Protein AF-A0A9P6EHH8-F1 (afdb_monomer)

Radius of gyration: 27.39 Å; Cα contacts (8 Å, |Δi|>4): 755; chains: 1; bounding box: 76×57×90 Å

Foldseek 3Di:
DDDPLNVDDLVVNLVVLLCQLLVDQQDGSVVLVVQLVPDVSSVQSSPCLNCLQSQLSSLVSHAFCPLVCVVPVVLSDSSLSSVLSVLLVVLLVCLLVLPLPPVCPQVSLLSLLCLLLRDLPRSLVNCVVSVVQVSLLVNLCVLLVDPVLVPPPDPVSQLSLLSSLLSNLQACDLVNLLPDDLVSLLSVLQSLVVLQPDDPPDDDLVPPPPVVVPCPDDDDDDDPDDDDDDDPVSVVVVVSSCVVVVLSVVQSDAPRSNQSSQLSQQSSVLSDQDDQDPPFAQDPVRCVVVVHFAAHSVNSVVQRPDDFDTNNDDDDPDDDPDDDDDDDPPPPRDQGPSNLCVLVSVLRRDDDCPDDDDLEASADPPLQAFKKKWKWWADADRPVPPPPDPDPDPGTPMDIDMKRKWKWWWPDPDDPPPPPLPCQLPDDPVQWDADPVSQWIAGNPGIITGTDDPDPDPPVPPSPPRDHIWMKMWIKDDPVCCRHPNIKIWIWTAHSSQKTKIWIDGPDPDPPFIKIFIFHDGSSFKTKGKMFTRDPPPDDRDTMGIIMITGPGHPDDDD

Sequence (559 aa):
MPSLLEALPLDIVLHCAILSGSTSTFEPPTAISRLSQTSSALHNALDTRISPNVYGQVFSSKFDKAALYRRSGFLTTDSALAFDLQSRYQLLRRVKTMGLSPTNLVEDLWTALWMFLESDGLNERQLQRADFASFMLTVAKFHLGSPDSSEETGVGSFSFHSLVVWLLAFTLSRQVILMLSAQDRDQLYGLIFPYILWSNKAVSPLATCRECSRARYGCVCPEPVIQGLEDESASRTKTSLLRCLSYRGQLRNIPHPSLAAINIACAIMETTLMRVPPHFPENRAIANAAQLHGPTQEDYRAWASYRTSLFADSVPNEPSVDGPLQSDNSLESSWTRSMLHELEFRDLLQSIPLGNTNTGIKYIPGSLTGVWEGTYRRLPLPSSVMQTTDVDINPAFSKPIQCSLTEYINIMNEQSLSRHAHALNNISVSDFFLSHDSSELSVRGGSKYRKLVKLDTIHPVDARDNTFFNVMLHGETLNAHDTAWGGFKFWGGVYEDGRIVLKRSAKNDGDQGSWIFEGRLKFGTAFLGRWRVSGEPTNVGVDHGVFSMGNHGANWKRE

Mean predicted aligned error: 13.21 Å

Organism: NCBI:txid179855

pLDDT: mean 73.77, std 22.25, range [23.83, 97.0]

Secondary structure (DSSP, 8-state):
---TTTTS-HHHHHHHHHHHHTS-SSS--HHHHHHTTS-HHHHHHT-TTT-HHHHHHHHHTTS--HHHHHHHTTT--HHHHHHHHHHHHHHHHHHHTT---STTHHHHHHHHHHHHHT-SSHHHHHHHHTTHHHHHHHHHHHHTS-GGGGS---HHHHHHHHHHHHHHHHH--HHHHHHS-HHHHHHHHHHHHHHHH--GGG--TT-S-TTTSS-SS--------------TTTHHHHHHHHHHHHHHHHT--PPPTHHHHHHHHHHHHTTSPPPPPTTS-SSHHHHHHTT--S--HHHHHHHHH--PPPTTSPP-----S-S-------TTS---HHHHTHHHHHHHH-----SS-----SS-TTSS-EEEEEEEEEPPPPTTTGGG------S--EEEEEEEEEEEEE---SSSTTSSTT-GGG--GGGEEE-TTSSEEEETTTEEEEEPP--S------TT------EEEEEE--HHHHHHH--EEEEEEE-TTSEEEEEEEESSS-----EEEEEEEETTTEEEEEEEESSS-SSTTTSEEEEEEEE--TT----

Nearest PDB structures (foldseek):
  7sfp-assembly1_A  TM=4.339E-01  e=2.881E-02  Streptomyces ossamyceticus

Structure (mmCIF, N/CA/C/O backbone):
data_AF-A0A9P6EHH8-F1
#
_entry.id   AF-A0A9P6EHH8-F1
#
loop_
_atom_site.group_PDB
_atom_site.id
_atom_site.type_symbol
_atom_site.label_atom_id
_atom_site.label_alt_id
_atom_site.label_comp_id
_atom_site.label_asym_id
_atom_site.label_entity_id
_atom_site.label_seq_id
_atom_site.pdbx_PDB_ins_code
_atom_site.Cartn_x
_atom_site.Cartn_y
_atom_site.Cartn_z
_atom_site.occupancy
_atom_site.B_iso_or_equiv
_atom_site.auth_seq_id
_atom_site.auth_comp_id
_atom_site.auth_asym_id
_atom_site.auth_atom_id
_atom_site.pdbx_PDB_model_num
ATOM 1 N N . MET A 1 1 ? -39.717 -1.742 42.922 1.00 56.41 1 MET A N 1
ATOM 2 C CA . MET A 1 1 ? -39.741 -3.166 42.529 1.00 56.41 1 MET A CA 1
ATOM 3 C C . MET A 1 1 ? -38.585 -3.385 41.575 1.00 56.41 1 MET A C 1
ATOM 5 O O . MET A 1 1 ? -38.418 -2.509 40.731 1.00 56.41 1 MET A O 1
ATOM 9 N N . PRO A 1 2 ? -37.772 -4.444 41.733 1.00 63.69 2 PRO A N 1
ATOM 10 C CA . PRO A 1 2 ? -36.723 -4.737 40.762 1.00 63.69 2 PRO A CA 1
ATOM 11 C C . PRO A 1 2 ? -37.375 -4.934 39.393 1.00 63.69 2 PRO A C 1
ATOM 13 O O . PRO A 1 2 ? -38.451 -5.530 39.290 1.00 63.69 2 PRO A O 1
ATOM 16 N N . SER A 1 3 ? -36.775 -4.356 38.360 1.00 78.44 3 SER A N 1
ATOM 17 C CA . SER A 1 3 ? -37.271 -4.524 36.997 1.00 78.44 3 SER A CA 1
ATOM 18 C C . SER A 1 3 ? -37.211 -6.005 36.598 1.00 78.44 3 SER A C 1
ATOM 20 O O . SER A 1 3 ? -36.367 -6.753 37.090 1.00 78.44 3 SER A O 1
ATOM 22 N N . LEU A 1 4 ? -38.078 -6.442 35.676 1.00 82.62 4 LEU A N 1
ATOM 23 C CA . LEU A 1 4 ? -38.042 -7.815 35.141 1.00 82.62 4 LEU A CA 1
ATOM 24 C C . LEU A 1 4 ? -36.654 -8.190 34.600 1.00 82.62 4 LEU A C 1
ATOM 26 O O . LEU A 1 4 ? -36.274 -9.353 34.655 1.00 82.62 4 LEU A O 1
ATOM 30 N N . LEU A 1 5 ? -35.897 -7.202 34.114 1.00 82.69 5 LEU A N 1
ATOM 31 C CA . LEU A 1 5 ? -34.549 -7.390 33.590 1.00 82.69 5 LEU A CA 1
ATOM 32 C C . LEU A 1 5 ? -33.500 -7.614 34.692 1.00 82.69 5 LEU A C 1
ATOM 34 O O . LEU A 1 5 ? -32.550 -8.354 34.480 1.00 82.69 5 LEU A O 1
ATOM 38 N N . GLU A 1 6 ? -33.677 -7.001 35.866 1.00 85.44 6 GLU A N 1
ATOM 39 C CA . GLU A 1 6 ? -32.813 -7.200 37.043 1.00 85.44 6 GLU A CA 1
ATOM 40 C C . GLU A 1 6 ? -33.098 -8.520 37.766 1.00 85.44 6 GLU A C 1
ATOM 42 O O . GLU A 1 6 ? -32.255 -9.005 38.513 1.00 85.44 6 GLU A O 1
ATOM 47 N N . ALA A 1 7 ? -34.281 -9.101 37.552 1.00 88.38 7 ALA A N 1
ATOM 48 C CA . ALA A 1 7 ? -34.642 -10.412 38.083 1.00 88.38 7 ALA A CA 1
ATOM 49 C C . ALA A 1 7 ? -34.060 -11.577 37.258 1.00 88.38 7 ALA A C 1
ATOM 51 O O . ALA A 1 7 ? -34.147 -12.729 37.686 1.00 88.38 7 ALA A O 1
ATOM 52 N N . LEU A 1 8 ? -33.497 -11.298 36.076 1.00 90.19 8 LEU A N 1
ATOM 53 C CA . LEU A 1 8 ? -32.883 -12.316 35.230 1.00 90.19 8 LEU A CA 1
ATOM 54 C C . LEU A 1 8 ? -31.517 -12.757 35.781 1.00 90.19 8 LEU A C 1
ATOM 56 O O . LEU A 1 8 ? -30.782 -11.942 36.342 1.00 90.19 8 LEU A O 1
ATOM 60 N N . PRO A 1 9 ? -31.130 -14.025 35.560 1.00 93.81 9 PRO A N 1
ATOM 61 C CA . PRO A 1 9 ? -29.765 -14.481 35.785 1.00 93.81 9 PRO A CA 1
ATOM 62 C C . PRO A 1 9 ? -28.735 -13.629 3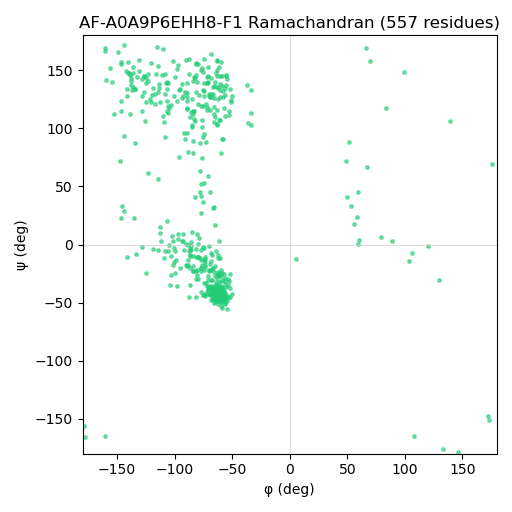5.025 1.00 93.81 9 PRO A C 1
ATOM 64 O O . PRO A 1 9 ? -28.978 -13.191 33.895 1.00 93.81 9 PRO A O 1
ATOM 67 N N . LEU A 1 10 ? -27.576 -13.390 35.649 1.00 90.69 10 LEU A N 1
ATOM 68 C CA . LEU A 1 10 ? -26.539 -12.499 35.117 1.00 90.69 10 LEU A CA 1
ATOM 69 C C . LEU A 1 10 ? -26.081 -12.919 33.713 1.00 90.69 10 LEU A C 1
ATOM 71 O O . LEU A 1 10 ? -25.946 -12.076 32.836 1.00 90.69 10 LEU A O 1
ATOM 75 N N . ASP A 1 11 ? -25.887 -14.210 33.477 1.00 92.56 11 ASP A N 1
ATOM 76 C CA . ASP A 1 11 ? -25.519 -14.784 32.180 1.00 92.56 11 ASP A CA 1
ATOM 77 C C . ASP A 1 11 ? -26.520 -14.436 31.067 1.00 92.56 11 ASP A C 1
ATOM 79 O O . ASP A 1 11 ? -26.107 -14.073 29.964 1.00 92.56 11 ASP A O 1
ATOM 83 N N . ILE A 1 12 ? -27.823 -14.445 31.367 1.00 93.94 12 ILE A N 1
ATOM 84 C CA . ILE A 1 12 ? -28.870 -14.036 30.421 1.00 93.94 12 ILE A CA 1
ATOM 85 C C . ILE A 1 12 ? -28.788 -12.534 30.137 1.00 93.94 12 ILE A C 1
ATOM 87 O O . ILE A 1 12 ? -28.874 -12.120 28.980 1.00 93.94 12 ILE A O 1
ATOM 91 N N . VAL A 1 13 ? -28.564 -11.708 31.163 1.00 92.56 13 VAL A N 1
ATOM 92 C CA . VAL A 1 13 ? -28.381 -10.256 30.998 1.00 92.56 13 VAL A CA 1
ATOM 93 C C . VAL A 1 13 ? -27.163 -9.951 30.120 1.00 92.56 13 VAL A C 1
ATOM 95 O O . VAL A 1 13 ? -27.260 -9.144 29.191 1.00 92.56 13 VAL A O 1
ATOM 98 N N . LEU A 1 14 ? -26.031 -10.621 30.362 1.00 94.19 14 LEU A N 1
ATOM 99 C CA . LEU A 1 14 ? -24.818 -10.470 29.555 1.00 94.19 14 LEU A CA 1
ATOM 100 C C . LEU A 1 14 ? -25.050 -10.928 28.107 1.00 94.19 14 LEU A C 1
ATOM 102 O O . LEU A 1 14 ? -24.625 -10.244 27.177 1.00 94.19 14 LEU A O 1
ATOM 106 N N . HIS A 1 15 ? -25.769 -12.035 27.894 1.00 94.06 15 HIS A N 1
ATOM 107 C CA . HIS A 1 15 ? -26.105 -12.516 26.553 1.00 94.06 15 HIS A CA 1
ATOM 108 C C . HIS A 1 15 ? -27.006 -11.533 25.791 1.00 94.06 15 HIS A C 1
ATOM 110 O O . HIS A 1 15 ? -26.728 -11.203 24.637 1.00 94.06 15 HIS A O 1
ATOM 116 N N . CYS A 1 16 ? -28.028 -10.979 26.449 1.00 92.38 16 CYS A N 1
ATOM 117 C CA . CYS A 1 16 ? -28.862 -9.916 25.888 1.00 92.38 16 CYS A CA 1
ATOM 118 C C . CYS A 1 16 ? -28.033 -8.686 25.494 1.00 92.38 16 CYS A C 1
ATOM 120 O O . CYS A 1 16 ? -28.264 -8.102 24.432 1.00 92.38 16 CYS A O 1
ATOM 122 N N . ALA A 1 17 ? -27.048 -8.300 26.313 1.00 93.62 17 ALA A N 1
ATOM 123 C CA . ALA A 1 17 ? -26.148 -7.195 25.998 1.00 93.62 17 ALA A CA 1
ATOM 124 C C . ALA A 1 17 ? -25.279 -7.493 24.763 1.00 93.62 17 ALA A C 1
ATOM 126 O O . ALA A 1 17 ? -25.156 -6.627 23.894 1.00 93.62 17 ALA A O 1
ATOM 127 N N . ILE A 1 18 ? -24.745 -8.715 24.640 1.00 94.38 18 ILE A N 1
ATOM 128 C CA . ILE A 1 18 ? -23.979 -9.161 23.463 1.00 94.38 18 ILE A CA 1
ATOM 129 C C . ILE A 1 18 ? -24.840 -9.066 22.202 1.00 94.38 18 ILE A C 1
ATOM 131 O O . ILE A 1 18 ? -24.466 -8.370 21.259 1.00 94.38 18 ILE A O 1
ATOM 135 N N . LEU A 1 19 ? -26.024 -9.686 22.205 1.00 93.50 19 LEU A N 1
ATOM 136 C CA . LEU A 1 19 ? -26.938 -9.658 21.059 1.00 93.50 19 LEU A CA 1
ATOM 137 C C . LEU A 1 19 ? -27.306 -8.225 20.667 1.00 93.50 19 LEU A C 1
ATOM 139 O O . LEU A 1 19 ? -27.247 -7.868 19.492 1.00 93.50 19 LEU A O 1
ATOM 143 N N . SER A 1 20 ? -27.609 -7.379 21.654 1.00 91.88 20 SER A N 1
ATOM 144 C CA . SER A 1 20 ? -27.960 -5.972 21.432 1.00 91.88 20 SER A CA 1
ATOM 145 C C . SER A 1 20 ? -26.807 -5.178 20.812 1.00 91.88 20 SER A C 1
ATOM 147 O O . SER A 1 20 ? -27.020 -4.365 19.909 1.00 91.88 20 SER A O 1
ATOM 149 N N . GLY A 1 21 ? -25.575 -5.417 21.271 1.00 89.62 21 GLY A N 1
ATOM 150 C CA . GLY A 1 21 ? -24.369 -4.791 20.734 1.00 89.62 21 GLY A CA 1
ATOM 151 C C . GLY A 1 21 ? -23.983 -5.277 19.340 1.00 89.62 21 GLY A C 1
ATOM 152 O O . GLY A 1 21 ? -23.374 -4.514 18.592 1.00 89.62 21 GLY A O 1
ATOM 153 N N . SER A 1 22 ? -24.358 -6.503 18.978 1.00 91.94 22 SER A N 1
ATOM 154 C CA . SER A 1 22 ? -23.989 -7.169 17.722 1.00 91.94 22 SER A CA 1
ATOM 155 C C . SER A 1 22 ? -25.049 -7.082 16.615 1.00 91.94 22 SER A C 1
ATOM 157 O O . SER A 1 22 ? -24.846 -7.638 15.542 1.00 91.94 22 SER A O 1
ATOM 159 N N . THR A 1 23 ? -26.150 -6.355 16.834 1.00 88.81 23 THR A N 1
ATOM 160 C CA . THR A 1 23 ? -27.272 -6.212 15.878 1.00 88.81 23 THR A CA 1
ATOM 161 C C . THR A 1 23 ? -26.879 -5.680 14.496 1.00 88.81 23 THR A C 1
ATOM 163 O O . THR A 1 23 ? -27.473 -6.067 13.495 1.00 88.81 23 THR A O 1
ATOM 166 N N . SER A 1 24 ? -25.887 -4.793 14.423 1.00 89.62 24 SER A N 1
ATOM 167 C CA . SER A 1 24 ? -25.348 -4.268 13.167 1.00 89.62 24 SER A CA 1
ATOM 168 C C . SER A 1 24 ? -23.829 -4.219 13.232 1.00 89.62 24 SER A C 1
ATOM 170 O O . SER A 1 24 ? -23.252 -3.730 14.205 1.00 89.62 24 SER A O 1
ATOM 172 N N . THR A 1 25 ? -23.166 -4.702 12.183 1.00 88.62 25 THR A N 1
ATOM 173 C CA . THR A 1 25 ? -21.701 -4.741 12.091 1.00 88.62 25 THR A CA 1
ATOM 174 C C . THR A 1 25 ? -21.092 -3.335 12.095 1.00 88.62 25 THR A C 1
ATOM 176 O O . THR A 1 25 ? -20.100 -3.096 12.780 1.00 88.62 25 THR A O 1
ATOM 179 N N . PHE A 1 26 ? -21.702 -2.380 11.384 1.00 89.75 26 PHE A N 1
ATOM 180 C CA . PHE A 1 26 ? -21.123 -1.045 11.159 1.00 89.75 26 PHE A CA 1
ATOM 181 C C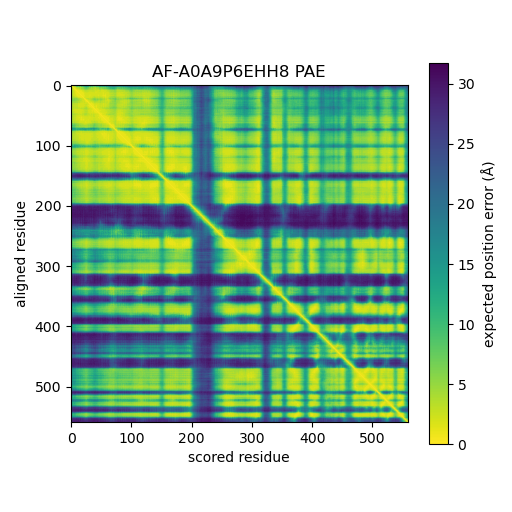 . PHE A 1 26 ? -21.651 0.044 12.098 1.00 89.75 26 PHE A C 1
ATOM 183 O O . PHE A 1 26 ? -21.060 1.120 12.188 1.00 89.75 26 PHE A O 1
ATOM 190 N N . GLU A 1 27 ? -22.738 -0.217 12.823 1.00 89.00 27 GLU A N 1
ATOM 191 C CA . GLU A 1 27 ? -23.248 0.738 13.806 1.00 89.00 27 GLU A CA 1
ATOM 192 C C . GLU A 1 27 ? -22.495 0.617 15.140 1.00 89.00 27 GLU A C 1
ATOM 194 O O . GLU A 1 27 ? -22.149 -0.494 15.561 1.00 89.00 27 GLU A O 1
ATOM 199 N N . PRO A 1 28 ? -22.235 1.725 15.856 1.00 89.69 28 PRO A N 1
ATOM 200 C CA . PRO A 1 28 ? -21.703 1.664 17.212 1.00 89.69 28 PRO A CA 1
ATOM 201 C C . PRO A 1 28 ? -22.651 0.908 18.164 1.00 89.69 28 PRO A C 1
ATOM 203 O O . PRO A 1 28 ? -23.870 1.059 18.040 1.00 89.69 28 PRO A O 1
ATOM 206 N N . PRO A 1 29 ? -22.142 0.145 19.157 1.00 91.50 29 PRO A N 1
ATOM 207 C CA . PRO A 1 29 ? -22.953 -0.631 20.105 1.00 91.50 29 PRO A CA 1
ATOM 208 C C . PRO A 1 29 ? -23.638 0.257 21.166 1.00 91.50 29 PRO A C 1
ATOM 210 O O . PRO A 1 29 ? -23.528 0.038 22.371 1.00 91.50 29 PRO A O 1
ATOM 213 N N . THR A 1 30 ? -24.371 1.282 20.726 1.00 91.56 30 THR A N 1
ATOM 214 C CA . THR A 1 30 ? -25.070 2.251 21.589 1.00 91.56 30 THR A CA 1
ATOM 215 C C . THR A 1 30 ? -26.135 1.597 22.463 1.00 91.56 30 THR A C 1
ATOM 217 O O . THR A 1 30 ? -26.406 2.092 23.553 1.00 91.56 30 THR A O 1
ATOM 220 N N . ALA A 1 31 ? -26.700 0.465 22.031 1.00 91.44 31 ALA A N 1
ATOM 221 C CA . ALA A 1 31 ? -27.674 -0.298 22.802 1.00 91.44 31 ALA A CA 1
ATOM 222 C C . ALA A 1 31 ? -27.114 -0.768 24.156 1.00 91.44 31 ALA A C 1
ATOM 224 O O . ALA A 1 31 ? -27.815 -0.665 25.158 1.00 91.44 31 ALA A O 1
ATOM 225 N N . ILE A 1 32 ? -25.840 -1.181 24.215 1.00 91.31 32 ILE A N 1
ATOM 226 C CA . ILE A 1 32 ? -25.191 -1.591 25.473 1.00 91.31 32 ILE A CA 1
ATOM 227 C C . ILE A 1 32 ? -25.060 -0.394 26.417 1.00 91.31 32 ILE A C 1
ATOM 229 O O . ILE A 1 32 ? -25.395 -0.495 27.592 1.00 91.31 32 ILE A O 1
ATOM 233 N N . SER A 1 33 ? -24.639 0.763 25.893 1.00 89.88 33 SER A N 1
ATOM 234 C CA . SER A 1 33 ? -24.542 1.992 26.690 1.00 89.88 33 SER A CA 1
ATOM 235 C C . SER A 1 33 ? -25.903 2.476 27.186 1.00 89.88 33 SER A C 1
ATOM 237 O O . SER A 1 33 ? -25.985 3.034 28.272 1.00 89.88 33 SER A O 1
ATOM 239 N N . ARG A 1 34 ? -26.970 2.303 26.400 1.00 92.62 34 ARG A N 1
ATOM 240 C CA . ARG A 1 34 ? -28.330 2.641 26.837 1.00 92.62 34 ARG A CA 1
ATOM 241 C C . ARG A 1 34 ? -28.795 1.683 27.925 1.00 92.62 34 ARG A C 1
ATOM 243 O O . ARG A 1 34 ? -29.348 2.134 28.918 1.00 92.62 34 ARG A O 1
ATOM 250 N N . LEU A 1 35 ? -28.518 0.387 27.771 1.00 90.25 35 LEU A N 1
ATOM 251 C CA . LEU A 1 35 ? -28.853 -0.635 28.759 1.00 90.25 35 LEU A CA 1
ATOM 252 C C . LEU A 1 35 ? -28.147 -0.377 30.097 1.00 90.25 35 LEU A C 1
ATOM 254 O O . LEU A 1 35 ? -28.794 -0.401 31.142 1.00 90.25 35 LEU A O 1
ATOM 258 N N . SER A 1 36 ? -26.857 -0.033 30.070 1.00 91.81 36 SER A N 1
ATOM 259 C CA . SER A 1 36 ? -26.081 0.288 31.275 1.00 91.81 36 SER A CA 1
ATOM 260 C C . SER A 1 36 ? -26.503 1.593 31.959 1.00 91.81 36 SER A C 1
ATOM 262 O O . SER A 1 36 ? -26.126 1.825 33.103 1.00 91.81 36 SER A O 1
ATOM 264 N N . GLN A 1 37 ? -27.286 2.447 31.295 1.00 93.12 37 GLN A N 1
ATOM 265 C CA . GLN A 1 37 ? -27.829 3.687 31.862 1.00 93.12 37 GLN A CA 1
ATOM 266 C C . GLN A 1 37 ? -29.217 3.510 32.496 1.00 93.12 37 GLN A C 1
ATOM 268 O O . GLN A 1 37 ? -29.739 4.455 33.081 1.00 93.12 37 GLN A O 1
ATOM 273 N N . THR A 1 38 ? -29.827 2.324 32.396 1.00 92.44 38 THR A N 1
ATOM 274 C CA . THR A 1 38 ? -31.185 2.090 32.922 1.00 92.44 38 THR A CA 1
ATOM 275 C C . THR A 1 38 ? -31.234 1.849 34.432 1.00 92.44 38 THR A C 1
ATOM 277 O O . THR A 1 38 ? -32.229 2.188 35.067 1.00 92.44 38 THR A O 1
ATOM 280 N N . SER A 1 39 ? -30.177 1.277 35.018 1.00 92.69 39 SER A N 1
ATOM 281 C CA . SER A 1 39 ? -30.080 0.964 36.450 1.00 92.69 39 SER A CA 1
ATOM 282 C C . SER A 1 39 ? -28.621 0.876 36.890 1.00 92.69 39 SER A C 1
ATOM 284 O O . SER A 1 39 ? -27.765 0.478 36.103 1.00 92.69 39 SER A O 1
ATOM 286 N N . SER A 1 40 ? -28.334 1.174 38.160 1.00 92.19 40 SER A N 1
ATOM 287 C CA . SER A 1 40 ? -27.006 0.980 38.755 1.00 92.19 40 SER A CA 1
ATOM 288 C C . SER A 1 40 ? -26.586 -0.494 38.802 1.00 92.19 40 SER A C 1
ATOM 290 O O . SER A 1 40 ? -25.404 -0.793 38.634 1.00 92.19 40 SER A O 1
ATOM 292 N N . ALA A 1 41 ? -27.532 -1.427 38.968 1.00 90.88 41 ALA A N 1
ATOM 293 C CA . ALA A 1 41 ? -27.244 -2.861 38.940 1.00 90.88 41 ALA A CA 1
ATOM 294 C C . ALA A 1 41 ? -26.771 -3.299 37.546 1.00 90.88 41 ALA A C 1
ATOM 296 O O . ALA A 1 41 ? -25.737 -3.953 37.415 1.00 90.88 41 ALA A O 1
ATOM 297 N N . LEU A 1 42 ? -27.481 -2.863 36.501 1.00 91.25 42 LEU A N 1
ATOM 298 C CA . LEU A 1 42 ? -27.111 -3.122 35.107 1.00 91.25 42 LEU A CA 1
ATOM 299 C C . LEU A 1 42 ? -25.850 -2.360 34.696 1.00 91.25 42 LEU A C 1
ATOM 301 O O . LEU A 1 42 ? -25.033 -2.897 33.954 1.00 91.25 42 LEU A O 1
ATOM 305 N N . HIS A 1 43 ? -25.656 -1.145 35.209 1.00 92.69 43 HIS A N 1
ATOM 306 C CA . HIS A 1 43 ? -24.430 -0.381 35.016 1.00 92.69 43 HIS A CA 1
ATOM 307 C C . HIS A 1 43 ? -23.207 -1.163 35.495 1.00 92.69 43 HIS A C 1
ATOM 309 O O . HIS A 1 43 ? -22.262 -1.349 34.736 1.00 92.69 43 HIS A O 1
ATOM 315 N N . ASN A 1 44 ? -23.259 -1.673 36.728 1.00 92.00 44 ASN A N 1
ATOM 316 C CA . ASN A 1 44 ? -22.172 -2.449 37.315 1.00 92.00 44 ASN A CA 1
ATOM 317 C C . ASN A 1 44 ? -21.994 -3.795 36.599 1.00 92.00 44 ASN A C 1
ATOM 319 O O . ASN A 1 44 ? -20.872 -4.173 36.276 1.00 92.00 44 ASN A O 1
ATOM 323 N N . ALA A 1 45 ? -23.085 -4.500 36.288 1.00 91.31 45 ALA A N 1
ATOM 324 C CA . ALA A 1 45 ? -23.024 -5.777 35.574 1.00 91.31 45 ALA A CA 1
ATOM 325 C C . ALA A 1 45 ? -22.405 -5.648 34.169 1.00 91.31 45 ALA A C 1
ATOM 327 O O . ALA A 1 45 ? -21.741 -6.572 33.697 1.00 91.31 45 ALA A O 1
ATOM 328 N N . LEU A 1 46 ? -22.609 -4.508 33.504 1.00 92.94 46 LEU A N 1
ATOM 329 C CA . LEU A 1 46 ? -22.129 -4.231 32.148 1.00 92.94 46 LEU A CA 1
ATOM 330 C C . LEU A 1 46 ? -20.880 -3.339 32.112 1.00 92.94 46 LEU A C 1
ATOM 332 O O . LEU A 1 46 ? -20.464 -2.942 31.022 1.00 92.94 46 LEU A O 1
ATOM 336 N N . ASP A 1 47 ? -20.260 -3.016 33.251 1.00 91.12 47 ASP A N 1
ATOM 337 C CA . ASP A 1 47 ? -19.004 -2.262 33.268 1.00 91.12 47 ASP A CA 1
ATOM 338 C C . ASP A 1 47 ? -17.926 -3.063 32.524 1.00 91.12 47 ASP A C 1
ATOM 340 O O . ASP A 1 47 ? -17.737 -4.263 32.735 1.00 91.12 47 ASP A O 1
ATOM 344 N N . THR A 1 48 ? -17.193 -2.389 31.641 1.00 89.12 48 THR A N 1
ATOM 345 C CA . THR A 1 48 ? -16.145 -2.996 30.803 1.00 89.12 48 THR A CA 1
ATOM 346 C C . THR A 1 48 ? -15.027 -3.665 31.604 1.00 89.12 48 THR A C 1
ATOM 348 O O . THR A 1 48 ? -14.369 -4.571 31.099 1.00 89.12 48 THR A O 1
ATOM 351 N N . ARG A 1 49 ? -14.813 -3.236 32.854 1.00 88.44 49 ARG A N 1
ATOM 352 C CA . ARG A 1 49 ? -13.830 -3.795 33.789 1.00 88.44 49 ARG A CA 1
ATOM 353 C C . ARG A 1 49 ? -14.344 -5.057 34.474 1.00 88.44 49 ARG A C 1
ATOM 355 O O . ARG A 1 49 ? -13.532 -5.905 34.829 1.00 88.44 49 ARG A O 1
ATOM 362 N N . ILE A 1 50 ? -15.660 -5.165 34.662 1.00 88.50 50 ILE A N 1
ATOM 363 C CA . ILE A 1 50 ? -16.313 -6.290 35.345 1.00 88.50 50 ILE A CA 1
ATOM 364 C C . ILE A 1 50 ? -16.615 -7.411 34.344 1.00 88.50 50 ILE A C 1
ATOM 366 O O . ILE A 1 50 ? -16.288 -8.565 34.608 1.00 88.50 50 ILE A O 1
ATOM 370 N N . SER A 1 51 ? -17.148 -7.063 33.170 1.00 92.19 51 SER A N 1
ATOM 371 C CA . SER A 1 51 ? -17.592 -8.021 32.146 1.00 92.19 51 SER A CA 1
ATOM 372 C C . SER A 1 51 ? -16.893 -7.797 30.792 1.00 92.19 51 SER A C 1
ATOM 374 O O . SER A 1 51 ? -17.555 -7.504 29.790 1.00 92.19 51 SER A O 1
ATOM 376 N N . PRO A 1 52 ? -15.550 -7.920 30.707 1.00 92.69 52 PRO A N 1
ATOM 377 C CA . PRO A 1 52 ? -14.809 -7.700 29.461 1.00 92.69 52 PRO A CA 1
ATOM 378 C C . PRO A 1 52 ? -15.182 -8.694 28.349 1.00 92.69 52 PRO A C 1
ATOM 380 O O . PRO A 1 52 ? -15.097 -8.356 27.170 1.00 92.69 52 PRO A O 1
ATOM 383 N N . ASN A 1 53 ? -15.651 -9.892 28.706 1.00 94.00 53 ASN A N 1
ATOM 384 C CA . ASN A 1 53 ? -16.108 -10.926 27.774 1.00 94.00 53 ASN A CA 1
ATOM 385 C C . ASN A 1 53 ? -17.254 -10.448 26.868 1.00 94.00 53 ASN A C 1
ATOM 387 O O . ASN A 1 53 ? -17.263 -10.764 25.680 1.00 94.00 53 ASN A O 1
ATOM 391 N N . VAL A 1 54 ? -18.183 -9.637 27.393 1.00 94.44 54 VAL A N 1
ATOM 392 C CA . VAL A 1 54 ? -19.269 -9.041 26.595 1.00 94.44 54 VAL A CA 1
ATOM 393 C C . VAL A 1 54 ? -18.686 -8.199 25.465 1.00 94.44 54 VAL A C 1
ATOM 395 O O . VAL A 1 54 ? -19.037 -8.371 24.299 1.00 94.44 54 VAL A O 1
ATOM 398 N N . TYR A 1 55 ? -17.742 -7.322 25.794 1.00 94.75 55 TYR A N 1
ATOM 399 C CA . TYR A 1 55 ? -17.129 -6.414 24.831 1.00 94.75 55 TYR A CA 1
ATOM 400 C C . TYR A 1 55 ? -16.164 -7.133 23.878 1.00 94.75 55 TYR A C 1
ATOM 402 O O . TYR A 1 55 ? -16.113 -6.780 22.703 1.00 94.75 55 TYR A O 1
ATOM 410 N N . GLY A 1 56 ? -15.468 -8.184 24.325 1.00 93.06 56 GLY A N 1
ATOM 411 C CA . GLY A 1 56 ? -14.655 -9.044 23.456 1.00 93.06 56 GLY A CA 1
ATOM 412 C C . GLY A 1 56 ? -15.482 -9.813 22.414 1.00 93.06 56 GLY A C 1
ATOM 413 O O . GLY A 1 56 ? -15.086 -9.933 21.247 1.00 93.06 56 GLY A O 1
ATOM 414 N N . GLN A 1 57 ? -16.683 -10.268 22.783 1.00 93.88 57 GLN A N 1
ATOM 415 C CA . GLN A 1 57 ? -17.619 -10.877 21.832 1.00 93.88 57 GLN A CA 1
ATOM 416 C C . GLN A 1 57 ? -18.206 -9.845 20.864 1.00 93.88 57 GLN A C 1
ATOM 418 O O . GLN A 1 57 ? -18.232 -10.079 19.656 1.00 93.88 57 GLN A O 1
ATOM 423 N N . VAL A 1 58 ? -18.585 -8.664 21.360 1.00 95.00 58 VAL A N 1
ATOM 424 C CA . VAL A 1 58 ? -19.053 -7.557 20.511 1.00 95.00 58 VAL A CA 1
ATOM 425 C C . VAL A 1 58 ? -17.968 -7.136 19.518 1.00 95.00 58 VAL A C 1
ATOM 427 O O . VAL A 1 58 ? -18.263 -6.972 18.333 1.00 95.00 58 VAL A O 1
ATOM 430 N N . PHE A 1 59 ? -16.707 -7.044 19.951 1.00 94.56 59 PHE A N 1
ATOM 431 C CA . PHE A 1 59 ? -15.558 -6.814 19.072 1.00 94.56 59 PHE A CA 1
ATOM 432 C C . PHE A 1 59 ? -15.494 -7.843 17.946 1.00 94.56 59 PHE A C 1
ATOM 434 O O . PHE A 1 59 ? -15.416 -7.473 16.777 1.00 94.56 59 PHE A O 1
ATOM 441 N N . SER A 1 60 ? -15.624 -9.124 18.291 1.00 92.25 60 SER A N 1
ATOM 442 C CA . SER A 1 60 ? -15.576 -10.228 17.328 1.00 92.25 60 SER A CA 1
ATOM 443 C C . SER A 1 60 ? -16.667 -10.165 16.256 1.00 92.25 60 SER A C 1
ATOM 445 O O . SER A 1 60 ? -16.486 -10.729 15.183 1.00 92.25 60 SER A O 1
ATOM 447 N N . SER A 1 61 ? -17.790 -9.496 16.532 1.00 93.19 61 SER A N 1
ATOM 448 C CA . SER A 1 61 ? -18.878 -9.295 15.563 1.00 93.19 61 SER A CA 1
ATOM 449 C C . SER A 1 61 ? -18.705 -8.065 14.660 1.00 93.19 61 SER A C 1
ATOM 451 O O . SER A 1 61 ? -19.475 -7.882 13.718 1.00 93.19 61 SER A O 1
ATOM 453 N N . LYS A 1 62 ? -17.730 -7.194 14.953 1.00 93.38 62 LYS A N 1
ATOM 454 C CA . LYS A 1 62 ? -17.610 -5.852 14.352 1.00 93.38 62 LYS A CA 1
ATOM 455 C C . LYS A 1 62 ? -16.271 -5.572 13.681 1.00 93.38 62 LYS A C 1
ATOM 457 O O . LYS A 1 62 ? -16.215 -4.699 12.814 1.00 93.38 62 LYS A O 1
ATOM 462 N N . PHE A 1 63 ? -15.219 -6.271 14.097 1.00 94.31 63 PHE A N 1
ATOM 463 C CA . PHE A 1 63 ? -13.848 -6.060 13.650 1.00 94.31 63 PHE A CA 1
ATOM 464 C C . PHE A 1 63 ? -13.158 -7.391 13.354 1.00 94.31 63 PHE A C 1
ATOM 466 O O . PHE A 1 63 ? -13.472 -8.424 13.952 1.00 94.31 63 PHE A O 1
ATOM 473 N N . ASP A 1 64 ? -12.186 -7.345 12.446 1.00 91.56 64 ASP A N 1
ATOM 474 C CA . ASP A 1 64 ? -11.358 -8.500 12.118 1.00 91.56 64 ASP A CA 1
ATOM 475 C C . ASP A 1 64 ? -10.406 -8.817 13.275 1.00 91.56 64 ASP A C 1
ATOM 477 O O . ASP A 1 64 ? -9.821 -7.922 13.892 1.00 91.56 64 ASP A O 1
ATOM 481 N N . LYS A 1 65 ? -10.237 -10.115 13.545 1.00 87.12 65 LYS A N 1
ATOM 482 C CA . LYS A 1 65 ? -9.387 -10.634 14.629 1.00 87.12 65 LYS A CA 1
ATOM 483 C C . LYS A 1 65 ? -8.474 -11.787 14.219 1.00 87.12 65 LYS A C 1
ATOM 485 O O . LYS A 1 65 ? -7.627 -12.199 15.006 1.00 87.12 65 LYS A O 1
ATOM 490 N N . ALA A 1 66 ? -8.632 -12.332 13.012 1.00 83.88 66 ALA A N 1
ATOM 491 C CA . ALA A 1 66 ? -7.871 -13.505 12.588 1.00 83.88 66 ALA A CA 1
ATOM 492 C C . ALA A 1 66 ? -6.367 -13.198 12.517 1.00 83.88 66 ALA A C 1
ATOM 494 O O . ALA A 1 66 ? -5.568 -13.948 13.074 1.00 83.88 66 ALA A O 1
ATOM 495 N N . ALA A 1 67 ? -5.983 -12.058 11.933 1.00 79.62 67 ALA A N 1
ATOM 496 C CA . ALA A 1 67 ? -4.596 -11.587 11.923 1.00 79.62 67 ALA A CA 1
ATOM 497 C C . ALA A 1 67 ? -4.012 -11.420 13.336 1.00 79.62 67 ALA A C 1
ATOM 499 O O . ALA A 1 67 ? -2.892 -11.858 13.605 1.00 79.62 67 ALA A O 1
ATOM 500 N N . LEU A 1 68 ? -4.798 -10.848 14.254 1.00 77.81 68 LEU A N 1
ATOM 501 C CA . LEU A 1 68 ? -4.411 -10.670 15.652 1.00 77.81 68 LEU A CA 1
ATOM 502 C C . LEU A 1 68 ? -4.132 -12.022 16.331 1.00 77.81 68 LEU A C 1
ATOM 504 O O . LEU A 1 68 ? -3.094 -12.183 16.972 1.00 77.81 68 LEU A O 1
ATOM 508 N N . TYR A 1 69 ? -4.989 -13.027 16.124 1.00 78.81 69 TYR A N 1
ATOM 509 C CA . TYR A 1 69 ? -4.754 -14.371 16.658 1.00 78.81 69 TYR A CA 1
ATOM 510 C C . TYR A 1 69 ? -3.531 -15.056 16.045 1.00 78.81 69 TYR A C 1
ATOM 512 O O . TYR A 1 69 ? -2.778 -15.702 16.774 1.00 78.81 69 TYR A O 1
ATOM 520 N N . ARG A 1 70 ? -3.293 -14.900 14.734 1.00 78.06 70 ARG A N 1
ATOM 521 C CA . ARG A 1 70 ? -2.116 -15.488 14.072 1.00 78.06 70 ARG A CA 1
ATOM 522 C C . ARG A 1 70 ? -0.803 -14.914 14.612 1.00 78.06 70 ARG A C 1
ATOM 524 O O . ARG A 1 70 ? 0.148 -15.666 14.802 1.00 78.06 70 ARG A O 1
ATOM 531 N N . ARG A 1 71 ? -0.748 -13.605 14.882 1.00 74.19 71 ARG A N 1
ATOM 532 C CA . ARG A 1 71 ? 0.475 -12.913 15.340 1.00 74.19 71 ARG A CA 1
ATOM 533 C C . ARG A 1 71 ? 0.670 -12.948 16.851 1.00 74.19 71 ARG A C 1
ATOM 535 O O . ARG A 1 71 ? 1.801 -12.985 17.331 1.00 74.19 71 ARG A O 1
ATOM 542 N N . SER A 1 72 ? -0.425 -12.897 17.603 1.00 68.00 72 SER A N 1
ATOM 543 C CA . SER A 1 72 ? -0.411 -12.586 19.036 1.00 68.00 72 SER A CA 1
ATOM 544 C C . SER A 1 72 ? -1.462 -13.380 19.815 1.00 68.00 72 SER A C 1
ATOM 546 O O . SER A 1 72 ? -1.951 -12.923 20.849 1.00 68.00 72 SER A O 1
ATOM 548 N N . GLY A 1 73 ? -1.815 -14.584 19.348 1.00 64.06 73 GLY A N 1
ATOM 549 C CA . GLY A 1 73 ? -2.907 -15.394 19.901 1.00 64.06 73 GLY A CA 1
ATOM 550 C C . GLY A 1 73 ? -2.845 -15.635 21.412 1.00 64.06 73 GLY A C 1
ATOM 551 O O . GLY A 1 73 ? -3.883 -15.659 22.061 1.00 64.06 73 GLY A O 1
ATOM 552 N N . PHE A 1 74 ? -1.650 -15.698 22.006 1.00 64.12 74 PHE A N 1
ATOM 553 C CA . PHE A 1 74 ? -1.476 -15.854 23.457 1.00 64.12 74 PHE A CA 1
ATOM 554 C C . PHE A 1 74 ? -1.711 -14.566 24.276 1.00 64.12 74 PHE A C 1
ATOM 556 O O . PHE A 1 74 ? -1.821 -14.633 25.497 1.00 64.12 74 PHE A O 1
ATOM 563 N N . LEU A 1 75 ? -1.775 -13.394 23.632 1.00 67.81 75 LEU A N 1
ATOM 564 C CA . LEU A 1 75 ? -2.025 -12.086 24.263 1.00 67.81 75 LEU A CA 1
ATOM 565 C C . LEU A 1 75 ? -3.458 -11.580 24.054 1.00 67.81 75 LEU A C 1
ATOM 567 O O . LEU A 1 75 ? -3.867 -10.599 24.676 1.00 67.81 75 LEU A O 1
ATOM 571 N N . THR A 1 76 ? -4.229 -12.248 23.194 1.00 76.88 76 THR A N 1
ATOM 572 C CA . THR A 1 76 ? -5.566 -11.809 22.783 1.00 76.88 76 THR A CA 1
ATOM 573 C C . THR A 1 76 ? -6.609 -12.264 23.806 1.00 76.88 76 THR A C 1
ATOM 575 O O . THR A 1 76 ? -7.287 -13.272 23.625 1.00 76.88 76 THR A O 1
ATOM 578 N N . THR A 1 77 ? -6.693 -11.540 24.922 1.00 85.81 77 THR A N 1
ATOM 579 C CA . THR A 1 77 ? -7.692 -11.765 25.984 1.00 85.81 77 THR A CA 1
ATOM 580 C C . THR A 1 77 ? -8.960 -10.947 25.751 1.00 85.81 77 THR A C 1
ATOM 582 O O . THR A 1 77 ? -8.912 -9.908 25.095 1.00 85.81 77 THR A O 1
ATOM 585 N N . ASP A 1 78 ? -10.080 -11.349 26.355 1.00 88.38 78 ASP A N 1
ATOM 586 C CA . ASP A 1 78 ? -11.331 -10.578 26.299 1.00 88.38 78 ASP A CA 1
ATOM 587 C C . ASP A 1 78 ? -11.157 -9.138 26.798 1.00 88.38 78 ASP A C 1
ATOM 589 O O . ASP A 1 78 ? -11.717 -8.213 26.218 1.00 88.38 78 ASP A O 1
ATOM 593 N N . SER A 1 79 ? -10.325 -8.916 27.822 1.00 88.25 79 SER A N 1
ATOM 594 C CA . SER A 1 79 ? -9.990 -7.570 28.300 1.00 88.25 79 SER A CA 1
ATOM 595 C C . SER A 1 79 ? -9.239 -6.752 27.249 1.00 88.25 79 SER A C 1
ATOM 597 O O . SER A 1 79 ? -9.535 -5.572 27.073 1.00 88.25 79 SER A O 1
ATOM 599 N N . ALA A 1 80 ? -8.292 -7.364 26.532 1.00 85.38 80 ALA A N 1
ATOM 600 C CA . ALA A 1 80 ? -7.573 -6.697 25.448 1.00 85.38 80 ALA A CA 1
ATOM 601 C C . ALA A 1 80 ? -8.510 -6.354 24.279 1.00 85.38 80 ALA A C 1
ATOM 603 O O . ALA A 1 80 ? -8.479 -5.233 23.780 1.00 85.38 80 ALA A O 1
ATOM 604 N N . LEU A 1 81 ? -9.401 -7.275 23.896 1.00 90.12 81 LEU A N 1
ATOM 605 C CA . LEU A 1 81 ? -10.406 -7.029 22.858 1.00 90.12 81 LEU A CA 1
ATOM 606 C C . LEU A 1 81 ? -11.423 -5.954 23.272 1.00 90.12 81 LEU A C 1
ATOM 608 O O . LEU A 1 81 ? -11.830 -5.137 22.449 1.00 90.12 81 LEU A O 1
ATOM 612 N N . ALA A 1 82 ? -11.815 -5.920 24.548 1.00 91.81 82 ALA A N 1
ATOM 613 C CA . ALA A 1 82 ? -12.686 -4.885 25.097 1.00 91.81 82 ALA A CA 1
ATOM 614 C C . ALA A 1 82 ? -12.033 -3.496 25.046 1.00 91.81 82 ALA A C 1
ATOM 616 O O . ALA A 1 82 ? -12.690 -2.519 24.684 1.00 91.81 82 ALA A O 1
ATOM 617 N N . PHE A 1 83 ? -10.742 -3.408 25.373 1.00 89.56 83 PHE A N 1
ATOM 618 C CA . PHE A 1 83 ? -9.967 -2.176 25.237 1.00 89.56 83 PHE A CA 1
ATOM 619 C C . PHE A 1 83 ? -9.874 -1.737 23.769 1.00 89.56 83 PHE A C 1
ATOM 621 O O . PHE A 1 83 ? -10.205 -0.599 23.442 1.00 89.56 83 PHE A O 1
ATOM 628 N N . ASP A 1 84 ? -9.530 -2.661 22.870 1.00 90.56 84 ASP A N 1
ATOM 629 C CA . ASP A 1 84 ? -9.453 -2.403 21.431 1.00 90.56 84 ASP A CA 1
ATOM 630 C C . ASP A 1 84 ? -10.774 -1.903 20.849 1.00 90.56 84 ASP A C 1
ATOM 632 O O . ASP A 1 84 ? -10.784 -0.991 20.022 1.00 90.56 84 ASP A O 1
ATOM 636 N N . LEU A 1 85 ? -11.897 -2.473 21.292 1.00 93.19 85 LEU A N 1
ATOM 637 C CA . LEU A 1 85 ? -13.226 -2.019 20.904 1.00 93.19 85 LEU A CA 1
ATOM 638 C C . LEU A 1 85 ? -13.418 -0.534 21.231 1.00 93.19 85 LEU A C 1
ATOM 640 O O . LEU A 1 85 ? -13.902 0.225 20.389 1.00 93.19 85 LEU A O 1
ATOM 644 N N . GLN A 1 86 ? -13.035 -0.116 22.440 1.00 92.56 86 GLN A N 1
ATOM 645 C CA . GLN A 1 86 ? -13.144 1.278 22.867 1.00 92.56 86 GLN A CA 1
ATOM 646 C C . GLN A 1 86 ? -12.235 2.183 22.037 1.00 92.56 86 GLN A C 1
ATOM 648 O O . GLN A 1 86 ? -12.721 3.177 21.500 1.00 92.56 86 GLN A O 1
ATOM 653 N N . SER A 1 87 ? -10.957 1.826 21.876 1.00 92.44 87 SER A N 1
ATOM 654 C CA . SER A 1 87 ? -9.994 2.615 21.100 1.00 92.44 87 SER A CA 1
ATOM 655 C C . SER A 1 87 ? -10.430 2.782 19.643 1.00 92.44 87 SER A C 1
ATOM 657 O O . SER A 1 87 ? -10.439 3.897 19.125 1.00 92.44 87 SER A O 1
ATOM 659 N N . ARG A 1 88 ? -10.890 1.709 18.983 1.00 94.81 88 ARG A N 1
ATOM 660 C CA . ARG A 1 88 ? -11.369 1.783 17.592 1.00 94.81 88 ARG A CA 1
ATOM 661 C C . ARG A 1 88 ? -12.606 2.664 17.463 1.00 94.81 88 ARG A C 1
ATOM 663 O O . ARG A 1 88 ? -12.680 3.471 16.542 1.00 94.81 88 ARG A O 1
ATOM 670 N N . TYR A 1 89 ? -13.567 2.576 18.383 1.00 94.81 89 TYR A N 1
ATOM 671 C CA . TYR A 1 89 ? -14.737 3.458 18.334 1.00 94.81 89 TYR A CA 1
ATOM 672 C C . TYR A 1 89 ? -14.427 4.914 18.696 1.00 94.81 89 TYR A C 1
ATOM 674 O O . TYR A 1 89 ? -15.071 5.812 18.149 1.00 94.81 89 TYR A O 1
ATOM 682 N N . GLN A 1 90 ? -13.445 5.169 19.565 1.00 93.50 90 GLN A N 1
ATOM 683 C CA . GLN A 1 90 ? -12.941 6.520 19.830 1.00 93.50 90 GLN A CA 1
ATOM 684 C C . GLN A 1 90 ? -12.315 7.128 18.570 1.00 93.50 90 GLN A C 1
ATOM 686 O O . GLN A 1 90 ? -12.722 8.224 18.177 1.00 93.50 90 GLN A O 1
ATOM 691 N N . LEU A 1 91 ? -11.444 6.381 17.883 1.00 95.19 91 LEU A N 1
ATOM 692 C CA . LEU A 1 91 ? -10.896 6.752 16.579 1.00 95.19 91 LEU A CA 1
ATOM 693 C C . LEU A 1 91 ? -12.019 7.044 15.573 1.00 95.19 91 LEU A C 1
ATOM 695 O O . LEU A 1 91 ? -12.087 8.144 15.031 1.00 95.19 91 LEU A O 1
ATOM 699 N N . LEU A 1 92 ? -12.942 6.102 15.348 1.00 95.88 92 LEU A N 1
ATOM 700 C CA . LEU A 1 92 ? -14.018 6.266 14.361 1.00 95.88 92 LEU A CA 1
ATOM 701 C C . LEU A 1 92 ? -14.913 7.473 14.677 1.00 95.88 92 LEU A C 1
ATOM 703 O O . LEU A 1 92 ? -15.359 8.172 13.767 1.00 95.88 92 LEU A O 1
ATOM 707 N N . ARG A 1 93 ? -15.166 7.752 15.962 1.00 94.25 93 ARG A N 1
ATOM 708 C CA . ARG A 1 93 ? -15.879 8.961 16.388 1.00 94.25 93 ARG A CA 1
ATOM 709 C C . ARG A 1 93 ? -15.078 10.215 16.049 1.00 94.25 93 ARG A C 1
ATOM 711 O O . ARG A 1 93 ? -15.656 11.142 15.489 1.00 94.25 93 ARG A O 1
ATOM 718 N N . ARG A 1 94 ? -13.778 10.244 16.360 1.00 93.44 94 ARG A N 1
ATOM 719 C CA . ARG A 1 94 ? -12.905 11.387 16.062 1.00 93.44 94 ARG A CA 1
ATOM 720 C C . ARG A 1 94 ? -12.882 11.696 14.573 1.00 93.44 94 ARG A C 1
ATOM 722 O O . ARG A 1 94 ? -13.067 12.858 14.216 1.00 93.44 94 ARG A O 1
ATOM 729 N N . VAL A 1 95 ? -12.712 10.669 13.742 1.00 95.44 95 VAL A N 1
ATOM 730 C CA . VAL A 1 95 ? -12.703 10.764 12.276 1.00 95.44 95 VAL A CA 1
ATOM 731 C C . VAL A 1 95 ? -14.001 11.409 11.789 1.00 95.44 95 VAL A C 1
ATOM 733 O O . VAL A 1 95 ? -13.952 12.436 11.121 1.00 95.44 95 VAL A O 1
ATOM 736 N N . LYS A 1 96 ? -15.162 10.912 12.240 1.00 93.69 96 LYS A N 1
ATOM 737 C CA . LYS A 1 96 ? -16.475 11.495 11.900 1.00 93.69 96 LYS A CA 1
ATOM 738 C C . LYS A 1 96 ? -16.634 12.954 12.338 1.00 93.69 96 LYS A C 1
ATOM 740 O O . LYS A 1 96 ? -17.356 13.708 11.698 1.00 93.69 96 LYS A O 1
ATOM 745 N N . THR A 1 97 ? -15.997 13.349 13.439 1.00 94.06 97 THR A N 1
ATOM 746 C CA . THR A 1 97 ? -16.019 14.734 13.944 1.00 94.06 97 THR A CA 1
ATOM 747 C C . THR A 1 97 ? -14.889 15.614 13.401 1.00 94.06 97 THR A C 1
ATOM 749 O O . THR A 1 97 ? -14.807 16.773 13.795 1.00 94.06 97 THR A O 1
ATOM 752 N N . MET A 1 98 ? -14.004 15.085 12.545 1.00 92.62 98 MET A N 1
ATOM 753 C CA . MET A 1 98 ? -12.790 15.758 12.057 1.00 92.62 98 MET A CA 1
ATOM 754 C C . MET A 1 98 ? -11.939 16.375 13.184 1.00 92.62 98 MET A C 1
ATOM 756 O O . MET A 1 98 ? -11.419 17.484 13.078 1.00 92.62 98 MET A O 1
ATOM 760 N N . GLY A 1 99 ? -11.802 15.656 14.303 1.00 89.38 99 GLY A N 1
ATOM 761 C CA . GLY A 1 99 ? -11.075 16.142 15.477 1.00 89.38 99 GLY A CA 1
ATOM 762 C C . GLY A 1 99 ? -9.555 16.076 15.301 1.00 89.38 99 GLY A C 1
ATOM 763 O O . GLY A 1 99 ? -8.964 15.019 15.497 1.00 89.38 99 GLY A O 1
ATOM 764 N N . LEU A 1 100 ? -8.909 17.206 15.006 1.00 85.69 100 LEU A N 1
ATOM 765 C CA . LEU A 1 100 ? -7.452 17.301 14.782 1.00 85.69 100 LEU A CA 1
ATOM 766 C C . LEU A 1 100 ? -6.637 17.643 16.043 1.00 85.69 100 LEU A C 1
ATOM 768 O O . LEU A 1 100 ? -5.449 17.940 15.952 1.00 85.69 100 LEU A O 1
ATOM 772 N N . SER A 1 101 ? -7.258 17.645 17.229 1.00 82.31 101 SER A N 1
ATOM 773 C CA . SER A 1 101 ? -6.544 17.958 18.474 1.00 82.31 101 SER A CA 1
ATOM 774 C C . SER A 1 101 ? -5.364 16.996 18.670 1.00 82.31 101 SER A C 1
ATOM 776 O O . SER A 1 101 ? -5.581 15.784 18.587 1.00 82.31 101 SER A O 1
ATOM 778 N N . PRO A 1 102 ? -4.151 17.490 18.994 1.00 76.00 102 PRO A N 1
ATOM 779 C CA . PRO A 1 102 ? -2.972 16.640 19.175 1.00 76.00 102 PRO A CA 1
ATOM 780 C C . PRO A 1 102 ? -3.150 15.646 20.329 1.00 76.00 102 PRO A C 1
ATOM 782 O O . PRO A 1 102 ? -2.531 14.581 20.337 1.00 76.00 102 PRO A O 1
ATOM 785 N N . THR A 1 103 ? -4.040 15.955 21.279 1.00 78.94 103 THR A N 1
ATOM 786 C CA . THR A 1 103 ? -4.398 15.050 22.374 1.00 78.94 103 THR A CA 1
ATOM 787 C C . THR A 1 103 ? -4.924 13.725 21.816 1.00 78.94 103 THR A C 1
ATOM 789 O O . THR A 1 103 ? -5.925 13.677 21.098 1.00 78.94 103 THR A O 1
ATOM 792 N N . ASN A 1 104 ? -4.215 12.635 22.113 1.00 82.44 104 ASN A N 1
ATOM 793 C CA . ASN A 1 104 ? -4.478 11.264 21.655 1.00 82.44 104 ASN A CA 1
ATOM 794 C C . ASN A 1 104 ? -4.463 11.031 20.129 1.00 82.44 104 ASN A C 1
ATOM 796 O O . ASN A 1 104 ? -4.693 9.902 19.711 1.00 82.44 104 ASN A O 1
ATOM 800 N N . LEU A 1 105 ? -4.142 12.025 19.289 1.00 88.44 105 LEU A N 1
ATOM 801 C CA . LEU A 1 105 ? -4.120 11.831 17.832 1.00 88.44 105 LEU A CA 1
ATOM 802 C C . LEU A 1 105 ? -3.127 10.737 17.428 1.00 88.44 105 LEU A C 1
ATOM 804 O O . LEU A 1 105 ? -3.443 9.891 16.603 1.00 88.44 105 LEU A O 1
ATOM 808 N N . VAL A 1 106 ? -1.944 10.715 18.045 1.00 87.81 106 VAL A N 1
ATOM 809 C CA . VAL A 1 106 ? -0.925 9.686 17.788 1.00 87.81 106 VAL A CA 1
ATOM 810 C C . VAL A 1 106 ? -1.463 8.282 18.093 1.00 87.81 106 VAL A C 1
ATOM 812 O O . VAL A 1 106 ? -1.264 7.366 17.301 1.00 87.81 106 VAL A O 1
ATOM 815 N N . GLU A 1 107 ? -2.181 8.117 19.206 1.00 87.62 107 GLU A N 1
ATOM 816 C CA . GLU A 1 107 ? -2.803 6.845 19.604 1.00 87.62 107 GLU A CA 1
ATOM 817 C C . GLU A 1 107 ? -3.901 6.415 18.628 1.00 87.62 107 GLU A C 1
ATOM 819 O O . GLU A 1 107 ? -3.996 5.242 18.260 1.00 87.62 107 GLU A O 1
ATOM 824 N N . ASP A 1 108 ? -4.696 7.374 18.157 1.00 92.06 108 ASP A N 1
ATOM 825 C CA . ASP A 1 108 ? -5.734 7.149 17.157 1.00 92.06 108 ASP A CA 1
ATOM 826 C C . ASP A 1 108 ? -5.122 6.721 15.811 1.00 92.06 108 ASP A C 1
ATOM 828 O O . ASP A 1 108 ? -5.587 5.760 15.197 1.00 92.06 108 ASP A O 1
ATOM 832 N N . LEU A 1 109 ? -4.025 7.351 15.378 1.00 92.56 109 LEU A N 1
ATOM 833 C CA . LEU A 1 109 ? -3.307 6.961 14.161 1.00 92.56 109 LEU A CA 1
ATOM 834 C C . LEU A 1 109 ? -2.667 5.569 14.287 1.00 92.56 109 LEU A C 1
ATOM 836 O O . LEU A 1 109 ? -2.739 4.778 13.347 1.00 92.56 109 LEU A O 1
ATOM 840 N N . TRP A 1 110 ? -2.095 5.223 15.444 1.00 90.38 110 TRP A N 1
ATOM 841 C CA . TRP A 1 110 ? -1.631 3.853 15.689 1.00 90.38 110 TRP A CA 1
ATOM 842 C C . TRP A 1 110 ? -2.793 2.866 15.637 1.00 90.38 110 TRP A C 1
ATOM 844 O O . TRP A 1 110 ? -2.681 1.830 14.989 1.00 90.38 110 TRP A O 1
ATOM 854 N N . THR A 1 111 ? -3.928 3.197 16.254 1.00 92.12 111 THR A N 1
ATOM 855 C CA . THR A 1 111 ? -5.146 2.376 16.202 1.00 92.12 111 THR A CA 1
ATOM 856 C C . THR A 1 111 ? -5.604 2.155 14.759 1.00 92.12 111 THR A C 1
ATOM 858 O O . THR A 1 111 ? -5.917 1.025 14.388 1.00 92.12 111 THR A O 1
ATOM 861 N N . ALA A 1 112 ? -5.570 3.193 13.919 1.00 94.50 112 ALA A N 1
ATOM 862 C CA . ALA A 1 112 ? -5.885 3.084 12.497 1.00 94.50 112 ALA A CA 1
ATOM 863 C C . ALA A 1 112 ? -4.891 2.178 11.755 1.00 94.50 112 ALA A C 1
ATOM 865 O O . ALA A 1 112 ? -5.301 1.343 10.949 1.00 94.50 112 ALA A O 1
ATOM 866 N N . LEU A 1 113 ? -3.594 2.294 12.058 1.00 91.19 113 LEU A N 1
ATOM 867 C CA . LEU A 1 113 ? -2.573 1.433 11.465 1.00 91.19 113 LEU A CA 1
ATOM 868 C C . LEU A 1 113 ? -2.840 -0.034 11.815 1.00 91.19 113 LEU A C 1
ATOM 870 O O . LEU A 1 113 ? -2.877 -0.872 10.919 1.00 91.19 113 LEU A O 1
ATOM 874 N N . TRP A 1 114 ? -3.106 -0.345 13.087 1.00 88.06 114 TRP A N 1
ATOM 875 C CA . TRP A 1 114 ? -3.479 -1.699 13.509 1.00 88.06 114 TRP A CA 1
ATOM 876 C C . TRP A 1 114 ? -4.724 -2.199 12.779 1.00 88.06 114 TRP A C 1
ATOM 878 O O . TRP A 1 114 ? -4.728 -3.327 12.294 1.00 88.06 114 TRP A O 1
ATOM 888 N N . MET A 1 115 ? -5.746 -1.352 12.617 1.00 91.56 115 MET A N 1
ATOM 889 C CA . MET A 1 115 ? -6.941 -1.706 11.851 1.00 91.56 115 MET A CA 1
ATOM 890 C C . MET A 1 115 ? -6.611 -2.113 10.409 1.00 91.56 115 MET A C 1
ATOM 892 O O . MET A 1 115 ? -7.153 -3.117 9.953 1.00 91.56 115 MET A O 1
ATOM 896 N N . PHE A 1 116 ? -5.706 -1.410 9.718 1.00 89.75 116 PHE A N 1
ATOM 897 C CA . PHE A 1 116 ? -5.257 -1.795 8.372 1.00 89.75 116 PHE A CA 1
ATOM 898 C C . PHE A 1 116 ? -4.443 -3.093 8.360 1.00 89.75 116 PHE A C 1
ATOM 900 O O . PHE A 1 116 ? -4.707 -3.973 7.544 1.00 89.75 116 PHE A O 1
ATOM 907 N N . LEU A 1 117 ? -3.473 -3.233 9.268 1.00 84.81 117 LEU A N 1
ATOM 908 C CA . LEU A 1 117 ? -2.570 -4.391 9.312 1.00 84.81 117 LEU A CA 1
ATOM 909 C C . LEU A 1 117 ? -3.262 -5.686 9.754 1.00 84.81 117 LEU A C 1
ATOM 911 O O . LEU A 1 117 ? -2.752 -6.782 9.502 1.00 84.81 117 LEU A O 1
ATOM 915 N N . GLU A 1 118 ? -4.387 -5.561 10.453 1.00 87.12 118 GLU A N 1
ATOM 916 C CA . GLU A 1 118 ? -5.218 -6.670 10.918 1.00 87.12 118 GLU A CA 1
ATOM 917 C C . GLU A 1 118 ? -6.464 -6.884 10.043 1.00 87.12 118 GLU A C 1
ATOM 919 O O . GLU A 1 118 ? -7.296 -7.724 10.375 1.00 87.12 118 GLU A O 1
ATOM 924 N N . SER A 1 119 ? -6.621 -6.117 8.958 1.00 87.94 119 SER A N 1
ATOM 925 C CA . SER A 1 119 ? -7.826 -6.147 8.131 1.00 87.94 119 SER A CA 1
ATOM 926 C C . SER A 1 119 ? -7.902 -7.397 7.257 1.00 87.94 119 SER A C 1
ATOM 928 O O . SER A 1 119 ? -6.998 -7.694 6.472 1.00 87.94 119 SER A O 1
ATOM 930 N N . ASP A 1 120 ? -9.043 -8.070 7.351 1.00 85.88 120 ASP A N 1
ATOM 931 C CA . ASP A 1 120 ? -9.519 -9.091 6.414 1.00 85.88 120 ASP A CA 1
ATOM 932 C C . ASP A 1 120 ? -10.771 -8.606 5.656 1.00 85.88 120 ASP A C 1
ATOM 934 O O . ASP A 1 120 ? -11.410 -9.364 4.929 1.00 85.88 120 ASP A O 1
ATOM 938 N N . GLY A 1 121 ? -11.096 -7.315 5.794 1.00 85.62 121 GLY A N 1
ATOM 939 C CA . GLY A 1 121 ? -12.135 -6.607 5.055 1.00 85.62 121 GLY A CA 1
ATOM 940 C C . GLY A 1 121 ? -13.091 -5.815 5.948 1.00 85.62 121 GLY A C 1
ATOM 941 O O . GLY A 1 121 ? -13.580 -4.767 5.524 1.00 85.62 121 GLY A O 1
ATOM 942 N N . LEU A 1 122 ? -13.360 -6.250 7.185 1.00 89.94 122 LEU A N 1
ATOM 943 C CA . LEU A 1 122 ? -14.269 -5.525 8.082 1.00 89.94 122 LEU A CA 1
ATOM 944 C C . LEU A 1 122 ? -13.632 -4.243 8.618 1.00 89.94 122 LEU A C 1
ATOM 946 O O . LEU A 1 122 ? -14.284 -3.197 8.606 1.00 89.94 122 LEU A O 1
ATOM 950 N N . ASN A 1 123 ? -12.370 -4.295 9.050 1.00 92.94 123 ASN A N 1
ATOM 951 C CA . ASN A 1 123 ? -11.678 -3.136 9.620 1.00 92.94 123 ASN A CA 1
ATOM 952 C C . ASN A 1 123 ? -11.579 -1.983 8.612 1.00 92.94 123 ASN A C 1
ATOM 954 O O . ASN A 1 123 ? -11.901 -0.841 8.940 1.00 92.94 123 ASN A O 1
ATOM 958 N N . GLU A 1 124 ? -11.191 -2.278 7.372 1.00 89.88 124 GLU A N 1
ATOM 959 C CA . GLU A 1 124 ? -11.157 -1.289 6.289 1.00 89.88 124 GLU A CA 1
ATOM 960 C C . GLU A 1 124 ? -12.531 -0.704 5.982 1.00 89.88 124 GLU A C 1
ATOM 962 O O . GLU A 1 124 ? -12.655 0.510 5.845 1.00 89.88 124 GLU A O 1
ATOM 967 N N . ARG A 1 125 ? -13.582 -1.532 5.930 1.00 91.31 125 ARG A N 1
ATOM 968 C CA . ARG A 1 125 ? -14.951 -1.044 5.707 1.00 91.31 125 ARG A CA 1
ATOM 969 C C . ARG A 1 125 ? -15.415 -0.116 6.832 1.00 91.31 125 ARG A C 1
ATOM 971 O O . ARG A 1 125 ? -16.111 0.857 6.550 1.00 91.31 125 ARG A O 1
ATOM 978 N N . GLN A 1 126 ? -15.022 -0.366 8.085 1.00 94.38 126 GLN A N 1
ATOM 979 C CA . GLN A 1 126 ? -15.293 0.556 9.200 1.00 94.38 126 GLN A CA 1
ATOM 980 C C . GLN A 1 126 ? -14.630 1.923 8.966 1.00 94.38 126 GLN A C 1
ATOM 982 O O . GLN A 1 126 ? -15.290 2.954 9.103 1.00 94.38 126 GLN A O 1
ATOM 987 N N . LEU A 1 127 ? -13.352 1.938 8.562 1.00 94.75 127 LEU A N 1
ATOM 988 C CA . LEU A 1 127 ? -12.611 3.169 8.252 1.00 94.75 127 LEU A CA 1
ATOM 989 C C . LEU A 1 127 ? -13.197 3.900 7.037 1.00 94.75 127 LEU A C 1
ATOM 991 O O . LEU A 1 127 ? -13.401 5.113 7.084 1.00 94.75 127 LEU A O 1
ATOM 995 N N . GLN A 1 128 ? -13.539 3.169 5.976 1.00 92.19 128 GLN A N 1
ATOM 996 C CA . GLN A 1 128 ? -14.151 3.723 4.770 1.00 92.19 128 GLN A CA 1
ATOM 997 C C . GLN A 1 128 ? -15.499 4.388 5.080 1.00 92.19 128 GLN A C 1
ATOM 999 O O . GLN A 1 128 ? -15.743 5.509 4.643 1.00 92.19 128 GLN A O 1
ATOM 1004 N N . ARG A 1 129 ? -16.361 3.751 5.885 1.00 91.75 129 ARG A N 1
ATOM 1005 C CA . ARG A 1 129 ? -17.656 4.330 6.298 1.00 91.75 129 ARG A CA 1
ATOM 1006 C C . ARG A 1 129 ? -17.524 5.541 7.218 1.00 91.75 129 ARG A C 1
ATOM 1008 O O . ARG A 1 129 ? -18.479 6.304 7.345 1.00 91.75 129 ARG A O 1
ATOM 1015 N N . ALA A 1 130 ? -16.387 5.700 7.889 1.00 94.00 130 ALA A N 1
ATOM 1016 C CA . ALA A 1 130 ? -16.085 6.889 8.676 1.00 94.00 130 ALA A CA 1
ATOM 1017 C C . ALA A 1 130 ? -15.465 8.022 7.839 1.00 94.00 130 ALA A C 1
ATOM 1019 O O . ALA A 1 130 ? -15.213 9.078 8.401 1.00 94.00 130 ALA A O 1
ATOM 1020 N N . ASP A 1 131 ? -15.243 7.817 6.536 1.00 94.00 131 ASP A N 1
ATOM 1021 C CA . ASP A 1 131 ? -14.525 8.735 5.643 1.00 94.00 131 ASP A CA 1
ATOM 1022 C C . ASP A 1 131 ? -13.078 9.021 6.093 1.00 94.00 131 ASP A C 1
ATOM 1024 O O . ASP A 1 131 ? -12.585 10.152 6.119 1.00 94.00 131 ASP A O 1
ATOM 1028 N N . PHE A 1 132 ? -12.365 7.951 6.465 1.00 96.12 132 PHE A N 1
ATOM 1029 C CA . PHE A 1 132 ? -10.982 8.042 6.938 1.00 96.12 132 PHE A CA 1
ATOM 1030 C C . PHE A 1 132 ? -10.018 8.652 5.903 1.00 96.12 132 PHE A C 1
ATOM 1032 O O . PHE A 1 132 ? -9.028 9.274 6.283 1.00 96.12 132 PHE A O 1
ATOM 1039 N N . ALA A 1 133 ? -10.312 8.528 4.603 1.00 95.38 133 ALA A N 1
ATOM 1040 C CA . ALA A 1 133 ? -9.513 9.125 3.530 1.00 95.38 133 ALA A CA 1
ATOM 1041 C C . ALA A 1 133 ? -9.486 10.652 3.616 1.00 95.38 133 ALA A C 1
ATOM 1043 O O . ALA A 1 133 ? -8.403 11.243 3.654 1.00 95.38 133 ALA A O 1
ATOM 1044 N N . SER A 1 134 ? -10.657 11.283 3.715 1.00 95.50 134 SER A N 1
ATOM 1045 C CA . SER A 1 134 ? -10.764 12.731 3.888 1.00 95.50 134 SER A CA 1
ATOM 1046 C C . SER A 1 134 ? -10.083 13.186 5.175 1.00 95.50 134 SER A C 1
ATOM 1048 O O . SER A 1 134 ? -9.305 14.139 5.154 1.00 95.50 134 SER A O 1
ATOM 1050 N N . PHE A 1 135 ? -10.292 12.458 6.278 1.00 97.00 135 PHE A N 1
ATOM 1051 C CA . PHE A 1 135 ? -9.623 12.739 7.549 1.00 97.00 135 PHE A CA 1
ATOM 1052 C C . PHE A 1 135 ? -8.092 12.720 7.420 1.00 97.00 135 PHE A C 1
ATOM 1054 O O . PHE A 1 135 ? -7.434 13.672 7.840 1.00 97.00 135 PHE A O 1
ATOM 1061 N N . MET A 1 136 ? -7.511 11.691 6.792 1.00 96.94 136 MET A N 1
ATOM 1062 C CA . MET A 1 136 ? -6.057 11.596 6.619 1.00 96.94 136 MET A CA 1
ATOM 1063 C C . MET A 1 136 ? -5.492 12.676 5.698 1.00 96.94 136 MET A C 1
ATOM 1065 O O . MET A 1 136 ? -4.407 13.191 5.970 1.00 96.94 136 MET A O 1
ATOM 1069 N N . LEU A 1 137 ? -6.213 13.064 4.642 1.00 96.00 137 LEU A N 1
ATOM 1070 C CA . LEU A 1 137 ? -5.819 14.194 3.797 1.00 96.00 137 LEU A CA 1
ATOM 1071 C C . LEU A 1 137 ? -5.791 15.500 4.602 1.00 96.00 137 LEU A C 1
ATOM 1073 O O . LEU A 1 137 ? -4.847 16.279 4.468 1.00 96.00 137 LEU A O 1
ATOM 1077 N N . THR A 1 138 ? -6.770 15.729 5.481 1.00 95.31 138 THR A N 1
ATOM 1078 C CA . THR A 1 138 ? -6.784 16.893 6.377 1.00 95.31 138 THR A CA 1
ATOM 1079 C C . THR A 1 138 ? -5.637 16.852 7.392 1.00 95.31 138 THR A C 1
ATOM 1081 O O . THR A 1 138 ? -4.938 17.853 7.551 1.00 95.31 138 THR A O 1
ATOM 1084 N N . VAL A 1 139 ? -5.392 15.701 8.032 1.00 94.00 139 VAL A N 1
ATOM 1085 C CA . VAL A 1 139 ? -4.259 15.498 8.956 1.00 94.00 139 VAL A CA 1
ATOM 1086 C C . VAL A 1 139 ? -2.933 15.792 8.253 1.00 94.00 139 VAL A C 1
ATOM 1088 O O . VAL A 1 139 ? -2.101 16.520 8.791 1.00 94.00 139 VAL A O 1
ATOM 1091 N N . ALA A 1 140 ? -2.744 15.288 7.031 1.00 94.12 140 ALA A N 1
ATOM 1092 C CA . ALA A 1 140 ? -1.538 15.525 6.248 1.00 94.12 140 ALA A CA 1
ATOM 1093 C C . ALA A 1 140 ? -1.348 17.009 5.913 1.00 94.12 140 ALA A C 1
ATOM 1095 O O . ALA A 1 140 ? -0.257 17.539 6.111 1.00 94.12 140 ALA A O 1
ATOM 1096 N N . LYS A 1 141 ? -2.405 17.699 5.461 1.00 92.69 141 LYS A N 1
ATOM 1097 C CA . LYS A 1 141 ? -2.351 19.140 5.169 1.00 92.69 141 LYS A CA 1
ATOM 1098 C C . LYS A 1 141 ? -1.959 19.956 6.407 1.00 92.69 141 LYS A C 1
ATOM 1100 O O . LYS A 1 141 ? -1.133 20.854 6.288 1.00 92.69 141 LYS A O 1
ATOM 1105 N N . PHE A 1 142 ? -2.513 19.633 7.577 1.00 90.12 142 PHE A N 1
ATOM 1106 C CA . PHE A 1 142 ? -2.258 20.377 8.814 1.00 90.12 142 PHE A CA 1
ATOM 1107 C C . PHE A 1 142 ? -0.872 20.095 9.409 1.00 90.12 142 PHE A C 1
ATOM 1109 O O . PHE A 1 142 ? -0.183 21.019 9.830 1.00 90.12 142 PHE A O 1
ATOM 1116 N N . HIS A 1 143 ? -0.448 18.828 9.431 1.00 87.38 143 HIS A N 1
ATOM 1117 C CA . HIS A 1 143 ? 0.768 18.433 10.140 1.00 87.38 143 HIS A CA 1
ATOM 1118 C C . HIS A 1 143 ? 2.013 18.312 9.259 1.00 87.38 143 HIS A C 1
ATOM 1120 O O . HIS A 1 143 ? 3.093 18.654 9.721 1.00 87.38 143 HIS A O 1
ATOM 1126 N N . LEU A 1 144 ? 1.894 17.861 8.004 1.00 88.50 144 LEU A N 1
ATOM 1127 C CA . LEU A 1 144 ? 3.046 17.798 7.090 1.00 88.50 144 LEU A CA 1
ATOM 1128 C C . LEU A 1 144 ? 3.296 19.139 6.388 1.00 88.50 144 LEU A C 1
ATOM 1130 O O . LEU A 1 144 ? 4.400 19.383 5.915 1.00 88.50 144 LEU A O 1
ATOM 1134 N N . GLY A 1 145 ? 2.266 19.985 6.287 1.00 80.50 145 GLY A N 1
ATOM 1135 C CA . GLY A 1 145 ? 2.334 21.277 5.605 1.00 80.50 145 GLY A CA 1
ATOM 1136 C C . GLY A 1 145 ? 2.827 22.434 6.473 1.00 80.50 145 GLY A C 1
ATOM 1137 O O . GLY A 1 145 ? 3.061 23.512 5.932 1.00 80.50 145 GLY A O 1
ATOM 1138 N N . SER A 1 146 ? 2.970 22.242 7.790 1.00 73.75 146 SER A N 1
ATOM 1139 C CA . SER A 1 146 ? 3.379 23.310 8.706 1.00 73.75 146 SER A CA 1
ATOM 1140 C C . SER A 1 146 ? 4.909 23.460 8.742 1.00 73.75 146 SER A C 1
ATOM 1142 O O . SER A 1 146 ? 5.590 22.539 9.213 1.00 73.75 146 SER A O 1
ATOM 1144 N N . PRO A 1 147 ? 5.468 24.601 8.285 1.00 56.09 147 PRO A N 1
ATOM 1145 C CA . PRO A 1 147 ? 6.909 24.857 8.318 1.00 56.09 147 PRO A CA 1
ATOM 1146 C C . PRO A 1 147 ? 7.455 24.991 9.748 1.00 56.09 147 PRO A C 1
ATOM 1148 O O . PRO A 1 147 ? 8.634 24.743 9.961 1.00 56.09 147 PRO A O 1
ATOM 1151 N N . ASP A 1 148 ? 6.607 25.285 10.738 1.00 49.03 148 ASP A N 1
ATOM 1152 C CA . ASP A 1 148 ? 7.017 25.489 12.137 1.00 49.03 148 ASP A CA 1
ATOM 1153 C C . ASP A 1 148 ? 7.321 24.175 12.887 1.00 49.03 148 ASP A C 1
ATOM 1155 O O . ASP A 1 148 ? 7.779 24.186 14.026 1.00 49.03 148 ASP A O 1
ATOM 1159 N N . SER A 1 149 ? 7.098 23.015 12.257 1.00 50.41 149 SER A N 1
ATOM 1160 C CA . SER A 1 149 ? 7.406 21.698 12.842 1.00 50.41 149 SER A CA 1
ATOM 1161 C C . SER A 1 149 ? 8.885 21.290 12.720 1.00 50.41 149 SER A C 1
ATOM 1163 O O . SER A 1 149 ? 9.280 20.245 13.242 1.00 50.41 149 SER A O 1
ATOM 1165 N N . SER A 1 150 ? 9.716 22.096 12.045 1.00 45.53 150 SER A N 1
ATOM 1166 C CA . SER A 1 150 ? 11.125 21.778 11.776 1.00 45.53 150 SER A CA 1
ATOM 1167 C C . SER A 1 150 ? 12.089 22.020 12.943 1.00 45.53 150 SER A C 1
ATOM 1169 O O . SER A 1 150 ? 13.233 21.575 12.857 1.00 45.53 150 SER A O 1
ATOM 1171 N N . GLU A 1 151 ? 11.673 22.685 14.028 1.00 43.03 151 GLU A N 1
ATOM 1172 C CA . GLU A 1 151 ? 12.572 22.954 15.168 1.00 43.03 151 GLU A CA 1
ATOM 1173 C C . GLU A 1 151 ? 12.584 21.854 16.243 1.00 43.03 151 GLU A C 1
ATOM 1175 O O . GLU A 1 151 ? 13.573 21.715 16.962 1.00 43.03 151 GLU A O 1
ATOM 1180 N N . GLU A 1 152 ? 11.584 20.970 16.302 1.00 42.34 152 GLU A N 1
ATOM 1181 C CA . GLU A 1 152 ? 11.616 19.815 17.207 1.00 42.34 152 GLU A CA 1
ATOM 1182 C C . GLU A 1 152 ? 12.126 18.563 16.482 1.00 42.34 152 GLU A C 1
ATOM 1184 O O . GLU A 1 152 ? 11.389 17.629 16.160 1.00 42.34 152 GLU A O 1
ATOM 1189 N N . THR A 1 153 ? 13.441 18.511 16.259 1.00 41.75 153 THR A N 1
ATOM 1190 C CA . THR A 1 153 ? 14.182 17.311 15.818 1.00 41.75 153 THR A CA 1
ATOM 1191 C C . THR A 1 153 ? 14.257 16.232 16.915 1.00 41.75 153 THR A C 1
ATOM 1193 O O . THR A 1 153 ? 15.292 15.620 17.170 1.00 41.75 153 THR A O 1
ATOM 1196 N N . GLY A 1 154 ? 13.131 15.963 17.577 1.00 46.44 154 GLY A N 1
ATOM 1197 C CA . GLY A 1 154 ? 12.950 14.804 18.436 1.00 46.44 154 GLY A CA 1
ATOM 1198 C C . GLY A 1 154 ? 12.614 13.558 17.614 1.00 46.44 154 GLY A C 1
ATOM 1199 O O . GLY A 1 154 ? 11.878 13.615 16.629 1.00 46.44 154 GLY A O 1
ATOM 1200 N N . VAL A 1 155 ? 13.080 12.393 18.071 1.00 50.50 155 VAL A N 1
ATOM 1201 C CA . VAL A 1 155 ? 12.744 11.063 17.514 1.00 50.50 155 VAL A CA 1
ATOM 1202 C C . VAL A 1 155 ? 11.217 10.848 17.394 1.00 50.50 155 VAL A C 1
ATOM 1204 O O . VAL A 1 155 ? 10.755 10.106 16.527 1.00 50.50 155 VAL A O 1
ATOM 1207 N N . GLY A 1 156 ? 10.419 11.547 18.214 1.00 57.66 156 GLY A N 1
ATOM 1208 C CA . GLY A 1 156 ? 8.952 11.516 18.181 1.00 57.66 156 GLY A CA 1
ATOM 1209 C C . GLY A 1 156 ? 8.309 12.160 16.943 1.00 57.66 156 GLY A C 1
ATOM 1210 O O . GLY A 1 156 ? 7.348 11.599 16.417 1.00 57.66 156 GLY A O 1
ATOM 1211 N N . SER A 1 157 ? 8.852 13.273 16.432 1.00 66.19 157 SER A N 1
ATOM 1212 C CA . SER A 1 157 ? 8.292 13.994 15.270 1.00 66.19 157 SER A CA 1
ATOM 1213 C C . SER A 1 157 ? 8.424 13.173 13.979 1.00 66.19 157 SER A C 1
ATOM 1215 O O . SER A 1 157 ? 7.467 13.000 13.220 1.00 66.19 157 SER A O 1
ATOM 1217 N N . PHE A 1 158 ? 9.579 12.524 13.787 1.00 69.94 158 PHE A N 1
ATOM 1218 C CA . PHE A 1 158 ? 9.817 11.651 12.635 1.00 69.94 158 PHE A CA 1
ATOM 1219 C C . PHE A 1 158 ? 8.897 10.421 12.619 1.00 69.94 158 PHE A C 1
ATOM 1221 O O . PHE A 1 158 ? 8.370 10.052 11.566 1.00 69.94 158 PHE A O 1
ATOM 1228 N N . SER A 1 159 ? 8.677 9.795 13.781 1.00 79.06 159 SER A N 1
ATOM 1229 C CA . SER A 1 159 ? 7.762 8.653 13.915 1.00 79.06 159 SER A CA 1
ATOM 1230 C C . SER A 1 159 ? 6.324 9.049 13.560 1.00 79.06 159 SER A C 1
ATOM 1232 O O . SER A 1 159 ? 5.642 8.332 12.828 1.00 79.06 159 SER A O 1
ATOM 1234 N N . PHE A 1 160 ? 5.892 10.242 13.979 1.00 86.69 160 PHE A N 1
ATOM 1235 C CA . PHE A 1 160 ? 4.570 10.767 13.649 1.00 86.69 160 PHE A CA 1
ATOM 1236 C C . PHE A 1 160 ? 4.392 11.043 12.149 1.00 86.69 160 PHE A C 1
ATOM 1238 O O . PHE A 1 160 ? 3.438 10.549 11.550 1.00 86.69 160 PHE A O 1
ATOM 1245 N N . HIS A 1 161 ? 5.319 11.761 11.503 1.00 89.19 161 HIS A N 1
ATOM 1246 C CA . HIS A 1 161 ? 5.239 12.000 10.055 1.00 89.19 161 HIS A CA 1
ATOM 1247 C C . HIS A 1 161 ? 5.274 10.696 9.259 1.00 89.19 161 HIS A C 1
ATOM 1249 O O . HIS A 1 161 ? 4.516 10.523 8.304 1.00 89.19 161 HIS A O 1
ATOM 1255 N N . SER A 1 162 ? 6.103 9.745 9.692 1.00 88.69 162 SER A N 1
ATOM 1256 C CA . SER A 1 162 ? 6.170 8.430 9.066 1.00 88.69 162 SER A CA 1
ATOM 1257 C C . SER A 1 162 ? 4.834 7.692 9.151 1.00 88.69 162 SER A C 1
ATOM 1259 O O . SER A 1 162 ? 4.383 7.119 8.159 1.00 88.69 162 SER A O 1
ATOM 1261 N N . LEU A 1 163 ? 4.164 7.774 10.303 1.00 90.62 163 LEU A N 1
ATOM 1262 C CA . LEU A 1 163 ? 2.827 7.229 10.520 1.00 90.62 163 LEU A CA 1
ATOM 1263 C C . LEU A 1 163 ? 1.777 7.859 9.612 1.00 90.62 163 LEU A C 1
ATOM 1265 O O . LEU A 1 163 ? 1.011 7.131 8.984 1.00 90.62 163 LEU A O 1
ATOM 1269 N N . VAL A 1 164 ? 1.787 9.184 9.467 1.00 94.44 164 VAL A N 1
ATOM 1270 C CA . VAL A 1 164 ? 0.875 9.882 8.551 1.00 94.44 164 VAL A CA 1
ATOM 1271 C C . VAL A 1 164 ? 1.081 9.414 7.107 1.00 94.44 164 VAL A C 1
ATOM 1273 O O . VAL A 1 164 ? 0.109 9.070 6.436 1.00 94.44 164 VAL A O 1
ATOM 1276 N N . VAL A 1 165 ? 2.327 9.339 6.628 1.00 94.69 165 VAL A N 1
ATOM 1277 C CA . VAL A 1 165 ? 2.627 8.943 5.239 1.00 94.69 165 VAL A CA 1
ATOM 1278 C C . VAL A 1 165 ? 2.245 7.485 4.959 1.00 94.69 165 VAL A C 1
ATOM 1280 O O . VAL A 1 165 ? 1.681 7.192 3.904 1.00 94.69 165 VAL A O 1
ATOM 1283 N N . TRP A 1 166 ? 2.490 6.566 5.896 1.00 93.12 166 TRP A N 1
ATOM 1284 C CA . TRP A 1 166 ? 2.046 5.174 5.756 1.00 93.12 166 TRP A CA 1
ATOM 1285 C C . TRP A 1 166 ? 0.526 5.041 5.756 1.00 93.12 166 TRP A C 1
ATOM 1287 O O . TRP A 1 166 ? -0.021 4.326 4.919 1.00 93.12 166 TRP A O 1
ATOM 1297 N N . LEU A 1 167 ? -0.172 5.748 6.647 1.00 94.88 167 LEU A N 1
ATOM 1298 C CA . LEU A 1 167 ? -1.633 5.733 6.677 1.00 94.88 167 LEU A CA 1
ATOM 1299 C C . LEU A 1 167 ? -2.239 6.318 5.402 1.00 94.88 167 LEU A C 1
ATOM 1301 O O . LEU A 1 167 ? -3.210 5.758 4.898 1.00 94.88 167 LEU A O 1
ATOM 1305 N N . LEU A 1 168 ? -1.648 7.372 4.827 1.00 96.62 168 LEU A N 1
ATOM 1306 C CA . LEU A 1 168 ? -2.038 7.850 3.498 1.00 96.62 168 LEU A CA 1
ATOM 1307 C C . LEU A 1 168 ? -1.903 6.734 2.456 1.00 96.62 168 LEU A C 1
ATOM 1309 O O . LEU A 1 168 ? -2.838 6.506 1.696 1.00 96.62 168 LEU A O 1
ATOM 1313 N N . ALA A 1 169 ? -0.794 5.992 2.451 1.00 93.69 169 ALA A N 1
ATOM 1314 C CA . ALA A 1 169 ? -0.586 4.914 1.486 1.00 93.69 169 ALA A CA 1
ATOM 1315 C C . ALA A 1 169 ? -1.598 3.768 1.657 1.00 93.69 169 ALA A C 1
ATOM 1317 O O . ALA A 1 169 ? -2.077 3.229 0.663 1.00 93.69 169 ALA A O 1
ATOM 1318 N N . PHE A 1 170 ? -1.972 3.431 2.896 1.00 91.44 170 PHE A N 1
ATOM 1319 C CA . PHE A 1 170 ? -2.999 2.421 3.180 1.00 91.44 170 PHE A CA 1
ATOM 1320 C C . PHE A 1 170 ? -4.432 2.880 2.898 1.00 91.44 170 PHE A C 1
ATOM 1322 O O . PHE A 1 170 ? -5.305 2.030 2.741 1.00 91.44 170 PHE A O 1
ATOM 1329 N N . THR A 1 171 ? -4.673 4.191 2.820 1.00 93.56 171 THR A N 1
ATOM 1330 C CA . THR A 1 171 ? -6.024 4.757 2.690 1.00 93.56 171 THR A CA 1
ATOM 1331 C C . THR A 1 171 ? -6.340 5.252 1.275 1.00 93.56 171 THR A C 1
ATOM 1333 O O . THR A 1 171 ? -7.480 5.156 0.825 1.00 93.56 171 THR A O 1
ATOM 1336 N N . LEU A 1 172 ? -5.356 5.800 0.557 1.00 95.06 172 LEU A N 1
ATOM 1337 C CA . LEU A 1 172 ? -5.558 6.422 -0.751 1.00 95.06 172 LEU A CA 1
ATOM 1338 C C . LEU A 1 172 ? -5.546 5.384 -1.876 1.00 95.06 172 LEU A C 1
ATOM 1340 O O . LEU A 1 172 ? -4.503 5.100 -2.467 1.00 95.06 172 LEU A O 1
ATOM 1344 N N . SER A 1 173 ? -6.723 4.836 -2.181 1.00 92.69 173 SER A N 1
ATOM 1345 C CA . SER A 1 173 ? -6.907 3.973 -3.350 1.00 92.69 173 SER A CA 1
ATOM 1346 C C . SER A 1 173 ? -6.764 4.763 -4.646 1.00 92.69 173 SER A C 1
ATOM 1348 O O . SER A 1 173 ? -6.876 5.996 -4.682 1.00 92.69 173 SER A O 1
ATOM 1350 N N . ARG A 1 174 ? -6.574 4.048 -5.752 1.00 93.00 174 ARG A N 1
ATOM 1351 C CA . ARG A 1 174 ? -6.477 4.659 -7.077 1.00 93.00 174 ARG A CA 1
ATOM 1352 C C . ARG A 1 174 ? -7.725 5.460 -7.416 1.00 93.00 174 ARG A C 1
ATOM 1354 O O . ARG A 1 174 ? -7.615 6.558 -7.956 1.00 93.00 174 ARG A O 1
ATOM 1361 N N . GLN A 1 175 ? -8.895 4.937 -7.051 1.00 92.25 175 GLN A N 1
ATOM 1362 C CA . GLN A 1 175 ? -10.166 5.627 -7.237 1.00 92.25 175 GLN A CA 1
ATOM 1363 C C . GLN A 1 175 ? -10.201 6.944 -6.455 1.00 92.25 175 GLN A C 1
ATOM 1365 O O . GLN A 1 175 ? -10.593 7.966 -7.011 1.00 92.25 175 GLN A O 1
ATOM 1370 N N . VAL A 1 176 ? -9.744 6.950 -5.198 1.00 93.38 176 VAL A N 1
ATOM 1371 C CA . VAL A 1 176 ? -9.673 8.176 -4.386 1.00 93.38 176 VAL A CA 1
ATOM 1372 C C . VAL A 1 176 ? -8.740 9.199 -5.032 1.00 93.38 176 VAL A C 1
ATOM 1374 O O . VAL A 1 176 ? -9.132 10.349 -5.200 1.00 93.38 176 VAL A O 1
ATOM 1377 N N . ILE A 1 177 ? -7.549 8.785 -5.470 1.00 95.31 177 ILE A N 1
ATOM 1378 C CA . ILE A 1 177 ? -6.572 9.679 -6.116 1.00 95.31 177 ILE A CA 1
ATOM 1379 C C . ILE A 1 177 ? -7.122 10.277 -7.418 1.00 95.31 177 ILE A C 1
ATOM 1381 O O . ILE A 1 177 ? -6.901 11.457 -7.687 1.00 95.31 177 ILE A O 1
ATOM 1385 N N . LEU A 1 178 ? -7.858 9.497 -8.215 1.00 93.31 178 LEU A N 1
ATOM 1386 C CA . LEU A 1 178 ? -8.489 9.979 -9.448 1.00 93.31 178 LEU A CA 1
ATOM 1387 C C . LEU A 1 178 ? -9.630 10.971 -9.187 1.00 93.31 178 LEU A C 1
ATOM 1389 O O . LEU A 1 178 ? -9.847 11.861 -10.007 1.00 93.31 178 LEU A O 1
ATOM 1393 N N . MET A 1 179 ? -10.332 10.842 -8.058 1.00 94.38 179 MET A N 1
ATOM 1394 C CA . MET A 1 179 ? -11.394 11.772 -7.653 1.00 94.38 179 MET A CA 1
ATOM 1395 C C . MET A 1 179 ? -10.862 13.099 -7.092 1.00 94.38 179 MET A C 1
ATOM 1397 O O . MET A 1 179 ? -11.602 14.081 -7.077 1.00 94.38 179 MET A O 1
ATOM 1401 N N . LEU A 1 180 ? -9.602 13.160 -6.645 1.00 94.81 180 LEU A N 1
ATOM 1402 C CA . LEU A 1 180 ? -8.987 14.416 -6.204 1.00 94.81 180 LEU A CA 1
ATOM 1403 C C . LEU A 1 180 ? -8.888 15.415 -7.361 1.00 94.81 180 LEU A C 1
ATOM 1405 O O . LEU A 1 180 ? -8.599 15.039 -8.499 1.00 94.81 180 LEU A O 1
ATOM 1409 N N . SER A 1 181 ? -9.053 16.705 -7.065 1.00 95.00 181 SER A N 1
ATOM 1410 C CA . SER A 1 181 ? -8.783 17.771 -8.033 1.00 95.00 181 SER A CA 1
ATOM 1411 C C . SER A 1 181 ? -7.295 17.794 -8.421 1.00 95.00 181 SER A C 1
ATOM 1413 O O . SER A 1 181 ? -6.443 17.309 -7.675 1.00 95.00 181 SER A O 1
ATOM 1415 N N . ALA A 1 182 ? -6.947 18.369 -9.579 1.00 91.06 182 ALA A N 1
ATOM 1416 C CA . ALA A 1 182 ? -5.538 18.518 -9.969 1.00 91.06 182 ALA A CA 1
ATOM 1417 C C . ALA A 1 182 ? -4.734 19.290 -8.905 1.00 91.06 182 ALA A C 1
ATOM 1419 O O . ALA A 1 182 ? -3.658 18.852 -8.513 1.00 91.06 182 ALA A O 1
ATOM 1420 N N . GLN A 1 183 ? -5.323 20.355 -8.352 1.00 92.12 183 GLN A N 1
ATOM 1421 C CA . GLN A 1 183 ? -4.729 21.150 -7.280 1.00 92.12 183 GLN A CA 1
ATOM 1422 C C . GLN A 1 183 ? -4.502 20.335 -5.996 1.00 92.12 183 GLN A C 1
ATOM 1424 O O . GLN A 1 183 ? -3.443 20.447 -5.381 1.00 92.12 183 GLN A O 1
ATOM 1429 N N . ASP A 1 184 ? -5.463 19.502 -5.587 1.00 93.19 184 ASP A N 1
ATOM 1430 C CA . ASP A 1 184 ? -5.305 18.650 -4.402 1.00 93.19 184 ASP A CA 1
ATOM 1431 C C . ASP A 1 184 ? -4.242 17.568 -4.609 1.00 93.19 184 ASP A C 1
ATOM 1433 O O . ASP A 1 184 ? -3.511 17.249 -3.671 1.00 93.19 184 ASP A O 1
ATOM 1437 N N . ARG A 1 185 ? -4.126 17.020 -5.827 1.00 94.50 185 ARG A N 1
ATOM 1438 C CA . ARG A 1 185 ? -3.059 16.068 -6.168 1.00 94.50 185 ARG A CA 1
ATOM 1439 C C . ARG A 1 185 ? -1.684 16.724 -6.104 1.00 94.50 185 ARG A C 1
ATOM 1441 O O . ARG A 1 185 ? -0.776 16.133 -5.524 1.00 94.50 185 ARG A O 1
ATOM 1448 N N . ASP A 1 186 ? -1.545 17.937 -6.632 1.00 91.31 186 ASP A N 1
ATOM 1449 C CA . ASP A 1 186 ? -0.289 18.692 -6.584 1.00 91.31 186 ASP A CA 1
ATOM 1450 C C . ASP A 1 186 ? 0.080 19.073 -5.144 1.00 91.31 186 ASP A C 1
ATOM 1452 O O . ASP A 1 186 ? 1.233 18.925 -4.732 1.00 91.31 186 ASP A O 1
ATOM 1456 N N . GLN A 1 187 ? -0.907 19.483 -4.339 1.00 92.94 187 GLN A N 1
ATOM 1457 C CA . GLN A 1 187 ? -0.713 19.755 -2.915 1.00 92.94 187 GLN A CA 1
ATOM 1458 C C . GLN A 1 187 ? -0.270 18.491 -2.167 1.00 92.94 187 GLN A C 1
ATOM 1460 O O . GLN A 1 187 ? 0.716 18.529 -1.431 1.00 92.94 187 GLN A O 1
ATOM 1465 N N . LEU A 1 188 ? -0.961 17.364 -2.365 1.00 94.94 188 LEU A N 1
ATOM 1466 C CA . LEU A 1 188 ? -0.601 16.083 -1.758 1.00 94.94 188 LEU A CA 1
ATOM 1467 C C . LEU A 1 188 ? 0.812 15.651 -2.162 1.00 94.94 188 LEU A C 1
ATOM 1469 O O . LEU A 1 188 ? 1.592 15.253 -1.298 1.00 94.94 188 LEU A O 1
ATOM 1473 N N . TYR A 1 189 ? 1.155 15.765 -3.448 1.00 93.31 189 TYR A N 1
ATOM 1474 C CA . TYR A 1 189 ? 2.495 15.472 -3.948 1.00 93.31 189 TYR A CA 1
ATOM 1475 C C . TYR A 1 189 ? 3.551 16.338 -3.251 1.00 93.31 189 TYR A C 1
ATOM 1477 O O . TYR A 1 189 ? 4.546 15.803 -2.767 1.00 93.31 189 TYR A O 1
ATOM 1485 N N . GLY A 1 190 ? 3.308 17.646 -3.114 1.00 90.81 190 GLY A N 1
ATOM 1486 C CA . GLY A 1 190 ? 4.190 18.560 -2.385 1.00 90.81 190 GLY A CA 1
ATOM 1487 C C . GLY A 1 190 ? 4.407 18.168 -0.920 1.00 90.81 190 GLY A C 1
ATOM 1488 O O . GLY A 1 190 ? 5.540 18.218 -0.446 1.00 90.81 190 GLY A O 1
ATOM 1489 N N . LEU A 1 191 ? 3.358 17.709 -0.225 1.00 92.56 191 LEU A N 1
ATOM 1490 C CA . LEU A 1 191 ? 3.442 17.263 1.174 1.00 92.56 191 LEU A CA 1
ATOM 1491 C C . LEU A 1 191 ? 4.278 15.986 1.342 1.00 92.56 191 LEU A C 1
ATOM 1493 O O . LEU A 1 191 ? 5.013 15.852 2.320 1.00 92.56 191 LEU A O 1
ATOM 1497 N N . ILE A 1 192 ? 4.178 15.034 0.407 1.00 93.25 192 ILE A N 1
ATOM 1498 C CA . ILE A 1 192 ? 4.903 13.756 0.501 1.00 93.25 192 ILE A CA 1
ATOM 1499 C C . ILE A 1 192 ? 6.306 13.808 -0.120 1.00 93.25 192 ILE A C 1
ATOM 1501 O O . ILE A 1 192 ? 7.137 12.947 0.182 1.00 93.25 192 ILE A O 1
ATOM 1505 N N . PHE A 1 193 ? 6.588 14.801 -0.969 1.00 89.50 193 PHE A N 1
ATOM 1506 C CA . PHE A 1 193 ? 7.837 14.920 -1.726 1.00 89.50 193 PHE A CA 1
ATOM 1507 C C . PHE A 1 193 ? 9.114 14.822 -0.868 1.00 89.50 193 PHE A C 1
ATOM 1509 O O . PHE A 1 193 ? 9.997 14.042 -1.240 1.00 89.50 193 PHE A O 1
ATOM 1516 N N . PRO A 1 194 ? 9.229 15.492 0.302 1.00 88.06 194 PRO A N 1
ATOM 1517 C CA . PRO A 1 194 ? 10.423 15.392 1.151 1.00 88.06 194 PRO A CA 1
ATOM 1518 C C . PRO A 1 194 ? 10.738 13.955 1.591 1.00 88.06 194 PRO A C 1
ATOM 1520 O O . PRO A 1 194 ? 11.899 13.568 1.735 1.00 88.06 194 PRO A O 1
ATOM 1523 N N . TYR A 1 195 ? 9.707 13.124 1.744 1.00 89.38 195 TYR A N 1
ATOM 1524 C CA . TYR A 1 195 ? 9.847 11.733 2.162 1.00 89.38 195 TYR A CA 1
ATOM 1525 C C . TYR A 1 195 ? 10.250 10.815 0.998 1.00 89.38 195 TYR A C 1
ATOM 1527 O O . TYR A 1 195 ? 10.852 9.763 1.231 1.00 89.38 195 TYR A O 1
ATOM 1535 N N . ILE A 1 196 ? 10.006 11.215 -0.260 1.00 87.38 196 ILE A N 1
ATOM 1536 C CA . ILE A 1 196 ? 10.371 10.437 -1.456 1.00 87.38 196 ILE A CA 1
ATOM 1537 C C . ILE A 1 196 ? 11.881 10.289 -1.584 1.00 87.38 196 ILE A C 1
ATOM 1539 O O . ILE A 1 196 ? 12.327 9.221 -1.989 1.00 87.38 196 ILE A O 1
ATOM 1543 N N . LEU A 1 197 ? 12.679 11.301 -1.238 1.00 76.00 197 LEU A N 1
ATOM 1544 C CA . LEU A 1 197 ? 14.140 11.304 -1.434 1.00 76.00 197 LEU A CA 1
ATOM 1545 C C . LEU A 1 197 ? 14.946 10.952 -0.180 1.00 76.00 197 LEU A C 1
ATOM 1547 O O . LEU A 1 197 ? 16.158 10.752 -0.251 1.00 76.00 197 LEU A O 1
ATOM 1551 N N . TRP A 1 198 ? 14.279 10.805 0.960 1.00 71.25 198 TRP A N 1
ATOM 1552 C CA . TRP A 1 198 ? 14.941 10.546 2.230 1.00 71.25 198 TRP A CA 1
ATOM 1553 C C . TRP A 1 198 ? 15.637 9.172 2.254 1.00 71.25 198 TRP A C 1
ATOM 1555 O O . TRP A 1 198 ? 15.007 8.113 2.171 1.00 71.25 198 TRP A O 1
ATOM 1565 N N . SER A 1 199 ? 16.968 9.171 2.307 1.00 56.00 199 SER A N 1
ATOM 1566 C CA . SER A 1 199 ? 17.785 7.954 2.271 1.00 56.00 199 SER A CA 1
ATOM 1567 C C . SER A 1 199 ? 18.110 7.464 3.684 1.00 56.00 199 SER A C 1
ATOM 1569 O O . SER A 1 199 ? 18.505 8.251 4.539 1.00 56.00 199 SER A O 1
ATOM 1571 N N . ASN A 1 200 ? 18.037 6.147 3.909 1.00 45.12 200 ASN A N 1
ATOM 1572 C CA . ASN A 1 200 ? 18.381 5.458 5.166 1.00 45.12 200 ASN A CA 1
ATOM 1573 C C . ASN A 1 200 ? 19.871 5.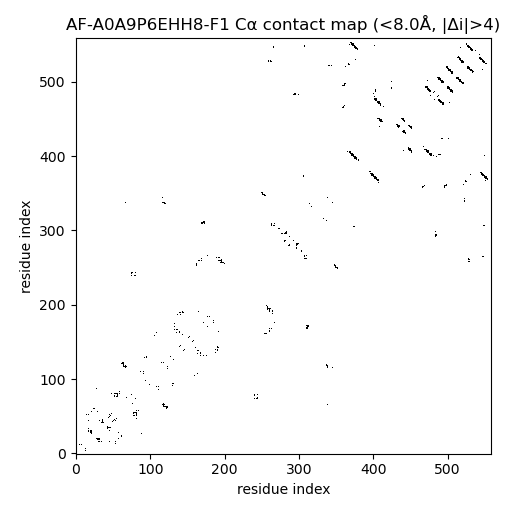548 5.567 1.00 45.12 200 ASN A C 1
ATOM 1575 O O . ASN A 1 200 ? 20.323 4.777 6.411 1.00 45.12 200 ASN A O 1
ATOM 1579 N N . LYS A 1 201 ? 20.665 6.472 5.011 1.00 38.62 201 LYS A N 1
ATOM 1580 C CA . LYS A 1 201 ? 22.092 6.596 5.354 1.00 38.62 201 LYS A CA 1
ATOM 1581 C C . LYS A 1 201 ? 22.347 6.946 6.831 1.00 38.62 201 LYS A C 1
ATOM 1583 O O . LYS A 1 201 ? 23.494 6.864 7.251 1.00 38.62 201 LYS A O 1
ATOM 1588 N N . ALA A 1 202 ? 21.318 7.287 7.614 1.00 31.80 202 ALA A N 1
ATOM 1589 C CA . ALA A 1 202 ? 21.473 7.777 8.985 1.00 31.80 202 ALA A CA 1
ATOM 1590 C C . ALA A 1 202 ? 20.910 6.890 10.114 1.00 31.80 202 ALA A C 1
ATOM 1592 O O . ALA A 1 202 ? 21.134 7.231 11.270 1.00 31.80 202 ALA A O 1
ATOM 1593 N N . VAL A 1 203 ? 20.228 5.764 9.862 1.00 29.08 203 VAL A N 1
ATOM 1594 C CA . VAL A 1 203 ? 19.703 4.939 10.975 1.00 29.08 203 VAL A CA 1
ATOM 1595 C C . VAL A 1 203 ? 19.997 3.466 10.741 1.00 29.08 203 VAL A C 1
ATOM 1597 O O . VAL A 1 203 ? 19.209 2.712 10.176 1.00 29.08 203 VAL A O 1
ATOM 1600 N N . SER A 1 204 ? 21.182 3.061 11.187 1.00 26.27 204 SER A N 1
ATOM 1601 C CA . SER A 1 204 ? 21.480 1.657 11.442 1.00 26.27 204 SER A CA 1
ATOM 1602 C C . SER A 1 204 ? 20.591 1.176 12.605 1.00 26.27 204 SER A C 1
ATOM 1604 O O . SER A 1 204 ? 20.507 1.889 13.607 1.00 26.27 204 SER A O 1
ATOM 1606 N N . PRO A 1 205 ? 19.975 -0.022 12.552 1.00 31.58 205 PRO A N 1
ATOM 1607 C CA . PRO A 1 205 ? 19.188 -0.580 13.664 1.00 31.58 205 PRO A CA 1
ATOM 1608 C C . PRO A 1 205 ? 20.009 -0.785 14.949 1.00 31.58 205 PRO A C 1
ATOM 1610 O O . PRO A 1 205 ? 19.459 -1.017 16.020 1.00 31.58 205 PRO A O 1
ATOM 1613 N N . LEU A 1 206 ? 21.338 -0.677 14.849 1.00 30.56 206 LEU A N 1
ATOM 1614 C CA . LEU A 1 206 ? 22.278 -0.684 15.970 1.00 30.56 206 LEU A CA 1
ATOM 1615 C C . LEU A 1 206 ? 22.289 0.622 16.782 1.00 30.56 206 LEU A C 1
ATOM 1617 O O . LEU A 1 206 ? 22.960 0.687 17.811 1.00 30.56 206 LEU A O 1
ATOM 1621 N N . ALA A 1 207 ? 21.526 1.640 16.378 1.00 27.97 207 ALA A N 1
ATOM 1622 C CA . ALA A 1 207 ? 21.191 2.781 17.224 1.00 27.97 207 ALA A CA 1
ATOM 1623 C C . ALA A 1 207 ? 20.005 2.459 18.156 1.00 27.97 207 ALA A C 1
ATOM 1625 O O . ALA A 1 207 ? 19.140 3.294 18.401 1.00 27.97 207 ALA A O 1
ATOM 1626 N N . THR A 1 208 ? 19.961 1.249 18.723 1.00 29.48 208 THR A N 1
ATOM 1627 C CA . THR A 1 208 ? 19.360 1.086 20.048 1.00 29.48 208 THR A CA 1
ATOM 1628 C C . THR A 1 208 ? 20.004 2.112 20.965 1.00 29.48 208 THR A C 1
ATOM 1630 O O . THR A 1 208 ? 21.232 2.157 21.072 1.00 29.48 208 THR A O 1
ATOM 1633 N N . CYS A 1 209 ? 19.166 2.939 21.587 1.00 28.02 209 CYS A N 1
ATOM 1634 C CA . CYS A 1 209 ? 19.523 3.866 22.646 1.00 28.02 209 CYS A CA 1
ATOM 1635 C C . CYS A 1 209 ? 20.591 3.234 23.558 1.00 28.02 209 CYS A C 1
ATOM 1637 O O . CYS A 1 209 ? 20.299 2.332 24.348 1.00 28.02 209 CYS A O 1
ATOM 1639 N N . ARG A 1 210 ? 21.851 3.675 23.418 1.00 28.72 210 ARG A N 1
ATOM 1640 C CA . ARG A 1 210 ? 22.986 3.178 24.218 1.00 28.72 210 ARG A CA 1
ATOM 1641 C C . ARG A 1 210 ? 22.804 3.464 25.713 1.00 28.72 210 ARG A C 1
ATOM 1643 O O . ARG A 1 210 ? 23.532 2.896 26.524 1.00 28.72 210 ARG A O 1
ATOM 1650 N N . GLU A 1 211 ? 21.827 4.289 26.075 1.00 28.55 211 GLU A N 1
ATOM 1651 C CA . GLU A 1 211 ? 21.497 4.628 27.458 1.00 28.55 211 GLU A CA 1
ATOM 1652 C C . GLU A 1 211 ? 20.624 3.566 28.144 1.00 28.55 211 GLU A C 1
ATOM 1654 O O . GLU A 1 211 ? 20.728 3.408 29.356 1.00 28.55 211 GLU A O 1
ATOM 1659 N N . CYS A 1 212 ? 19.879 2.728 27.409 1.00 29.78 212 CYS A N 1
ATOM 1660 C CA . CYS A 1 212 ? 19.130 1.622 28.029 1.00 29.78 212 CYS A CA 1
ATOM 1661 C C . CYS A 1 212 ? 19.960 0.339 28.208 1.00 29.78 212 CYS A C 1
ATOM 1663 O O . CYS A 1 212 ? 19.621 -0.506 29.031 1.00 29.78 212 CYS A O 1
ATOM 1665 N N . SER A 1 213 ? 21.066 0.169 27.476 1.00 31.52 213 SER A N 1
ATOM 1666 C CA . SER A 1 213 ? 21.838 -1.087 27.490 1.00 31.52 213 SER A CA 1
ATOM 1667 C C . SER A 1 213 ? 22.883 -1.185 28.609 1.00 31.52 213 SER A C 1
ATOM 1669 O O . SER A 1 213 ? 23.533 -2.224 28.737 1.00 31.52 213 SER A O 1
ATOM 1671 N N . ARG A 1 214 ? 23.083 -0.127 29.414 1.00 28.95 214 ARG A N 1
ATOM 1672 C CA . ARG A 1 214 ? 24.139 -0.094 30.447 1.00 28.95 214 ARG A CA 1
ATOM 1673 C C . ARG A 1 214 ? 23.658 -0.174 31.896 1.00 28.95 214 ARG A C 1
ATOM 1675 O O . ARG A 1 214 ? 24.491 -0.357 32.779 1.00 28.95 214 ARG A O 1
ATOM 1682 N N . ALA A 1 215 ? 22.354 -0.155 32.160 1.00 29.42 215 ALA A N 1
ATOM 1683 C CA . ALA A 1 215 ? 21.831 -0.383 33.505 1.00 29.42 215 ALA A CA 1
ATOM 1684 C C . ALA A 1 215 ? 21.590 -1.884 33.747 1.00 29.42 215 ALA A C 1
ATOM 1686 O O . ALA A 1 215 ? 20.465 -2.369 33.686 1.00 29.42 215 ALA A O 1
ATOM 1687 N N . ARG A 1 216 ? 22.656 -2.642 34.053 1.00 33.88 216 ARG A N 1
ATOM 1688 C CA . ARG A 1 216 ? 22.518 -3.990 34.649 1.00 33.88 216 ARG A CA 1
ATOM 1689 C C . ARG A 1 216 ? 22.008 -3.965 36.095 1.00 33.88 216 ARG A C 1
ATOM 1691 O O . ARG A 1 216 ? 21.788 -5.028 36.656 1.00 33.88 216 ARG A O 1
ATOM 1698 N N . TYR A 1 217 ? 21.768 -2.789 36.669 1.00 35.91 217 TYR A N 1
ATOM 1699 C CA . TYR A 1 217 ? 21.061 -2.612 37.932 1.00 35.91 217 TYR A CA 1
ATOM 1700 C C . TYR A 1 217 ? 20.262 -1.297 37.890 1.00 35.91 217 TYR A C 1
ATOM 1702 O O . TYR A 1 217 ? 20.835 -0.240 37.646 1.00 35.91 217 TYR A O 1
ATOM 1710 N N . GLY A 1 218 ? 18.944 -1.384 38.112 1.00 31.16 218 GLY A N 1
ATOM 1711 C CA . GLY A 1 218 ? 18.103 -0.313 38.665 1.00 31.16 218 GLY A CA 1
ATOM 1712 C C . GLY A 1 218 ? 17.872 0.962 37.843 1.00 31.16 218 GLY A C 1
ATOM 1713 O O . GLY A 1 218 ? 18.233 2.038 38.307 1.00 31.16 218 GLY A O 1
ATOM 1714 N N . CYS A 1 219 ? 17.178 0.889 36.701 1.00 25.31 219 CYS A N 1
ATOM 1715 C CA . CYS A 1 219 ? 16.489 2.064 36.149 1.00 25.31 219 CYS A CA 1
ATOM 1716 C C . CYS A 1 219 ? 14.972 1.877 36.302 1.00 25.31 219 CYS A C 1
ATOM 1718 O O . CYS A 1 219 ? 14.367 1.053 35.620 1.00 25.31 219 CYS A O 1
ATOM 1720 N N . VAL A 1 220 ? 14.385 2.601 37.256 1.00 25.41 220 VAL A N 1
ATOM 1721 C CA . VAL A 1 220 ? 12.938 2.690 37.475 1.00 25.41 220 VAL A CA 1
ATOM 1722 C C . VAL A 1 220 ? 12.406 3.726 36.490 1.00 25.41 220 VAL A C 1
ATOM 1724 O O . VAL A 1 220 ? 12.634 4.921 36.659 1.00 25.41 220 VAL A O 1
ATOM 1727 N N . CYS A 1 221 ? 11.712 3.286 35.443 1.00 25.44 221 CYS A N 1
ATOM 1728 C CA . CYS A 1 221 ? 10.781 4.172 34.748 1.00 25.44 221 CYS A CA 1
ATOM 1729 C C . CYS A 1 221 ? 9.607 4.457 35.701 1.00 25.44 221 CYS A C 1
ATOM 1731 O O . CYS A 1 221 ? 9.212 3.543 36.429 1.00 25.44 221 CYS A O 1
ATOM 1733 N N . PRO A 1 222 ? 9.036 5.673 35.726 1.00 23.83 222 PRO A N 1
ATOM 1734 C CA . PRO A 1 222 ? 7.870 5.936 36.552 1.00 23.83 222 PRO A CA 1
ATOM 1735 C C . PRO A 1 222 ? 6.701 5.103 36.017 1.00 23.83 222 PRO A C 1
ATOM 1737 O O . PRO A 1 222 ? 6.146 5.398 34.959 1.00 23.83 222 PRO A O 1
ATOM 1740 N N . GLU A 1 223 ? 6.355 4.029 36.728 1.00 24.59 223 GLU A N 1
ATOM 1741 C CA . GLU A 1 223 ? 5.052 3.389 36.583 1.00 24.59 223 GLU A CA 1
ATOM 1742 C C . GLU A 1 223 ? 3.958 4.442 36.818 1.00 24.59 223 GLU A C 1
ATOM 1744 O O . GLU A 1 223 ? 4.124 5.323 37.671 1.00 24.59 223 GLU A O 1
ATOM 1749 N N . PRO A 1 224 ? 2.812 4.362 36.124 1.00 26.69 224 PRO A N 1
ATOM 1750 C CA . PRO A 1 224 ? 1.632 5.073 36.575 1.00 26.69 224 PRO A CA 1
ATOM 1751 C C . PRO A 1 224 ? 1.240 4.490 37.938 1.00 26.69 224 PRO A C 1
ATOM 1753 O O . PRO A 1 224 ? 0.693 3.393 38.032 1.00 26.69 224 PRO A O 1
ATOM 1756 N N . VAL A 1 225 ? 1.560 5.221 39.005 1.00 23.92 225 VAL A N 1
ATOM 1757 C CA . VAL A 1 225 ? 1.178 4.878 40.374 1.00 23.92 225 VAL A CA 1
ATOM 1758 C C . VAL A 1 225 ? -0.347 4.904 40.458 1.00 23.92 225 VAL A C 1
ATOM 1760 O O . VAL A 1 225 ? -0.958 5.967 40.526 1.00 23.92 225 VAL A O 1
ATOM 1763 N N . ILE A 1 226 ? -0.968 3.727 40.469 1.00 31.66 226 ILE A N 1
ATOM 1764 C CA . ILE A 1 226 ? -2.340 3.554 40.944 1.00 31.66 226 ILE A CA 1
ATOM 1765 C C . ILE A 1 226 ? -2.240 2.806 42.270 1.00 31.66 226 ILE A C 1
ATOM 1767 O O . ILE A 1 226 ? -2.167 1.580 42.315 1.00 31.66 226 ILE A O 1
ATOM 1771 N N . GLN A 1 227 ? -2.186 3.567 43.363 1.00 27.47 227 GLN A N 1
ATOM 1772 C CA . GLN A 1 227 ? -2.356 3.034 44.711 1.00 27.47 227 GLN A CA 1
ATOM 1773 C C . GLN A 1 227 ? -3.804 2.563 44.896 1.00 27.47 227 GLN A C 1
ATOM 1775 O O . GLN A 1 227 ? -4.730 3.353 44.719 1.00 27.47 227 GLN A O 1
ATOM 1780 N N . GLY A 1 228 ? -3.989 1.310 45.323 1.00 28.36 228 GLY A N 1
ATOM 1781 C CA . GLY A 1 228 ? -5.194 0.904 46.051 1.00 28.36 228 GLY A CA 1
ATOM 1782 C C . GLY A 1 228 ? -5.793 -0.458 45.699 1.00 28.36 228 GLY A C 1
ATOM 1783 O O . GLY A 1 228 ? -6.521 -0.575 44.719 1.00 28.36 228 GLY A O 1
ATOM 1784 N N . LEU A 1 229 ? -5.584 -1.392 46.635 1.00 30.14 229 LEU A N 1
ATOM 1785 C CA . LEU A 1 229 ? -6.407 -2.548 47.031 1.00 30.14 229 LEU A CA 1
ATOM 1786 C C . LEU A 1 229 ? -6.285 -3.857 46.224 1.00 30.14 229 LEU A C 1
ATOM 1788 O O . LEU A 1 229 ? -6.563 -3.948 45.029 1.00 30.14 229 LEU A O 1
ATOM 1792 N N . GLU A 1 230 ? -5.832 -4.865 46.970 1.00 31.53 230 GLU A N 1
ATOM 1793 C CA . GLU A 1 230 ? -5.536 -6.245 46.605 1.00 31.53 230 GLU A CA 1
ATOM 1794 C C . GLU A 1 230 ? -6.822 -7.055 46.398 1.00 31.53 230 GLU A C 1
ATOM 1796 O O . GLU A 1 230 ? -7.712 -7.032 47.242 1.00 31.53 230 GLU A O 1
ATOM 1801 N N . ASP A 1 231 ? -6.884 -7.794 45.286 1.00 31.45 231 ASP A N 1
ATOM 1802 C CA . ASP A 1 231 ? -7.808 -8.914 45.082 1.00 31.45 231 ASP A CA 1
ATOM 1803 C C . ASP A 1 231 ? -7.160 -9.897 44.084 1.00 31.45 231 ASP A C 1
ATOM 1805 O O . ASP A 1 231 ? -6.925 -9.574 42.911 1.00 31.45 231 ASP A O 1
ATOM 1809 N N . GLU A 1 232 ? -6.793 -11.093 44.559 1.00 32.47 232 GLU A N 1
ATOM 1810 C CA . GLU A 1 232 ? -5.903 -12.042 43.861 1.00 32.47 232 GLU A CA 1
ATOM 1811 C C . GLU A 1 232 ? -6.478 -12.613 42.547 1.00 32.47 232 GLU A C 1
ATOM 1813 O O . GLU A 1 232 ? -5.727 -13.061 41.678 1.00 32.47 232 GLU A O 1
ATOM 1818 N N . SER A 1 233 ? -7.792 -12.537 42.326 1.00 34.06 233 SER A N 1
ATOM 1819 C CA . SER A 1 233 ? -8.443 -12.999 41.090 1.00 34.06 233 SER A CA 1
ATOM 1820 C C . SER A 1 233 ? -8.426 -11.958 39.954 1.00 34.06 233 SER A C 1
ATOM 1822 O O . SER A 1 233 ? -8.447 -12.332 38.780 1.00 34.06 233 SER A O 1
ATOM 1824 N N . ALA A 1 234 ? -8.283 -10.665 40.274 1.00 34.44 234 ALA A N 1
ATOM 1825 C CA . ALA A 1 234 ? -8.166 -9.560 39.311 1.00 34.44 234 ALA A CA 1
ATOM 1826 C C . ALA A 1 234 ? -6.726 -9.344 38.797 1.00 34.44 234 ALA A C 1
ATOM 1828 O O . ALA A 1 234 ? -6.494 -8.587 37.847 1.00 34.44 234 ALA A O 1
ATOM 1829 N N . SER A 1 235 ? -5.748 -10.013 39.418 1.00 40.84 235 SER A N 1
ATOM 1830 C CA . SER A 1 235 ? -4.324 -9.883 39.102 1.00 40.84 235 SER A CA 1
ATOM 1831 C C . SER A 1 235 ? -3.997 -10.418 37.700 1.00 40.84 235 SER A C 1
ATOM 1833 O O . SER A 1 235 ? -3.415 -9.700 36.889 1.00 40.84 235 SER A O 1
ATOM 1835 N N . ARG A 1 236 ? -4.483 -11.615 37.329 1.00 40.38 236 ARG A N 1
ATOM 1836 C CA . ARG A 1 236 ? -4.164 -12.262 36.034 1.00 40.38 236 ARG A CA 1
ATOM 1837 C C . ARG A 1 236 ? -4.700 -11.520 34.800 1.00 40.38 236 ARG A C 1
ATOM 1839 O O . ARG A 1 236 ? -4.011 -11.453 33.776 1.00 40.38 236 ARG A O 1
ATOM 1846 N N . THR A 1 237 ? -5.904 -10.955 34.870 1.00 41.81 237 THR A N 1
ATOM 1847 C CA . THR A 1 237 ? -6.529 -10.181 33.779 1.00 41.81 237 THR A CA 1
ATOM 1848 C C . THR A 1 237 ? -5.860 -8.819 33.601 1.00 41.81 237 THR A C 1
ATOM 1850 O O . THR A 1 237 ? -5.548 -8.446 32.468 1.00 41.81 237 THR A O 1
ATOM 1853 N N . LYS A 1 238 ? -5.524 -8.123 34.701 1.00 47.19 238 LYS A N 1
ATOM 1854 C CA . LYS A 1 238 ? -4.708 -6.896 34.657 1.00 47.19 238 LYS A CA 1
ATOM 1855 C C . LYS A 1 238 ? -3.321 -7.165 34.069 1.00 47.19 238 LYS A C 1
ATOM 1857 O O . LYS A 1 238 ? -2.896 -6.420 33.191 1.00 47.19 238 LYS A O 1
ATOM 1862 N N . THR A 1 239 ? -2.650 -8.258 34.456 1.00 55.72 239 THR A N 1
ATOM 1863 C CA . THR A 1 239 ? -1.340 -8.629 33.885 1.00 55.72 239 THR A CA 1
ATOM 1864 C C . THR A 1 239 ? -1.416 -8.863 32.376 1.00 55.72 239 THR A C 1
ATOM 1866 O O . THR A 1 239 ? -0.494 -8.500 31.654 1.00 55.72 239 THR A O 1
ATOM 1869 N N . SER A 1 240 ? -2.508 -9.450 31.878 1.00 51.69 240 SER A N 1
ATOM 1870 C CA . SER A 1 240 ? -2.650 -9.804 30.459 1.00 51.69 240 SER A CA 1
ATOM 1871 C C . SER A 1 240 ? -2.970 -8.598 29.572 1.00 51.69 240 SER A C 1
ATOM 1873 O O . SER A 1 240 ? -2.369 -8.452 28.509 1.00 51.69 240 SER A O 1
ATOM 1875 N N . LEU A 1 241 ? -3.845 -7.690 30.025 1.00 55.97 241 LEU A N 1
ATOM 1876 C CA . LEU A 1 241 ? -4.101 -6.416 29.344 1.00 55.97 241 LEU A CA 1
ATOM 1877 C C . LEU A 1 241 ? -2.857 -5.523 29.358 1.00 55.97 241 LEU A C 1
ATOM 1879 O O . LEU A 1 241 ? -2.465 -5.016 28.311 1.00 55.97 241 LEU A O 1
ATOM 1883 N N . LEU A 1 242 ? -2.175 -5.406 30.502 1.00 58.12 242 LEU A N 1
ATOM 1884 C CA . LEU A 1 242 ? -0.898 -4.696 30.592 1.00 58.12 242 LEU A CA 1
ATOM 1885 C C . LEU A 1 242 ? 0.153 -5.320 29.674 1.00 58.12 242 LEU A C 1
ATOM 1887 O O . LEU A 1 242 ? 0.900 -4.590 29.039 1.00 58.12 242 LEU A O 1
ATOM 1891 N N . ARG A 1 243 ? 0.181 -6.649 29.527 1.00 55.31 243 ARG A N 1
ATOM 1892 C CA . ARG A 1 243 ? 1.086 -7.334 28.596 1.00 55.31 243 ARG A CA 1
ATOM 1893 C C . ARG A 1 243 ? 0.723 -7.075 27.132 1.00 55.31 243 ARG A C 1
ATOM 1895 O O . ARG A 1 243 ? 1.631 -6.901 26.333 1.00 55.31 243 ARG A O 1
ATOM 1902 N N . CYS A 1 244 ? -0.560 -6.996 26.777 1.00 55.72 244 CYS A N 1
ATOM 1903 C CA . CYS A 1 244 ? -1.005 -6.649 25.422 1.00 55.72 244 CYS A CA 1
ATOM 1904 C C . CYS A 1 244 ? -0.720 -5.176 25.076 1.00 55.72 244 CYS A C 1
ATOM 1906 O O . CYS A 1 244 ? -0.211 -4.877 23.996 1.00 55.72 244 CYS A O 1
ATOM 1908 N N . LEU A 1 245 ? -0.989 -4.256 26.006 1.00 58.09 245 LEU A N 1
ATOM 1909 C CA . LEU A 1 245 ? -0.670 -2.833 25.861 1.00 58.09 245 LEU A CA 1
ATOM 1910 C C . LEU A 1 245 ? 0.838 -2.592 25.849 1.00 58.09 245 LEU A C 1
ATOM 1912 O O . LEU A 1 245 ? 1.323 -1.810 25.041 1.00 58.09 245 LEU A O 1
ATOM 1916 N N . SER A 1 246 ? 1.585 -3.301 26.694 1.00 54.31 246 SER A N 1
ATOM 1917 C CA . SER A 1 246 ? 3.047 -3.285 26.697 1.00 54.31 246 SER A CA 1
ATOM 1918 C C . SER A 1 246 ? 3.593 -3.845 25.385 1.00 54.31 246 SER A C 1
ATOM 1920 O O . SER A 1 246 ? 4.460 -3.222 24.788 1.00 54.31 246 SER A O 1
ATOM 1922 N N . TYR A 1 247 ? 3.022 -4.935 24.862 1.00 56.50 247 TYR A N 1
ATOM 1923 C CA . TYR A 1 247 ? 3.379 -5.490 23.557 1.00 56.50 247 TYR A CA 1
ATOM 1924 C C . TYR A 1 247 ? 3.136 -4.479 22.429 1.00 56.50 247 TYR A C 1
ATOM 1926 O O . TYR A 1 247 ? 4.068 -4.138 21.711 1.00 56.50 247 TYR A O 1
ATOM 1934 N N . ARG A 1 248 ? 1.937 -3.894 22.311 1.00 62.00 248 ARG A N 1
ATOM 1935 C CA . ARG A 1 248 ? 1.664 -2.869 21.284 1.00 62.00 248 ARG A CA 1
ATOM 1936 C C . ARG A 1 248 ? 2.429 -1.561 21.494 1.00 62.00 248 ARG A C 1
ATOM 1938 O O . ARG A 1 248 ? 2.772 -0.902 20.519 1.00 62.00 248 ARG A O 1
ATOM 1945 N N . GLY A 1 249 ? 2.723 -1.192 22.738 1.00 56.94 249 GLY A N 1
ATOM 1946 C CA . GLY A 1 249 ? 3.571 -0.050 23.083 1.00 56.94 249 GLY A CA 1
ATOM 1947 C C . GLY A 1 249 ? 5.034 -0.265 22.689 1.00 56.94 249 GLY A C 1
ATOM 1948 O O . GLY A 1 249 ? 5.675 0.661 22.201 1.00 56.94 249 GLY A O 1
ATOM 1949 N N . GLN A 1 250 ? 5.543 -1.491 22.826 1.00 54.75 250 GLN A N 1
ATOM 1950 C CA . GLN A 1 250 ? 6.901 -1.873 22.427 1.00 54.75 250 GLN A CA 1
ATOM 1951 C C . GLN A 1 250 ? 7.048 -2.063 20.904 1.00 54.75 250 GLN A C 1
ATOM 1953 O O . GLN A 1 250 ? 8.154 -1.938 20.386 1.00 54.75 250 GLN A O 1
ATOM 1958 N N . LEU A 1 251 ? 5.957 -2.329 20.173 1.00 56.19 251 LEU A N 1
ATOM 1959 C CA . LEU A 1 251 ? 5.941 -2.488 18.706 1.00 56.19 251 LEU A CA 1
ATOM 1960 C C . LEU A 1 251 ? 5.829 -1.159 17.935 1.00 56.19 251 LEU A C 1
ATOM 1962 O O . LEU A 1 251 ? 5.601 -1.164 16.726 1.00 56.19 251 LEU A O 1
ATOM 1966 N N . ARG A 1 252 ? 5.975 -0.005 18.598 1.00 66.44 252 ARG A N 1
ATOM 1967 C CA . ARG A 1 252 ? 5.897 1.315 17.950 1.00 66.44 252 ARG A CA 1
ATOM 1968 C C . ARG A 1 252 ? 7.180 1.670 17.208 1.00 66.44 252 ARG A C 1
ATOM 1970 O O . ARG A 1 252 ? 7.850 2.646 17.539 1.00 66.44 252 ARG A O 1
ATOM 1977 N N . ASN A 1 253 ? 7.520 0.891 16.191 1.00 68.00 253 ASN A N 1
ATOM 1978 C CA . ASN A 1 253 ? 8.569 1.256 15.255 1.00 68.00 253 ASN A CA 1
ATOM 1979 C C . ASN A 1 253 ? 8.020 1.210 13.842 1.00 68.00 253 ASN A C 1
ATOM 1981 O O . ASN A 1 253 ? 7.764 0.147 13.288 1.00 68.00 253 ASN A O 1
ATOM 1985 N N . ILE A 1 254 ? 7.807 2.393 13.284 1.00 72.69 254 ILE A N 1
ATOM 1986 C CA . ILE A 1 254 ? 7.285 2.531 11.940 1.00 72.69 254 ILE A CA 1
ATOM 1987 C C . ILE A 1 254 ? 8.444 2.565 10.938 1.00 72.69 254 ILE A C 1
ATOM 1989 O O . ILE A 1 254 ? 9.395 3.330 11.122 1.00 72.69 254 ILE A O 1
ATOM 1993 N N . PRO A 1 255 ? 8.402 1.762 9.862 1.00 74.69 255 PRO A N 1
ATOM 1994 C CA . PRO A 1 255 ? 9.401 1.815 8.816 1.00 74.69 255 PRO A CA 1
ATOM 1995 C C . PRO A 1 255 ? 9.473 3.186 8.168 1.00 74.69 255 PRO A C 1
ATOM 1997 O O . PRO A 1 255 ? 8.505 3.944 8.107 1.00 74.69 255 PRO A O 1
ATOM 2000 N N . HIS A 1 256 ? 10.632 3.447 7.582 1.00 80.62 256 HIS A N 1
ATOM 2001 C CA . HIS A 1 256 ? 10.911 4.680 6.874 1.00 80.62 256 HIS A CA 1
ATOM 2002 C C . HIS A 1 256 ? 9.819 5.011 5.815 1.00 80.62 256 HIS A C 1
ATOM 2004 O O . HIS A 1 256 ? 9.474 4.143 5.004 1.00 80.62 256 HIS A O 1
ATOM 2010 N N . PRO A 1 257 ? 9.315 6.261 5.745 1.00 88.12 257 PRO A N 1
ATOM 2011 C CA . PRO A 1 257 ? 8.122 6.621 4.964 1.00 88.12 257 PRO A CA 1
ATOM 2012 C C . PRO A 1 257 ? 8.333 6.665 3.452 1.00 88.12 257 PRO A C 1
ATOM 2014 O O . PRO A 1 257 ? 7.371 6.721 2.692 1.00 88.12 257 PRO A O 1
ATOM 2017 N N . SER A 1 258 ? 9.586 6.635 2.993 1.00 88.94 258 SER A N 1
ATOM 2018 C CA . SER A 1 258 ? 9.913 6.745 1.568 1.00 88.94 258 SER A CA 1
ATOM 2019 C C . SER A 1 258 ? 9.131 5.806 0.669 1.00 88.94 258 SER A C 1
ATOM 2021 O O . SER A 1 258 ? 8.734 6.231 -0.408 1.00 88.94 258 SER A O 1
ATOM 2023 N N . LEU A 1 259 ? 8.946 4.545 1.054 1.00 88.62 259 LEU A N 1
ATOM 2024 C CA . LEU A 1 259 ? 8.285 3.603 0.161 1.00 88.62 259 LEU A CA 1
ATOM 2025 C C . LEU A 1 259 ? 6.800 3.940 -0.006 1.00 88.62 259 LEU A C 1
ATOM 2027 O O . LEU A 1 259 ? 6.291 3.911 -1.123 1.00 88.62 259 LEU A O 1
ATOM 2031 N N . ALA A 1 260 ? 6.135 4.302 1.091 1.00 91.44 260 ALA A N 1
ATOM 2032 C CA . ALA A 1 260 ? 4.762 4.786 1.083 1.00 91.44 260 ALA A CA 1
ATOM 2033 C C . ALA A 1 260 ? 4.636 6.068 0.240 1.00 91.44 260 ALA A C 1
ATOM 2035 O O . ALA A 1 260 ? 3.770 6.151 -0.629 1.00 91.44 260 ALA A O 1
ATOM 2036 N N . ALA A 1 261 ? 5.569 7.013 0.401 1.00 94.25 261 ALA A N 1
ATOM 2037 C CA . ALA A 1 261 ? 5.619 8.227 -0.412 1.00 94.25 261 ALA A CA 1
ATOM 2038 C C . ALA A 1 261 ? 5.835 7.928 -1.909 1.00 94.25 261 ALA A C 1
ATOM 2040 O O . ALA A 1 261 ? 5.137 8.490 -2.747 1.00 94.25 261 ALA A O 1
ATOM 2041 N N . ILE A 1 262 ? 6.753 7.016 -2.257 1.00 93.81 262 ILE A N 1
ATOM 2042 C CA . ILE A 1 262 ? 6.997 6.582 -3.645 1.00 93.81 262 ILE A CA 1
ATOM 2043 C C . ILE A 1 262 ? 5.736 5.947 -4.239 1.00 93.81 262 ILE A C 1
ATOM 2045 O O . ILE A 1 262 ? 5.382 6.260 -5.371 1.00 93.81 262 ILE A O 1
ATOM 2049 N N . ASN A 1 263 ? 5.045 5.087 -3.485 1.00 93.44 263 ASN A N 1
ATOM 2050 C CA . ASN A 1 263 ? 3.831 4.415 -3.946 1.00 93.44 263 ASN A CA 1
ATOM 2051 C C . ASN A 1 263 ? 2.733 5.423 -4.323 1.00 93.44 263 ASN A C 1
ATOM 2053 O O . ASN A 1 263 ? 2.220 5.377 -5.442 1.00 93.44 263 ASN A O 1
ATOM 2057 N N . ILE A 1 264 ? 2.455 6.389 -3.440 1.00 95.19 264 ILE A N 1
ATOM 2058 C CA . ILE A 1 264 ? 1.482 7.462 -3.699 1.00 95.19 264 ILE A CA 1
ATOM 2059 C C . ILE A 1 264 ? 1.952 8.352 -4.861 1.00 95.19 264 ILE A C 1
ATOM 2061 O O . ILE A 1 264 ? 1.171 8.669 -5.755 1.00 95.19 264 ILE A O 1
ATOM 2065 N N . ALA A 1 265 ? 3.231 8.735 -4.898 1.00 94.25 265 ALA A N 1
ATOM 2066 C CA . ALA A 1 265 ? 3.773 9.593 -5.951 1.00 94.25 265 ALA A CA 1
ATOM 2067 C C . ALA A 1 265 ? 3.671 8.952 -7.343 1.00 94.25 265 ALA A C 1
ATOM 2069 O O . ALA A 1 265 ? 3.278 9.616 -8.303 1.00 94.25 265 ALA A O 1
ATOM 2070 N N . CYS A 1 266 ? 3.981 7.657 -7.464 1.00 92.94 266 CYS A N 1
ATOM 2071 C CA . CYS A 1 266 ? 3.788 6.902 -8.700 1.00 92.94 266 CYS A CA 1
ATOM 2072 C C . CYS A 1 266 ? 2.325 6.939 -9.157 1.00 92.94 266 CYS A C 1
ATOM 2074 O O . CYS A 1 266 ? 2.070 7.197 -10.331 1.00 92.94 266 CYS A O 1
ATOM 2076 N N . ALA A 1 267 ? 1.379 6.761 -8.233 1.00 93.44 267 ALA A N 1
ATOM 2077 C CA . ALA A 1 267 ? -0.051 6.823 -8.520 1.00 93.44 267 ALA A CA 1
ATOM 2078 C C . ALA A 1 267 ? -0.505 8.207 -9.011 1.00 93.44 267 ALA A C 1
ATOM 2080 O O . ALA A 1 267 ? -1.256 8.299 -9.980 1.00 93.44 267 ALA A O 1
ATOM 2081 N N . ILE A 1 268 ? -0.022 9.282 -8.376 1.00 93.81 268 ILE A N 1
ATOM 2082 C CA . ILE A 1 268 ? -0.319 10.665 -8.777 1.00 93.81 268 ILE A CA 1
ATOM 2083 C C . ILE A 1 268 ? 0.215 10.933 -10.188 1.00 93.81 268 ILE A C 1
ATOM 2085 O O . ILE A 1 268 ? -0.522 11.425 -11.041 1.00 93.81 268 ILE A O 1
ATOM 2089 N N . MET A 1 269 ? 1.464 10.553 -10.471 1.00 89.38 269 MET A N 1
ATOM 2090 C CA . MET A 1 269 ? 2.065 10.740 -11.797 1.00 89.38 269 MET A CA 1
ATOM 2091 C C . MET A 1 269 ? 1.348 9.944 -12.899 1.00 89.38 269 MET A C 1
ATOM 2093 O O . MET A 1 269 ? 1.331 10.368 -14.050 1.00 89.38 269 MET A O 1
ATOM 2097 N N . GLU A 1 270 ? 0.732 8.811 -12.560 1.00 89.94 270 GLU A N 1
ATOM 2098 C CA . GLU A 1 270 ? -0.064 7.992 -13.485 1.00 89.94 270 GLU A CA 1
ATOM 2099 C C . GLU A 1 270 ? -1.428 8.600 -13.842 1.00 89.94 270 GLU A C 1
ATOM 2101 O O . GLU A 1 270 ? -2.079 8.111 -14.765 1.00 89.94 270 GLU A O 1
ATOM 2106 N N . THR A 1 271 ? -1.870 9.659 -13.151 1.00 89.50 271 THR A N 1
ATOM 2107 C CA . THR A 1 271 ? -3.116 10.366 -13.506 1.00 89.50 271 THR A CA 1
ATOM 2108 C C . THR A 1 271 ? -2.990 11.157 -14.809 1.00 89.50 271 THR A C 1
ATOM 2110 O O . THR A 1 271 ? -3.990 11.394 -15.489 1.00 89.50 271 THR A O 1
ATOM 2113 N N . THR A 1 272 ? -1.766 11.516 -15.205 1.00 83.25 272 THR A N 1
ATOM 2114 C CA . THR A 1 272 ? -1.488 12.156 -16.492 1.00 83.25 272 THR A CA 1
ATOM 2115 C C . THR A 1 272 ? -1.385 11.091 -17.578 1.00 83.25 272 THR A C 1
ATOM 2117 O O . THR A 1 272 ? -0.410 10.342 -17.651 1.00 83.25 272 THR A O 1
ATOM 2120 N N . LEU A 1 273 ? -2.398 11.024 -18.445 1.00 74.88 273 LEU A N 1
ATOM 2121 C CA . LEU A 1 273 ? -2.432 10.055 -19.536 1.00 74.88 273 LEU A CA 1
ATOM 2122 C C . LEU A 1 273 ? -1.340 10.335 -20.570 1.00 74.88 273 LEU A C 1
ATOM 2124 O O . LEU A 1 273 ? -1.223 11.435 -21.117 1.00 74.88 273 LEU A O 1
ATOM 2128 N N . MET A 1 274 ? -0.583 9.291 -20.888 1.00 80.75 274 MET A N 1
ATOM 2129 C CA . MET A 1 274 ? 0.370 9.317 -21.984 1.00 80.75 274 MET A CA 1
ATOM 2130 C C . MET A 1 274 ? -0.362 9.373 -23.323 1.00 80.75 274 MET A C 1
ATOM 2132 O O . MET A 1 274 ? -1.209 8.529 -23.613 1.00 80.75 274 MET A O 1
ATOM 2136 N N . ARG A 1 275 ? -0.008 10.348 -24.164 1.00 83.44 275 ARG A N 1
ATOM 2137 C CA . ARG A 1 275 ? -0.499 10.412 -25.542 1.00 83.44 275 ARG A CA 1
ATOM 2138 C C . ARG A 1 275 ? 0.381 9.549 -26.436 1.00 83.44 275 ARG A C 1
ATOM 2140 O O . ARG A 1 275 ? 1.593 9.739 -26.475 1.00 83.44 275 ARG A O 1
ATOM 2147 N N . VAL A 1 276 ? -0.244 8.625 -27.159 1.00 87.69 276 VAL A N 1
ATOM 2148 C CA . VAL A 1 276 ? 0.428 7.790 -28.158 1.00 87.69 276 VAL A CA 1
ATOM 2149 C C . VAL A 1 276 ? 0.755 8.661 -29.376 1.00 87.69 276 VAL A C 1
ATOM 2151 O O . VAL A 1 276 ? -0.172 9.240 -29.950 1.00 87.69 276 VAL A O 1
ATOM 2154 N N . PRO A 1 277 ? 2.029 8.804 -29.782 1.00 89.00 277 PRO A N 1
ATOM 2155 C CA . PRO A 1 277 ? 2.355 9.666 -30.909 1.00 89.00 277 PRO A CA 1
ATOM 2156 C C . PRO A 1 277 ? 1.857 9.049 -32.230 1.00 89.00 277 PRO A C 1
ATOM 2158 O O . PRO A 1 277 ? 2.153 7.886 -32.509 1.00 89.00 277 PRO A O 1
ATOM 2161 N N . PRO A 1 278 ? 1.120 9.805 -33.065 1.00 90.56 278 PRO A N 1
ATOM 2162 C CA . PRO A 1 278 ? 0.414 9.249 -34.224 1.00 90.56 278 PRO A CA 1
ATOM 2163 C C . PRO A 1 278 ? 1.333 8.874 -35.394 1.00 90.56 278 PRO A C 1
ATOM 2165 O O . PRO A 1 278 ? 0.908 8.169 -36.300 1.00 90.56 278 PRO A O 1
ATOM 2168 N N . HIS A 1 279 ? 2.583 9.346 -35.394 1.00 91.38 279 HIS A N 1
ATOM 2169 C CA . HIS A 1 279 ? 3.553 9.085 -36.462 1.00 91.38 279 HIS A CA 1
ATOM 2170 C C . HIS A 1 279 ? 4.241 7.717 -36.345 1.00 91.38 279 HIS A C 1
ATOM 2172 O O . HIS A 1 279 ? 4.945 7.316 -37.268 1.00 91.38 279 HIS A O 1
ATOM 2178 N N . PHE A 1 280 ? 4.075 7.008 -35.224 1.00 92.44 280 PHE A N 1
ATOM 2179 C CA . PHE A 1 280 ? 4.621 5.661 -35.084 1.00 92.44 280 PHE A CA 1
ATOM 2180 C C . PHE A 1 280 ? 3.767 4.636 -35.843 1.00 92.44 280 PHE A C 1
ATOM 2182 O O . PHE A 1 280 ? 2.548 4.811 -35.931 1.00 92.44 280 PHE A O 1
ATOM 2189 N N . PRO A 1 281 ? 4.369 3.539 -36.343 1.00 94.56 281 PRO A N 1
ATOM 2190 C CA . PRO A 1 281 ? 3.623 2.413 -36.902 1.00 94.56 281 PRO A CA 1
ATOM 2191 C C . PRO A 1 281 ? 2.607 1.868 -35.897 1.00 94.56 281 PRO A C 1
ATOM 2193 O O . PRO A 1 281 ? 2.881 1.849 -34.695 1.00 94.56 281 PRO A O 1
ATOM 2196 N N . GLU A 1 282 ? 1.449 1.400 -36.366 1.00 93.75 282 GLU A N 1
ATOM 2197 C CA . GLU A 1 282 ? 0.387 0.936 -35.463 1.00 93.75 282 GLU A CA 1
ATOM 2198 C C . GLU A 1 282 ? 0.815 -0.271 -34.621 1.00 93.75 282 GLU A C 1
ATOM 2200 O O . GLU A 1 282 ? 0.534 -0.306 -33.422 1.00 93.75 282 GLU A O 1
ATOM 2205 N N . ASN A 1 283 ? 1.509 -1.226 -35.245 1.00 94.44 283 ASN A N 1
ATOM 2206 C CA . ASN A 1 283 ? 1.953 -2.477 -34.638 1.00 94.44 283 ASN A CA 1
ATOM 2207 C C . ASN A 1 283 ? 3.329 -2.907 -35.169 1.00 94.44 283 ASN A C 1
ATOM 2209 O O . ASN A 1 283 ? 3.880 -2.335 -36.121 1.00 94.44 283 ASN A O 1
ATOM 2213 N N . ARG A 1 284 ? 3.885 -3.951 -34.547 1.00 91.62 284 ARG A N 1
ATOM 2214 C CA . ARG A 1 284 ? 5.217 -4.475 -34.877 1.00 91.62 284 ARG A CA 1
ATOM 2215 C C . ARG A 1 284 ? 5.317 -5.038 -36.297 1.00 91.62 284 ARG A C 1
ATOM 2217 O O . ARG A 1 284 ? 6.359 -4.887 -36.930 1.00 91.62 284 ARG A O 1
ATOM 2224 N N . ALA A 1 285 ? 4.254 -5.655 -36.812 1.00 92.25 285 ALA A N 1
ATOM 2225 C CA . ALA A 1 285 ? 4.245 -6.237 -38.154 1.00 92.25 285 ALA A CA 1
ATOM 2226 C C . ALA A 1 285 ? 4.406 -5.163 -39.242 1.00 92.25 285 ALA A C 1
ATOM 2228 O O . ALA A 1 285 ? 5.215 -5.329 -40.154 1.00 92.25 285 ALA A O 1
ATOM 2229 N N . ILE A 1 286 ? 3.708 -4.032 -39.100 1.00 93.19 286 ILE A N 1
ATOM 2230 C CA . ILE A 1 286 ? 3.816 -2.884 -40.011 1.00 93.19 286 ILE A CA 1
ATOM 2231 C C . ILE A 1 286 ? 5.213 -2.262 -39.929 1.00 93.19 286 ILE A C 1
ATOM 2233 O O . ILE A 1 286 ? 5.811 -1.971 -40.963 1.00 93.19 286 ILE A O 1
ATOM 2237 N N . ALA A 1 287 ? 5.759 -2.101 -38.719 1.00 92.56 287 ALA A N 1
ATOM 2238 C CA . ALA A 1 287 ? 7.117 -1.588 -38.538 1.00 92.56 287 ALA A CA 1
ATOM 2239 C C . ALA A 1 287 ? 8.155 -2.469 -39.253 1.00 92.56 287 ALA A C 1
ATOM 2241 O O . ALA A 1 287 ? 8.982 -1.957 -40.003 1.00 92.56 287 ALA A O 1
ATOM 2242 N N . ASN A 1 288 ? 8.058 -3.793 -39.095 1.00 92.12 288 ASN A N 1
ATOM 2243 C CA . ASN A 1 288 ? 8.959 -4.746 -39.744 1.00 92.12 288 ASN A CA 1
ATOM 2244 C C . ASN A 1 288 ? 8.825 -4.721 -41.274 1.00 92.12 288 ASN A C 1
ATOM 2246 O O . ASN A 1 288 ? 9.837 -4.726 -41.972 1.00 92.12 288 ASN A O 1
ATOM 2250 N N . ALA A 1 289 ? 7.595 -4.656 -41.798 1.00 93.25 289 ALA A N 1
ATOM 2251 C CA . ALA A 1 289 ? 7.347 -4.556 -43.237 1.00 93.25 289 ALA A CA 1
ATOM 2252 C C . ALA A 1 289 ? 7.937 -3.269 -43.839 1.00 93.25 289 ALA A C 1
ATOM 2254 O O . ALA A 1 289 ? 8.453 -3.287 -44.954 1.00 93.25 289 ALA A O 1
ATOM 2255 N N . ALA A 1 290 ? 7.907 -2.171 -43.081 1.00 92.69 290 ALA A N 1
ATOM 2256 C CA . ALA A 1 290 ? 8.491 -0.887 -43.459 1.00 92.69 290 ALA A CA 1
ATOM 2257 C C . ALA A 1 290 ? 9.988 -0.752 -43.109 1.00 92.69 290 ALA A C 1
ATOM 2259 O O . ALA A 1 290 ? 10.559 0.314 -43.328 1.00 92.69 290 ALA A O 1
ATOM 2260 N N . GLN A 1 291 ? 10.619 -1.794 -42.549 1.00 91.69 291 GLN A N 1
ATOM 2261 C CA . GLN A 1 291 ? 12.003 -1.771 -42.048 1.00 91.69 291 GLN A CA 1
ATOM 2262 C C . GLN A 1 291 ? 12.277 -0.629 -41.047 1.00 91.69 291 GLN A C 1
ATOM 2264 O O . GLN A 1 291 ? 13.374 -0.077 -40.979 1.00 91.69 291 GLN A O 1
ATOM 2269 N N . LEU A 1 292 ? 11.266 -0.271 -40.251 1.00 88.88 292 LEU A N 1
ATOM 2270 C CA . LEU A 1 292 ? 11.360 0.737 -39.200 1.00 88.88 292 LEU A CA 1
ATOM 2271 C C . LEU A 1 292 ? 11.710 0.079 -37.861 1.00 88.88 292 LEU A C 1
ATOM 2273 O O . LEU A 1 292 ? 11.028 -0.835 -37.396 1.00 88.88 292 LEU A O 1
ATOM 2277 N N . HIS A 1 293 ? 12.757 0.588 -37.213 1.00 86.44 293 HIS A N 1
ATOM 2278 C CA . HIS A 1 293 ? 13.165 0.185 -35.867 1.00 86.44 293 HIS A CA 1
ATOM 2279 C C . HIS A 1 293 ? 12.627 1.156 -34.806 1.00 86.44 293 HIS A C 1
ATOM 2281 O O . HIS A 1 293 ? 12.402 2.332 -35.089 1.00 86.44 293 HIS A O 1
ATOM 2287 N N . GLY A 1 294 ? 12.460 0.673 -33.571 1.00 89.69 294 GLY A N 1
ATOM 2288 C CA . GLY A 1 294 ? 11.987 1.477 -32.441 1.00 89.69 294 GLY A CA 1
ATOM 2289 C C . GLY A 1 294 ? 10.553 1.157 -32.003 1.00 89.69 294 GLY A C 1
ATOM 2290 O O . GLY A 1 294 ? 10.025 0.083 -32.322 1.00 89.69 294 GLY A O 1
ATOM 2291 N N . PRO A 1 295 ? 9.926 2.039 -31.208 1.00 93.25 295 PRO A N 1
ATOM 2292 C CA . PRO A 1 295 ? 8.623 1.775 -30.614 1.00 93.25 295 PRO A CA 1
ATOM 2293 C C . PRO A 1 295 ? 7.485 1.931 -31.630 1.00 93.25 295 PRO A C 1
ATOM 2295 O O . PRO A 1 295 ? 7.562 2.705 -32.582 1.00 93.25 295 PRO A O 1
ATOM 2298 N N . THR A 1 296 ? 6.404 1.195 -31.400 1.00 94.75 296 THR A N 1
ATOM 2299 C CA . THR A 1 296 ? 5.145 1.271 -32.153 1.00 94.75 296 THR A CA 1
ATOM 2300 C C . THR A 1 296 ? 4.043 1.874 -31.287 1.00 94.75 296 THR A C 1
ATOM 2302 O O . THR A 1 296 ? 4.192 2.006 -30.070 1.00 94.75 296 THR A O 1
ATOM 2305 N N . GLN A 1 297 ? 2.908 2.233 -31.887 1.00 94.00 297 GLN A N 1
ATOM 2306 C CA . GLN A 1 297 ? 1.752 2.707 -31.125 1.00 94.00 297 GLN A CA 1
ATOM 2307 C C . GLN A 1 297 ? 1.260 1.653 -30.127 1.00 94.00 297 GLN A C 1
ATOM 2309 O O . GLN A 1 297 ? 0.890 2.000 -29.008 1.00 94.00 297 GLN A O 1
ATOM 2314 N N . GLU A 1 298 ? 1.284 0.374 -30.505 1.00 93.19 298 GLU A N 1
ATOM 2315 C CA . GLU A 1 298 ? 1.004 -0.757 -29.618 1.00 93.19 298 GLU A CA 1
ATOM 2316 C C . GLU A 1 298 ? 1.915 -0.768 -28.378 1.00 93.19 298 GLU A C 1
ATOM 2318 O O . GLU A 1 298 ? 1.414 -0.880 -27.259 1.00 93.19 298 GLU A O 1
ATOM 2323 N N . ASP A 1 299 ? 3.224 -0.542 -28.539 1.00 92.25 299 ASP A N 1
ATOM 2324 C CA . ASP A 1 299 ? 4.161 -0.480 -27.407 1.00 92.25 299 ASP A CA 1
ATOM 2325 C C . ASP A 1 299 ? 3.847 0.686 -26.462 1.00 92.25 299 ASP A C 1
ATOM 2327 O O . ASP A 1 299 ? 3.894 0.535 -25.239 1.00 92.25 299 ASP A O 1
ATOM 2331 N N . TYR A 1 300 ? 3.494 1.852 -27.012 1.00 91.44 300 TYR A N 1
ATOM 2332 C CA . TYR A 1 300 ? 3.064 3.001 -26.214 1.00 91.44 300 TYR A CA 1
ATOM 2333 C C . TYR A 1 300 ? 1.740 2.740 -25.490 1.00 91.44 300 TYR A C 1
ATOM 2335 O O . TYR A 1 300 ? 1.592 3.172 -24.350 1.00 91.44 300 TYR A O 1
ATOM 2343 N N . ARG A 1 301 ? 0.786 2.029 -26.107 1.00 90.75 301 ARG A N 1
ATOM 2344 C CA . ARG A 1 301 ? -0.471 1.633 -25.446 1.00 90.75 301 ARG A CA 1
ATOM 2345 C C . ARG A 1 301 ? -0.207 0.667 -24.292 1.00 90.75 301 ARG A C 1
ATOM 2347 O O . ARG A 1 301 ? -0.739 0.887 -23.208 1.00 90.75 301 ARG A O 1
ATOM 2354 N N . ALA A 1 302 ? 0.650 -0.334 -24.497 1.00 88.44 302 ALA A N 1
ATOM 2355 C CA . ALA A 1 302 ? 1.053 -1.276 -23.453 1.00 88.44 302 ALA A CA 1
ATOM 2356 C C . ALA A 1 302 ? 1.793 -0.575 -22.299 1.00 88.44 302 ALA A C 1
ATOM 2358 O O . ALA A 1 302 ? 1.560 -0.851 -21.124 1.00 88.44 302 ALA A O 1
ATOM 2359 N N . TRP A 1 303 ? 2.652 0.396 -22.612 1.00 89.19 303 TRP A N 1
ATOM 2360 C CA . TRP A 1 303 ? 3.277 1.230 -21.589 1.00 89.19 303 TRP A CA 1
ATOM 2361 C C . TRP A 1 303 ? 2.239 2.088 -20.846 1.00 89.19 303 TRP A C 1
ATOM 2363 O O . TRP A 1 303 ? 2.245 2.157 -19.615 1.00 89.19 303 TRP A O 1
ATOM 2373 N N . ALA A 1 304 ? 1.310 2.704 -21.577 1.00 87.19 304 ALA A N 1
ATOM 2374 C CA . ALA A 1 304 ? 0.260 3.547 -21.021 1.00 87.19 304 ALA A CA 1
ATOM 2375 C C . ALA A 1 304 ? -0.791 2.773 -20.208 1.00 87.19 304 ALA A C 1
ATOM 2377 O O . ALA A 1 304 ? -1.516 3.408 -19.439 1.00 87.19 304 ALA A O 1
ATOM 2378 N N . SER A 1 305 ? -0.889 1.445 -20.334 1.00 87.81 305 SER A N 1
ATOM 2379 C CA . SER A 1 305 ? -1.790 0.611 -19.527 1.00 87.81 305 SER A CA 1
ATOM 2380 C C . SER A 1 305 ? -1.205 0.210 -18.173 1.00 87.81 305 SER A C 1
ATOM 2382 O O . SER A 1 305 ? -1.968 -0.134 -17.275 1.00 87.81 305 SER A O 1
ATOM 2384 N N . TYR A 1 306 ? 0.118 0.286 -17.985 1.00 88.88 306 TYR A N 1
ATOM 2385 C CA . TYR A 1 306 ? 0.747 -0.080 -16.713 1.00 88.88 306 TYR A CA 1
ATOM 2386 C C . TYR A 1 306 ? 0.291 0.828 -15.562 1.00 88.88 306 TYR A C 1
ATOM 2388 O O . TYR A 1 306 ? 0.249 2.057 -15.690 1.00 88.88 306 TYR A O 1
ATOM 2396 N N . ARG A 1 307 ? -0.016 0.231 -14.408 1.00 89.31 307 ARG A N 1
ATOM 2397 C CA . ARG A 1 307 ? -0.440 0.931 -13.192 1.00 89.31 307 ARG A CA 1
ATOM 2398 C C . ARG A 1 307 ? 0.304 0.368 -11.988 1.00 89.31 307 ARG A C 1
ATOM 2400 O O . ARG A 1 307 ? 0.375 -0.842 -11.816 1.00 89.31 307 ARG A O 1
ATOM 2407 N N . THR A 1 308 ? 0.825 1.249 -11.140 1.00 90.38 308 THR A N 1
ATOM 2408 C CA . THR A 1 308 ? 1.484 0.856 -9.889 1.00 90.38 308 THR A CA 1
ATOM 2409 C C . THR A 1 308 ? 0.485 0.222 -8.916 1.00 90.38 308 THR A C 1
ATOM 2411 O O . THR A 1 308 ? -0.513 0.849 -8.574 1.00 90.38 308 THR A O 1
ATOM 2414 N N . SER A 1 309 ? 0.740 -0.979 -8.399 1.00 87.62 309 SER A N 1
ATOM 2415 C CA . SER A 1 309 ? -0.095 -1.548 -7.330 1.00 87.62 309 SER A CA 1
ATOM 2416 C C . SER A 1 309 ? -0.023 -0.681 -6.068 1.00 87.62 309 SER A C 1
ATOM 2418 O O . SER A 1 309 ? 1.074 -0.394 -5.578 1.00 87.62 309 SER A O 1
ATOM 2420 N N . LEU A 1 310 ? -1.170 -0.243 -5.545 1.00 88.19 310 LEU A N 1
ATOM 2421 C CA . LEU A 1 310 ? -1.241 0.593 -4.343 1.00 88.19 310 LEU A CA 1
ATOM 2422 C C . LEU A 1 310 ? -1.535 -0.245 -3.108 1.00 88.19 310 LEU A C 1
ATOM 2424 O O . LEU A 1 310 ? -2.224 -1.255 -3.200 1.00 88.19 310 LEU A O 1
ATOM 2428 N N . PHE A 1 311 ? -1.063 0.203 -1.942 1.00 85.00 311 PHE A N 1
ATOM 2429 C CA . PHE A 1 311 ? -1.416 -0.463 -0.685 1.00 85.00 311 PHE A CA 1
ATOM 2430 C C . PHE A 1 311 ? -2.914 -0.413 -0.426 1.00 85.00 311 PHE A C 1
ATOM 2432 O O . PHE A 1 311 ? -3.464 -1.412 0.012 1.00 85.00 311 PHE A O 1
ATOM 2439 N N . ALA A 1 312 ? -3.569 0.711 -0.704 1.00 86.69 312 ALA A N 1
ATOM 2440 C CA . ALA A 1 312 ? -4.999 0.891 -0.480 1.00 86.69 312 ALA A CA 1
ATOM 2441 C C . ALA A 1 312 ? -5.909 0.156 -1.478 1.00 86.69 312 ALA A C 1
ATOM 2443 O O . ALA A 1 312 ? -7.098 0.007 -1.204 1.00 86.69 312 ALA A O 1
ATOM 2444 N N . ASP A 1 313 ? -5.389 -0.275 -2.630 1.00 83.69 313 ASP A N 1
ATOM 2445 C CA . ASP A 1 313 ? -6.195 -1.028 -3.587 1.00 83.69 313 ASP A CA 1
ATOM 2446 C C . ASP A 1 313 ? -6.360 -2.454 -3.042 1.00 83.69 313 ASP A C 1
ATOM 2448 O O . ASP A 1 313 ? -5.382 -3.162 -2.794 1.00 83.69 313 ASP A O 1
ATOM 2452 N N . SER A 1 314 ? -7.603 -2.870 -2.791 1.00 63.31 314 SER A N 1
ATOM 2453 C CA . SER A 1 314 ? -7.882 -4.246 -2.383 1.00 63.31 314 SER A CA 1
ATOM 2454 C C . SER A 1 314 ? -7.412 -5.202 -3.479 1.00 63.31 314 SER A C 1
ATOM 2456 O O . SER A 1 314 ? -7.661 -4.965 -4.663 1.00 63.31 314 SER A O 1
ATOM 2458 N N . VAL A 1 315 ? -6.777 -6.311 -3.094 1.00 51.22 315 VAL A N 1
ATOM 2459 C CA . VAL A 1 315 ? -6.636 -7.447 -4.011 1.00 51.22 315 VAL A CA 1
ATOM 2460 C C . VAL A 1 315 ? -8.059 -7.898 -4.360 1.00 51.22 315 VAL A C 1
ATOM 2462 O O . VAL A 1 315 ? -8.862 -8.062 -3.435 1.00 51.22 315 VAL A O 1
ATOM 2465 N N . PRO A 1 316 ? -8.421 -8.011 -5.649 1.00 40.53 316 PRO A N 1
ATOM 2466 C CA . PRO A 1 316 ? -9.764 -8.406 -6.034 1.00 40.53 316 PRO A CA 1
ATOM 2467 C C . PRO A 1 316 ? -10.045 -9.810 -5.502 1.00 40.53 316 PRO A C 1
ATOM 2469 O O . PRO A 1 316 ? -9.534 -10.796 -6.020 1.00 40.53 316 PRO A O 1
ATOM 2472 N N . ASN A 1 317 ? -10.881 -9.883 -4.473 1.00 33.69 317 ASN A N 1
ATOM 2473 C CA . ASN A 1 317 ? -11.703 -11.052 -4.220 1.00 33.69 317 ASN A CA 1
ATOM 2474 C C . ASN A 1 317 ? -13.031 -10.780 -4.942 1.00 33.69 317 ASN A C 1
ATOM 2476 O O . ASN A 1 317 ? -13.875 -10.049 -4.427 1.00 33.69 317 ASN A O 1
ATOM 2480 N N . GLU A 1 318 ? -13.183 -11.280 -6.165 1.00 31.83 318 GLU A N 1
ATOM 2481 C CA . GLU A 1 318 ? -14.487 -11.355 -6.847 1.00 31.83 318 GLU A CA 1
ATOM 2482 C C . GLU A 1 318 ? -15.278 -12.579 -6.332 1.00 31.83 318 GLU A C 1
ATOM 2484 O O . GLU A 1 318 ? -14.643 -13.556 -5.921 1.00 31.83 318 GLU A O 1
ATOM 2489 N N . PRO A 1 319 ? -16.628 -12.613 -6.396 1.00 34.25 319 PRO A N 1
ATOM 2490 C CA . PRO A 1 319 ? -17.563 -11.574 -6.820 1.00 34.25 319 PRO A CA 1
ATOM 2491 C C . PRO A 1 319 ? -18.493 -11.081 -5.695 1.00 34.25 319 PRO A C 1
ATOM 2493 O O . PRO A 1 319 ? -18.596 -11.641 -4.602 1.00 34.25 319 PRO A O 1
ATOM 2496 N N . SER A 1 320 ? -19.200 -10.002 -6.022 1.00 31.33 320 SER A N 1
ATOM 2497 C CA . SER A 1 320 ? -20.355 -9.441 -5.324 1.00 31.33 320 SER A CA 1
ATOM 2498 C C . SER A 1 320 ? -21.272 -10.473 -4.655 1.00 31.33 320 SER A C 1
ATOM 2500 O O . SER A 1 320 ? -21.734 -11.434 -5.270 1.00 31.33 320 SER A O 1
ATOM 2502 N N . VAL A 1 321 ? -21.608 -10.181 -3.398 1.00 38.59 321 VAL A N 1
ATOM 2503 C CA . VAL A 1 321 ? -22.767 -10.715 -2.675 1.00 38.59 321 VAL A CA 1
ATOM 2504 C C . VAL A 1 321 ? -24.024 -10.342 -3.462 1.00 38.59 321 VAL A C 1
ATOM 2506 O O . VAL A 1 321 ? -24.496 -9.228 -3.304 1.00 38.59 321 VAL A O 1
ATOM 2509 N N . ASP A 1 322 ? -24.450 -11.207 -4.385 1.00 32.97 322 ASP A N 1
ATOM 2510 C CA . ASP A 1 322 ? -25.834 -11.405 -4.861 1.00 32.97 322 ASP A CA 1
ATOM 2511 C C . ASP A 1 322 ? -25.841 -12.437 -6.014 1.00 32.97 322 ASP A C 1
ATOM 2513 O O . ASP A 1 322 ? -26.071 -12.125 -7.180 1.00 32.97 322 ASP A O 1
ATOM 2517 N N . GLY A 1 323 ? -25.559 -13.705 -5.695 1.00 31.33 323 GLY A N 1
ATOM 2518 C CA . GLY A 1 323 ? -25.678 -14.829 -6.631 1.00 31.33 323 GLY A CA 1
ATOM 2519 C C . GLY A 1 323 ? -25.784 -16.165 -5.883 1.00 31.33 323 GLY A C 1
ATOM 2520 O O . GLY A 1 323 ? -25.147 -16.308 -4.837 1.00 31.33 323 GLY A O 1
ATOM 2521 N N . PRO A 1 324 ? -26.602 -17.138 -6.338 1.00 30.36 324 PRO A N 1
ATOM 2522 C CA . PRO A 1 324 ? -26.845 -18.357 -5.580 1.00 30.36 324 PRO A CA 1
ATOM 2523 C C . PRO A 1 324 ? -25.616 -19.268 -5.595 1.00 30.36 324 PRO A C 1
ATOM 2525 O O . PRO A 1 324 ? -24.985 -19.448 -6.634 1.00 30.36 324 PRO A O 1
ATOM 2528 N N . LEU A 1 325 ? -25.339 -19.858 -4.427 1.00 37.53 325 LEU A N 1
ATOM 2529 C CA . LEU A 1 325 ? -24.319 -20.871 -4.145 1.00 37.53 325 LEU A CA 1
ATOM 2530 C C . LEU A 1 325 ? -24.089 -21.827 -5.327 1.00 37.53 325 LEU A C 1
ATOM 2532 O O . LEU A 1 325 ? -24.854 -22.771 -5.525 1.00 37.53 325 LEU A O 1
ATOM 2536 N N . GLN A 1 326 ? -22.995 -21.619 -6.060 1.00 32.75 326 GLN A N 1
ATOM 2537 C CA . GLN A 1 326 ? -22.348 -22.684 -6.815 1.00 32.75 326 GLN A CA 1
ATOM 2538 C C . GLN A 1 326 ? -21.087 -23.087 -6.062 1.00 32.75 326 GLN A C 1
ATOM 2540 O O . GLN A 1 326 ? -20.190 -22.288 -5.801 1.00 32.75 326 GLN A O 1
ATOM 2545 N N . SER A 1 327 ? -21.094 -24.341 -5.630 1.00 37.91 327 SER A N 1
ATOM 2546 C CA . SER A 1 327 ? -19.995 -25.029 -4.980 1.00 37.91 327 SER A CA 1
ATOM 2547 C C . SER A 1 327 ? -18.917 -25.351 -6.012 1.00 37.91 327 SER A C 1
ATOM 2549 O O . SER A 1 327 ? -18.941 -26.438 -6.587 1.00 37.91 327 SER A O 1
ATOM 2551 N N . ASP A 1 328 ? -17.983 -24.432 -6.235 1.00 32.03 328 ASP A N 1
ATOM 2552 C CA . ASP A 1 328 ? -16.740 -24.748 -6.935 1.00 32.03 328 ASP A CA 1
ATOM 2553 C C . ASP A 1 328 ? -15.580 -24.800 -5.938 1.00 32.03 328 ASP A C 1
ATOM 2555 O O . ASP A 1 328 ? -15.194 -23.811 -5.318 1.00 32.03 328 ASP A O 1
ATOM 2559 N N . ASN A 1 329 ? -15.040 -26.011 -5.779 1.00 35.44 329 ASN A N 1
ATOM 2560 C CA . ASN A 1 329 ? -13.867 -26.358 -4.980 1.00 35.44 329 ASN A CA 1
ATOM 2561 C C . ASN A 1 329 ? -12.568 -25.836 -5.631 1.00 35.44 329 ASN A C 1
ATOM 2563 O O . ASN A 1 329 ? -11.664 -26.616 -5.931 1.00 35.44 329 ASN A O 1
ATOM 2567 N N . SER A 1 330 ? -12.439 -24.527 -5.846 1.00 34.56 330 SER A N 1
ATOM 2568 C CA . SER A 1 330 ? -11.144 -23.919 -6.161 1.00 34.56 330 SER A CA 1
ATOM 2569 C C . SER A 1 330 ? -10.448 -23.518 -4.857 1.00 34.56 330 SER A C 1
ATOM 2571 O O . SER A 1 330 ? -10.664 -22.451 -4.287 1.00 34.56 330 SER A O 1
ATOM 2573 N N . LEU A 1 331 ? -9.569 -24.397 -4.366 1.00 39.88 331 LEU A N 1
ATOM 2574 C CA . LEU A 1 331 ? -8.735 -24.175 -3.173 1.00 39.88 331 LEU A CA 1
ATOM 2575 C C . LEU A 1 331 ? -7.762 -22.973 -3.293 1.00 39.88 331 LEU A C 1
ATOM 2577 O O . LEU A 1 331 ? -6.985 -22.722 -2.375 1.00 39.88 331 LEU A O 1
ATOM 2581 N N . GLU A 1 332 ? -7.795 -22.230 -4.402 1.00 37.72 332 GLU A N 1
ATOM 2582 C CA . GLU A 1 332 ? -6.885 -21.124 -4.719 1.00 37.72 332 GLU A CA 1
ATOM 2583 C C . GLU A 1 332 ? -7.477 -19.720 -4.453 1.00 37.72 332 GLU A C 1
ATOM 2585 O O . GLU A 1 332 ? -6.754 -18.734 -4.555 1.00 37.72 332 GLU A O 1
ATOM 2590 N N . SER A 1 333 ? -8.747 -19.601 -4.028 1.00 46.53 333 SER A N 1
ATOM 2591 C CA . SER A 1 333 ? -9.419 -18.311 -3.751 1.00 46.53 333 SER A CA 1
ATOM 2592 C C . SER A 1 333 ? -9.774 -18.107 -2.266 1.00 46.53 333 SER A C 1
ATOM 2594 O O . SER A 1 333 ? -10.933 -17.936 -1.895 1.00 46.53 333 SER A O 1
ATOM 2596 N N . SER A 1 334 ? -8.794 -18.175 -1.357 1.00 53.53 334 SER A N 1
ATOM 2597 C CA . SER A 1 334 ? -9.077 -17.973 0.081 1.00 53.53 334 SER A CA 1
ATOM 2598 C C . SER A 1 334 ? -7.955 -17.290 0.868 1.00 53.53 334 SER A C 1
ATOM 2600 O O . SER A 1 334 ? -7.857 -17.461 2.086 1.00 53.53 334 SER A O 1
ATOM 2602 N N . TRP A 1 335 ? -7.070 -16.529 0.222 1.00 63.41 335 TRP A N 1
ATOM 2603 C CA . TRP A 1 335 ? -6.072 -15.761 0.971 1.00 63.41 335 TRP A CA 1
ATOM 2604 C C . TRP A 1 335 ? -6.646 -14.388 1.303 1.00 63.41 335 TRP A C 1
ATOM 2606 O O . TRP A 1 335 ? -6.974 -13.599 0.420 1.00 63.41 335 TRP A O 1
ATOM 2616 N N . THR A 1 336 ? -6.802 -14.103 2.595 1.00 72.62 336 THR A N 1
ATOM 2617 C CA . THR A 1 336 ? -7.265 -12.788 3.042 1.00 72.62 336 THR A CA 1
ATOM 2618 C C . THR A 1 336 ? -6.149 -11.750 2.907 1.00 72.62 336 THR A C 1
ATOM 2620 O O . THR A 1 336 ? -4.963 -12.090 2.856 1.00 72.62 336 THR A O 1
ATOM 2623 N N . ARG A 1 337 ? -6.500 -10.458 2.873 1.00 75.69 337 ARG A N 1
ATOM 2624 C CA . ARG A 1 337 ? -5.523 -9.364 2.721 1.00 75.69 337 ARG A CA 1
ATOM 2625 C C . ARG A 1 337 ? -4.411 -9.430 3.770 1.00 75.69 337 ARG A C 1
ATOM 2627 O O . ARG A 1 337 ? -3.236 -9.305 3.431 1.00 75.69 337 ARG A O 1
ATOM 2634 N N . SER A 1 338 ? -4.760 -9.681 5.032 1.00 77.06 338 SER A N 1
ATOM 2635 C CA . SER A 1 338 ? -3.756 -9.793 6.089 1.00 77.06 338 SER A CA 1
ATOM 2636 C C . SER A 1 338 ? -2.816 -10.993 5.908 1.00 77.06 338 SER A C 1
ATOM 2638 O O . SER A 1 338 ? -1.675 -10.909 6.351 1.00 77.06 338 SER A O 1
ATOM 2640 N N . MET A 1 339 ? -3.254 -12.077 5.249 1.00 72.81 339 MET A N 1
ATOM 2641 C CA . MET A 1 339 ? -2.403 -13.226 4.902 1.00 72.81 339 MET A CA 1
ATOM 2642 C C . MET A 1 339 ? -1.479 -12.911 3.723 1.00 72.81 339 MET A C 1
ATOM 2644 O O . MET A 1 339 ? -0.289 -13.212 3.784 1.00 72.81 339 MET A O 1
ATOM 2648 N N . LEU A 1 340 ? -2.003 -12.254 2.683 1.00 67.81 340 LEU A N 1
ATOM 2649 C CA . LEU A 1 340 ? -1.234 -11.843 1.500 1.00 67.81 340 LEU A CA 1
ATOM 2650 C C . LEU A 1 340 ? -0.102 -10.868 1.834 1.00 67.81 340 LEU A C 1
ATOM 2652 O O . LEU A 1 340 ? 0.886 -10.794 1.107 1.00 67.81 340 LEU A O 1
ATOM 2656 N N . HIS A 1 341 ? -0.257 -10.104 2.912 1.00 70.38 341 HIS A N 1
ATOM 2657 C CA . HIS A 1 341 ? 0.707 -9.098 3.349 1.00 70.38 341 HIS A CA 1
ATOM 2658 C C . HIS A 1 341 ? 1.384 -9.471 4.668 1.00 70.38 341 HIS A C 1
ATOM 2660 O O . HIS A 1 341 ? 1.969 -8.611 5.320 1.00 70.38 341 HIS A O 1
ATOM 2666 N N . GLU A 1 342 ? 1.289 -10.730 5.108 1.00 70.81 342 GLU A N 1
ATOM 2667 C CA . GLU A 1 342 ? 1.735 -11.138 6.443 1.00 70.81 342 GLU A CA 1
ATOM 2668 C C . GLU A 1 342 ? 3.232 -10.869 6.652 1.00 70.81 342 GLU A C 1
ATOM 2670 O O . GLU A 1 342 ? 3.621 -10.436 7.733 1.00 70.81 342 GLU A O 1
ATOM 2675 N N . LEU A 1 343 ? 4.069 -11.052 5.623 1.00 66.38 343 LEU A N 1
ATOM 2676 C CA . LEU A 1 343 ? 5.503 -10.759 5.701 1.00 66.38 343 LEU A CA 1
ATOM 2677 C C . LEU A 1 343 ? 5.771 -9.258 5.828 1.00 66.38 343 LEU A C 1
ATOM 2679 O O . LEU A 1 343 ? 6.507 -8.846 6.723 1.00 66.38 343 LEU A O 1
ATOM 2683 N N . GLU A 1 344 ? 5.145 -8.425 4.993 1.00 69.06 344 GLU A N 1
ATOM 2684 C CA . GLU A 1 344 ? 5.311 -6.974 5.070 1.00 69.06 344 GLU A CA 1
ATOM 2685 C C . GLU A 1 344 ? 4.728 -6.391 6.354 1.00 69.06 344 GLU A C 1
ATOM 2687 O O . GLU A 1 344 ? 5.314 -5.482 6.940 1.00 69.06 344 GLU A O 1
ATOM 2692 N N . PHE A 1 345 ? 3.582 -6.903 6.794 1.00 73.50 345 PHE A N 1
ATOM 2693 C CA . PHE A 1 345 ? 2.908 -6.461 8.007 1.00 73.50 345 PHE A CA 1
ATOM 2694 C C . PHE A 1 345 ? 3.679 -6.914 9.239 1.00 73.50 345 PHE A C 1
ATOM 2696 O O . PHE A 1 345 ? 3.837 -6.136 10.169 1.00 73.50 345 PHE A O 1
ATOM 2703 N N . ARG A 1 346 ? 4.249 -8.120 9.246 1.00 67.19 346 ARG A N 1
ATOM 2704 C CA . ARG A 1 346 ? 5.149 -8.547 10.320 1.00 67.19 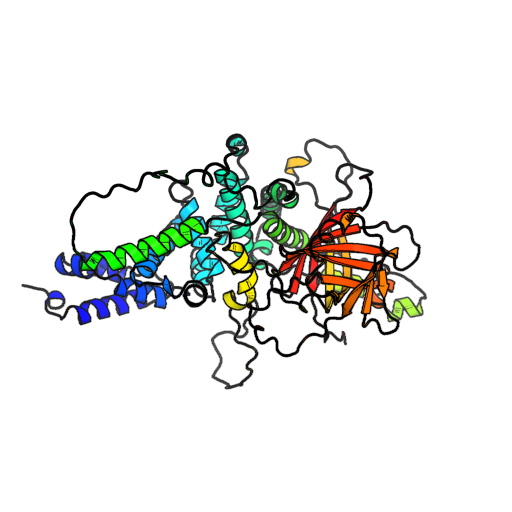346 ARG A CA 1
ATOM 2705 C C . ARG A 1 346 ? 6.415 -7.695 10.362 1.00 67.19 346 ARG A C 1
ATOM 2707 O O . ARG A 1 346 ? 6.824 -7.298 11.448 1.00 67.19 346 ARG A O 1
ATOM 2714 N N . ASP A 1 347 ? 6.987 -7.356 9.211 1.00 65.06 347 ASP A N 1
ATOM 2715 C CA . ASP A 1 347 ? 8.131 -6.446 9.114 1.00 65.06 347 ASP A CA 1
ATOM 2716 C C . ASP A 1 347 ? 7.822 -5.028 9.606 1.00 65.06 347 ASP A C 1
ATOM 2718 O O . ASP A 1 347 ? 8.667 -4.412 10.250 1.00 65.06 347 ASP A O 1
ATOM 2722 N N . LEU A 1 348 ? 6.619 -4.519 9.320 1.00 67.38 348 LEU A N 1
ATOM 2723 C CA . LEU A 1 348 ? 6.111 -3.240 9.827 1.00 67.38 348 LEU A CA 1
ATOM 2724 C C . LEU A 1 348 ? 5.983 -3.225 11.356 1.00 67.38 348 LEU A C 1
ATOM 2726 O O . LEU A 1 348 ? 6.017 -2.154 11.948 1.00 67.38 348 LEU A O 1
ATOM 2730 N N . LEU A 1 349 ? 5.826 -4.395 11.980 1.00 61.12 349 LEU A N 1
ATOM 2731 C CA . LEU A 1 349 ? 5.567 -4.535 13.411 1.00 61.12 349 LEU A CA 1
ATOM 2732 C C . LEU A 1 349 ? 6.799 -4.975 14.211 1.00 61.12 349 LEU A C 1
ATOM 2734 O O . LEU A 1 349 ? 6.898 -4.675 15.395 1.00 61.12 349 LEU A O 1
ATOM 2738 N N . GLN A 1 350 ? 7.759 -5.677 13.609 1.00 56.47 350 GLN A N 1
ATOM 2739 C CA . GLN A 1 350 ? 8.922 -6.194 14.326 1.00 56.47 350 GLN A CA 1
ATOM 2740 C C . GLN A 1 350 ? 10.071 -5.181 14.428 1.00 56.47 350 GLN A C 1
ATOM 2742 O O . GLN A 1 350 ? 10.835 -4.977 13.486 1.00 56.47 350 GLN A O 1
ATOM 2747 N N . SER A 1 351 ? 10.295 -4.675 15.644 1.00 45.50 351 SER A N 1
ATOM 2748 C CA . SER A 1 351 ? 11.622 -4.230 16.099 1.00 45.50 351 SER A CA 1
ATOM 2749 C C . SER A 1 351 ? 11.878 -4.465 17.595 1.00 45.50 351 SER A C 1
ATOM 2751 O O . SER A 1 351 ? 12.564 -3.673 18.243 1.00 45.50 351 SER A O 1
ATOM 2753 N N . ILE A 1 352 ? 11.326 -5.538 18.167 1.00 36.53 352 ILE A N 1
ATOM 2754 C CA . ILE A 1 352 ? 11.663 -5.961 19.532 1.00 36.53 352 ILE A CA 1
ATOM 2755 C C . ILE A 1 352 ? 12.542 -7.212 19.433 1.00 36.53 352 ILE A C 1
ATOM 2757 O O . ILE A 1 352 ? 12.089 -8.210 18.866 1.00 36.53 352 ILE A O 1
ATOM 2761 N N . PRO A 1 353 ? 13.759 -7.218 20.006 1.00 35.25 353 PRO A N 1
ATOM 2762 C CA . PRO A 1 353 ? 14.536 -8.433 20.185 1.00 35.25 353 PRO A CA 1
ATOM 2763 C C . PRO A 1 353 ? 13.941 -9.218 21.361 1.00 35.25 353 PRO A C 1
ATOM 2765 O O . PRO A 1 353 ? 14.480 -9.236 22.465 1.00 35.25 353 PRO A O 1
ATOM 2768 N N . LEU A 1 354 ? 12.789 -9.851 21.146 1.00 35.75 354 LEU A N 1
ATOM 2769 C CA . LEU A 1 354 ? 12.362 -10.952 22.003 1.00 35.75 354 LEU A CA 1
ATOM 2770 C C . LEU A 1 354 ? 13.272 -12.131 21.650 1.00 35.75 354 LEU A C 1
ATOM 2772 O O . LEU A 1 354 ? 13.326 -12.547 20.494 1.00 35.75 354 LEU A O 1
ATOM 2776 N N . GLY A 1 355 ? 14.071 -12.548 22.636 1.00 33.75 355 GLY A N 1
ATOM 2777 C CA . GLY A 1 355 ? 15.254 -13.396 22.490 1.00 33.75 355 GLY A CA 1
ATOM 2778 C C . GLY A 1 355 ? 15.154 -14.500 21.434 1.00 33.75 355 GLY A C 1
ATOM 2779 O O . GLY A 1 355 ? 14.149 -15.195 21.332 1.00 33.75 355 GLY A O 1
ATOM 2780 N N . ASN A 1 356 ? 16.249 -14.650 20.680 1.00 42.31 356 ASN A N 1
ATOM 2781 C CA . ASN A 1 356 ? 16.479 -15.664 19.649 1.00 42.31 356 ASN A CA 1
ATOM 2782 C C . ASN A 1 356 ? 15.348 -15.827 18.623 1.00 42.31 356 ASN A C 1
ATOM 2784 O O . ASN A 1 356 ? 14.704 -16.867 18.611 1.00 42.31 356 ASN A O 1
ATOM 2788 N N . THR A 1 357 ? 15.145 -14.878 17.701 1.00 35.12 357 THR A N 1
ATOM 2789 C CA . THR A 1 357 ? 14.358 -15.183 16.488 1.00 35.12 357 THR A CA 1
ATOM 2790 C C . THR A 1 357 ? 14.820 -14.422 15.234 1.00 35.12 357 THR A C 1
ATOM 2792 O O . THR A 1 357 ? 14.707 -13.206 15.140 1.00 35.12 357 THR A O 1
ATOM 2795 N N . ASN A 1 358 ? 15.311 -15.204 14.267 1.00 42.38 358 ASN A N 1
ATOM 2796 C CA . ASN A 1 358 ? 15.339 -15.009 12.811 1.00 42.38 358 ASN A CA 1
ATOM 2797 C C . ASN A 1 358 ? 15.889 -13.701 12.227 1.00 42.38 358 ASN A C 1
ATOM 2799 O O . ASN A 1 358 ? 15.153 -12.822 11.790 1.00 42.38 358 ASN A O 1
ATOM 2803 N N . THR A 1 359 ? 17.201 -13.691 12.008 1.00 42.16 359 THR A N 1
ATOM 2804 C CA . THR A 1 359 ? 17.894 -12.893 10.980 1.00 42.16 359 THR A CA 1
ATOM 2805 C C . THR A 1 359 ? 17.726 -13.517 9.582 1.00 42.16 359 THR A C 1
ATOM 2807 O O . THR A 1 359 ? 18.682 -13.640 8.821 1.00 42.16 359 THR A O 1
ATOM 2810 N N . GLY A 1 360 ? 16.519 -13.994 9.272 1.00 50.88 360 GLY A N 1
ATOM 2811 C CA . GLY A 1 360 ? 16.183 -14.582 7.980 1.00 50.88 360 GLY A CA 1
ATOM 2812 C C . GLY A 1 360 ? 15.875 -13.504 6.944 1.00 50.88 360 GLY A C 1
ATOM 2813 O O . GLY A 1 360 ? 15.472 -12.390 7.276 1.00 50.88 360 GLY A O 1
ATOM 2814 N N . ILE A 1 361 ? 16.053 -13.846 5.675 1.00 52.00 361 ILE A N 1
ATOM 2815 C CA . ILE A 1 361 ? 15.733 -12.983 4.541 1.00 52.00 361 ILE A CA 1
ATOM 2816 C C . ILE A 1 361 ? 14.243 -12.595 4.570 1.00 52.00 361 ILE A C 1
ATOM 2818 O O . ILE A 1 361 ? 13.369 -13.457 4.609 1.00 52.00 361 ILE A O 1
ATOM 2822 N N . LYS A 1 362 ? 13.950 -11.290 4.503 1.00 65.88 362 LYS A N 1
ATOM 2823 C CA . LYS A 1 362 ? 12.592 -10.700 4.552 1.00 65.88 362 LYS A CA 1
ATOM 2824 C C . LYS A 1 362 ? 11.789 -10.818 3.239 1.00 65.88 362 LYS A C 1
ATOM 2826 O O . LYS A 1 362 ? 10.955 -9.971 2.929 1.00 65.88 362 LYS A O 1
ATOM 2831 N N . TYR A 1 363 ? 12.065 -11.831 2.424 1.00 70.94 363 TYR A N 1
ATOM 2832 C CA . TYR A 1 363 ? 11.359 -12.105 1.168 1.00 70.94 363 TYR A CA 1
ATOM 2833 C C . TYR A 1 363 ? 11.289 -13.623 0.935 1.00 70.94 363 TYR A C 1
ATOM 2835 O O . TYR A 1 363 ? 12.097 -14.362 1.493 1.00 70.94 363 TYR A O 1
ATOM 2843 N N . ILE A 1 364 ? 10.326 -14.089 0.133 1.00 74.31 364 ILE A N 1
ATOM 2844 C CA . ILE A 1 364 ? 10.162 -15.514 -0.199 1.00 74.31 364 ILE A CA 1
ATOM 2845 C C . ILE A 1 364 ? 11.066 -15.862 -1.393 1.00 74.31 364 ILE A C 1
ATOM 2847 O O . ILE A 1 364 ? 10.789 -15.378 -2.492 1.00 74.31 364 ILE A O 1
ATOM 2851 N N . PRO A 1 365 ? 12.103 -16.710 -1.238 1.00 76.44 365 PRO A N 1
ATOM 2852 C CA . PRO A 1 365 ? 12.917 -17.172 -2.362 1.00 76.44 365 PRO A CA 1
ATOM 2853 C C . PRO A 1 365 ? 12.050 -17.701 -3.509 1.00 76.44 365 PRO A C 1
ATOM 2855 O O . PRO A 1 365 ? 11.189 -18.554 -3.296 1.00 76.44 365 PRO A O 1
ATOM 2858 N N . GLY A 1 366 ? 12.270 -17.201 -4.724 1.00 79.31 366 GLY A N 1
ATOM 2859 C CA . GLY A 1 366 ? 11.522 -17.609 -5.917 1.00 79.31 366 GLY A CA 1
ATOM 2860 C C . GLY A 1 366 ? 10.470 -16.588 -6.351 1.00 79.31 366 GLY A C 1
ATOM 2861 O O . GLY A 1 366 ? 9.965 -16.674 -7.472 1.00 79.31 366 GLY A O 1
ATOM 2862 N N . SER A 1 367 ? 10.127 -15.616 -5.496 1.00 80.00 367 SER A N 1
ATOM 2863 C CA . SER A 1 367 ? 9.122 -14.595 -5.814 1.00 80.00 367 SER A CA 1
ATOM 2864 C C . SER A 1 367 ? 9.632 -13.508 -6.765 1.00 80.00 367 SER A C 1
ATOM 2866 O O . SER A 1 367 ? 8.828 -12.773 -7.337 1.00 80.00 367 SER A O 1
ATOM 2868 N N . LEU A 1 368 ? 10.954 -13.360 -6.917 1.00 87.19 368 LEU A N 1
ATOM 2869 C CA . LEU A 1 368 ? 11.550 -12.361 -7.813 1.00 87.19 368 LEU A CA 1
ATOM 2870 C C . LEU A 1 368 ? 11.769 -12.898 -9.228 1.00 87.19 368 LEU A C 1
ATOM 2872 O O . LEU A 1 368 ? 11.921 -12.107 -10.157 1.00 87.19 368 LEU A O 1
ATOM 2876 N N . THR A 1 369 ? 11.755 -14.214 -9.414 1.00 89.38 369 THR A N 1
ATOM 2877 C CA . THR A 1 369 ? 11.862 -14.845 -10.729 1.00 89.38 369 THR A CA 1
ATOM 2878 C C . THR A 1 369 ? 10.587 -14.612 -11.546 1.00 89.38 369 THR A C 1
ATOM 2880 O O . THR A 1 369 ? 9.475 -14.893 -11.092 1.00 89.38 369 THR A O 1
ATOM 2883 N N . GLY A 1 370 ? 10.736 -14.104 -12.769 1.00 90.25 370 GLY A N 1
ATOM 2884 C CA . GLY A 1 370 ? 9.613 -13.788 -13.655 1.00 90.25 370 GLY A CA 1
ATOM 2885 C C . GLY A 1 370 ? 9.862 -12.567 -14.535 1.00 90.25 370 GLY A C 1
ATOM 2886 O O . GLY A 1 370 ? 10.933 -11.958 -14.492 1.00 90.25 370 GLY A O 1
ATOM 2887 N N . VAL A 1 371 ? 8.863 -12.215 -15.347 1.00 92.12 371 VAL A N 1
ATOM 2888 C CA . VAL A 1 371 ? 8.900 -11.018 -16.194 1.00 92.12 371 VAL A CA 1
ATOM 2889 C C . VAL A 1 371 ? 8.331 -9.841 -15.419 1.00 92.12 371 VAL A 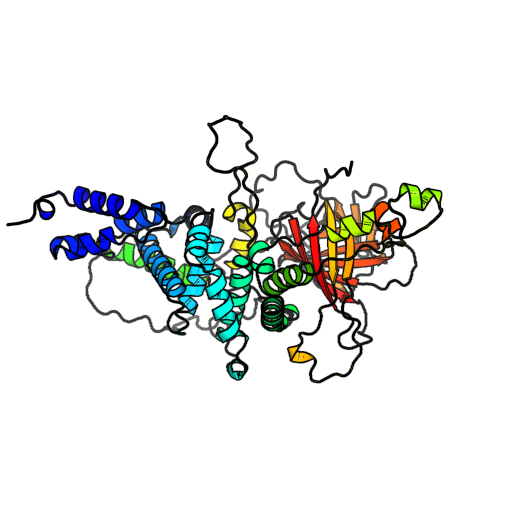C 1
ATOM 2891 O O . VAL A 1 371 ? 7.154 -9.824 -15.058 1.00 92.12 371 VAL A O 1
ATOM 2894 N N . TRP A 1 372 ? 9.183 -8.850 -15.198 1.00 93.75 372 TRP A N 1
ATOM 2895 C CA . TRP A 1 372 ? 8.842 -7.593 -14.562 1.00 93.75 372 TRP A CA 1
ATOM 2896 C C . TRP A 1 372 ? 8.658 -6.515 -15.619 1.00 93.75 372 TRP A C 1
ATOM 2898 O O . TRP A 1 372 ? 9.552 -6.302 -16.436 1.00 93.75 372 TRP A O 1
ATOM 2908 N N . GLU A 1 373 ? 7.533 -5.810 -15.581 1.00 93.56 373 GLU A N 1
ATOM 2909 C CA . GLU A 1 373 ? 7.221 -4.682 -16.464 1.00 93.56 373 GLU A CA 1
ATOM 2910 C C . GLU A 1 373 ? 6.838 -3.463 -15.637 1.00 93.56 373 GLU A C 1
ATOM 2912 O O . GLU A 1 373 ? 6.223 -3.583 -14.582 1.00 93.56 373 GLU A O 1
ATOM 2917 N N . GLY A 1 374 ? 7.195 -2.271 -16.099 1.00 93.81 374 GLY A N 1
ATOM 2918 C CA . GLY A 1 374 ? 6.770 -1.053 -15.437 1.00 93.81 374 GLY A CA 1
ATOM 2919 C C . GLY A 1 374 ? 7.425 0.195 -15.981 1.00 93.81 374 GLY A C 1
ATOM 2920 O O . GLY A 1 374 ? 7.713 0.319 -17.173 1.00 93.81 374 GLY A O 1
ATOM 2921 N N . THR A 1 375 ? 7.633 1.162 -15.094 1.00 93.25 375 THR A N 1
ATOM 2922 C CA . THR A 1 375 ? 8.085 2.502 -15.468 1.00 93.25 375 THR A CA 1
ATOM 2923 C C . THR A 1 375 ? 9.069 3.066 -14.462 1.00 93.25 375 THR A C 1
ATOM 2925 O O . THR A 1 375 ? 8.979 2.808 -13.261 1.00 93.25 375 THR A O 1
ATOM 2928 N N . TYR A 1 376 ? 9.983 3.897 -14.950 1.00 92.69 376 TYR A N 1
ATOM 2929 C CA . TYR A 1 376 ? 10.813 4.744 -14.109 1.00 92.69 376 TYR A CA 1
ATOM 2930 C C . TYR A 1 376 ? 10.737 6.186 -14.589 1.00 92.69 376 TYR A C 1
ATOM 2932 O O . TYR A 1 376 ? 10.622 6.469 -15.785 1.00 92.69 376 TYR A O 1
ATOM 2940 N N . ARG A 1 377 ? 10.729 7.105 -13.627 1.00 89.50 377 ARG A N 1
ATOM 2941 C CA . ARG A 1 377 ? 10.408 8.513 -13.839 1.00 89.50 377 ARG A CA 1
ATOM 2942 C C . ARG A 1 377 ? 11.365 9.394 -13.063 1.00 89.50 377 ARG A C 1
ATOM 2944 O O . ARG A 1 377 ? 11.745 9.050 -11.943 1.00 89.50 377 ARG A O 1
ATOM 2951 N N . ARG A 1 378 ? 11.744 10.529 -13.642 1.00 86.44 378 ARG A N 1
ATOM 2952 C CA . ARG A 1 378 ? 12.327 11.632 -12.875 1.00 86.44 378 ARG A CA 1
ATOM 2953 C C . ARG A 1 378 ? 11.221 12.263 -12.036 1.00 86.44 378 ARG A C 1
ATOM 2955 O O . ARG A 1 378 ? 10.073 12.315 -12.470 1.00 86.44 378 ARG A O 1
ATOM 2962 N N . LEU A 1 379 ? 11.572 12.716 -10.841 1.00 83.62 379 LEU A N 1
ATOM 2963 C CA . LEU A 1 379 ? 10.629 13.407 -9.976 1.00 83.62 379 LEU A CA 1
ATOM 2964 C C . LEU A 1 379 ? 10.482 14.863 -10.433 1.00 83.62 379 LEU A C 1
ATOM 2966 O O . LEU A 1 379 ? 11.491 15.572 -10.457 1.00 83.62 379 LEU A O 1
ATOM 2970 N N . PRO A 1 380 ? 9.273 15.325 -10.795 1.00 79.12 380 PRO A N 1
ATOM 2971 C CA . PRO A 1 380 ? 9.041 16.749 -10.979 1.00 79.12 380 PRO A CA 1
ATOM 2972 C C . PRO A 1 380 ? 9.211 17.463 -9.634 1.00 79.12 380 PRO A C 1
ATOM 2974 O O . PRO A 1 380 ? 8.791 16.943 -8.593 1.00 79.12 380 PRO A O 1
ATOM 2977 N N . LEU A 1 381 ? 9.837 18.641 -9.648 1.00 77.56 381 LEU A N 1
ATOM 2978 C CA . LEU A 1 381 ? 9.868 19.503 -8.470 1.00 77.56 381 LEU A CA 1
ATOM 2979 C C . LEU A 1 381 ? 8.442 20.003 -8.190 1.00 77.56 381 LEU A C 1
ATOM 2981 O O . LEU A 1 381 ? 7.750 20.396 -9.132 1.00 77.56 381 LEU A O 1
ATOM 2985 N N . PRO A 1 382 ? 7.979 19.995 -6.928 1.00 70.44 382 PRO A N 1
ATOM 2986 C CA . PRO A 1 382 ? 6.687 20.572 -6.586 1.00 70.44 382 PRO A CA 1
ATOM 2987 C C . PRO A 1 382 ? 6.639 22.059 -6.954 1.00 70.44 382 PRO A C 1
ATOM 2989 O O . PRO A 1 382 ? 7.628 22.774 -6.777 1.00 70.44 382 PRO A O 1
ATOM 2992 N N . SER A 1 383 ? 5.479 22.557 -7.387 1.00 66.44 383 SER A N 1
ATOM 2993 C CA . SER A 1 383 ? 5.295 23.973 -7.750 1.00 66.44 383 SER A CA 1
ATOM 2994 C C . SER A 1 383 ? 5.632 24.943 -6.608 1.00 66.44 383 SER A C 1
ATOM 2996 O O . SER A 1 383 ? 6.032 26.073 -6.868 1.00 66.44 383 SER A O 1
ATOM 2998 N N . SER A 1 384 ? 5.539 24.501 -5.348 1.00 56.75 384 SER A N 1
ATOM 2999 C CA . SER A 1 384 ? 5.962 25.271 -4.168 1.00 56.75 384 SER A CA 1
ATOM 3000 C C . SER A 1 384 ? 7.474 25.527 -4.101 1.00 56.75 384 SER A C 1
ATOM 3002 O O . SER A 1 384 ? 7.895 26.490 -3.471 1.00 56.75 384 SER A O 1
ATOM 3004 N N . VAL A 1 385 ? 8.289 24.693 -4.754 1.00 54.25 385 VAL A N 1
ATOM 3005 C CA . VAL A 1 385 ? 9.761 24.782 -4.775 1.00 54.25 385 VAL A CA 1
ATOM 3006 C C . VAL A 1 385 ? 10.262 25.540 -6.013 1.00 54.25 385 VAL A C 1
ATOM 3008 O O . VAL A 1 385 ? 11.370 26.068 -6.007 1.00 54.25 385 VAL A O 1
ATOM 3011 N N . MET A 1 386 ? 9.449 25.654 -7.070 1.00 50.28 386 MET A N 1
ATOM 3012 C CA . MET A 1 386 ? 9.850 26.276 -8.343 1.00 50.28 386 MET A CA 1
ATOM 3013 C C . MET A 1 386 ? 9.919 27.813 -8.321 1.00 50.28 386 MET A C 1
ATOM 3015 O O . MET A 1 386 ? 10.329 28.404 -9.313 1.00 50.28 386 MET A O 1
ATOM 3019 N N . GLN A 1 387 ? 9.585 28.486 -7.213 1.00 44.28 387 GLN A N 1
ATOM 3020 C CA . GLN A 1 387 ? 9.648 29.957 -7.138 1.00 44.28 387 GLN A CA 1
ATOM 3021 C C . GLN A 1 387 ? 11.080 30.534 -7.189 1.00 44.28 387 GLN A C 1
ATOM 3023 O O . GLN A 1 387 ? 11.229 31.747 -7.300 1.00 44.28 387 GLN A O 1
ATOM 3028 N N . THR A 1 388 ? 12.133 29.709 -7.114 1.00 41.31 388 THR A N 1
ATOM 3029 C CA . THR A 1 388 ? 13.524 30.184 -6.970 1.00 41.31 388 THR A CA 1
ATOM 3030 C C . THR A 1 388 ? 14.480 29.814 -8.104 1.00 41.31 388 THR A C 1
ATOM 3032 O O . THR A 1 388 ? 15.628 30.250 -8.061 1.00 41.31 388 THR A O 1
ATOM 3035 N N . THR A 1 389 ? 14.073 29.043 -9.121 1.00 38.50 389 THR A N 1
ATOM 3036 C CA . THR A 1 389 ? 15.008 28.631 -10.188 1.00 38.50 389 THR A CA 1
ATOM 3037 C C . THR A 1 389 ? 14.385 28.694 -11.581 1.00 38.50 389 THR A C 1
ATOM 3039 O O . THR A 1 389 ? 13.509 27.911 -11.929 1.00 38.50 389 THR A O 1
ATOM 3042 N N . ASP A 1 390 ? 14.902 29.628 -12.379 1.00 34.19 390 ASP A N 1
ATOM 3043 C CA . ASP A 1 390 ? 14.570 29.917 -13.782 1.00 34.19 390 ASP A CA 1
ATOM 3044 C C . ASP A 1 390 ? 15.238 28.897 -14.734 1.00 34.19 390 ASP A C 1
ATOM 3046 O O . ASP A 1 390 ? 15.908 29.240 -15.707 1.00 34.19 390 ASP A O 1
ATOM 3050 N N . VAL A 1 391 ? 15.165 27.607 -14.388 1.00 40.06 391 VAL A N 1
ATOM 3051 C CA . VAL A 1 391 ? 15.767 26.527 -15.180 1.00 40.06 391 VAL A CA 1
ATOM 3052 C C . VAL A 1 391 ? 14.658 25.825 -15.950 1.00 40.06 391 VAL A C 1
ATOM 3054 O O . VAL A 1 391 ? 13.747 25.260 -15.347 1.00 40.06 391 VAL A O 1
ATOM 3057 N N . ASP A 1 392 ? 14.768 25.827 -17.281 1.00 35.28 392 ASP A N 1
ATOM 3058 C CA . ASP A 1 392 ? 13.959 25.034 -18.214 1.00 35.28 392 ASP A CA 1
ATOM 3059 C C . ASP A 1 392 ? 14.141 23.527 -17.930 1.00 35.28 392 ASP A C 1
ATOM 3061 O O . ASP A 1 392 ? 14.910 22.804 -18.571 1.00 35.28 392 ASP A O 1
ATOM 3065 N N . ILE A 1 393 ? 13.456 23.026 -16.903 1.00 41.72 393 ILE A N 1
ATOM 3066 C CA . ILE A 1 393 ? 13.422 21.606 -16.564 1.00 41.72 393 ILE A CA 1
ATOM 3067 C C . ILE A 1 393 ? 12.336 20.975 -17.427 1.00 41.72 393 ILE A C 1
ATOM 3069 O O . ILE A 1 393 ? 11.149 21.090 -17.134 1.00 41.72 393 ILE A O 1
ATOM 3073 N N . ASN A 1 394 ? 12.746 20.270 -18.483 1.00 40.78 394 ASN A N 1
ATOM 3074 C CA . ASN A 1 394 ? 11.852 19.446 -19.294 1.00 40.78 394 ASN A CA 1
ATOM 3075 C C . ASN A 1 394 ? 11.061 18.473 -18.372 1.00 40.78 394 ASN A C 1
ATOM 3077 O O . ASN A 1 394 ? 11.673 17.581 -17.768 1.00 40.78 394 ASN A O 1
ATOM 3081 N N . PRO A 1 395 ? 9.733 18.644 -18.206 1.00 44.66 395 PRO A N 1
ATOM 3082 C CA . PRO A 1 395 ? 9.024 18.201 -17.001 1.00 44.66 395 PRO A CA 1
ATOM 3083 C C . PRO A 1 395 ? 8.668 16.707 -16.922 1.00 44.66 395 PRO A C 1
ATOM 3085 O O . PRO A 1 395 ? 8.089 16.284 -15.925 1.00 44.66 395 PRO A O 1
ATOM 3088 N N . ALA A 1 396 ? 8.997 15.864 -17.906 1.00 55.34 396 ALA A N 1
ATOM 3089 C CA . ALA A 1 396 ? 8.557 14.465 -17.874 1.00 55.34 396 ALA A CA 1
ATOM 3090 C C . ALA A 1 396 ? 9.550 13.492 -18.520 1.00 55.34 396 ALA A C 1
ATOM 3092 O O . ALA A 1 396 ? 9.293 12.904 -19.570 1.00 55.34 396 ALA A O 1
ATOM 3093 N N . PHE A 1 397 ? 10.682 13.246 -17.858 1.00 72.06 397 PHE A N 1
ATOM 3094 C CA . PHE A 1 397 ? 11.440 12.031 -18.144 1.00 72.06 397 PHE A CA 1
ATOM 3095 C C . PHE A 1 397 ? 10.696 10.838 -17.528 1.00 72.06 397 PHE A C 1
ATOM 3097 O O . PHE A 1 397 ? 10.847 10.544 -16.345 1.00 72.06 397 PHE A O 1
ATOM 3104 N N . SER A 1 398 ? 9.869 10.171 -18.330 1.00 86.19 398 SER A N 1
ATOM 3105 C CA . SER A 1 398 ? 9.277 8.869 -18.022 1.00 86.19 398 SER A CA 1
ATOM 3106 C C . SER A 1 398 ? 9.757 7.883 -19.075 1.00 86.19 398 SER A C 1
ATOM 3108 O O . SER A 1 398 ? 9.723 8.197 -20.262 1.00 86.19 398 SER A O 1
ATOM 3110 N N . LYS A 1 399 ? 10.181 6.689 -18.662 1.00 89.50 399 LYS A N 1
ATOM 3111 C CA . LYS A 1 399 ? 10.558 5.613 -19.583 1.00 89.50 399 LYS A CA 1
ATOM 3112 C C . LYS A 1 399 ? 9.994 4.268 -19.124 1.00 89.50 399 LYS A C 1
ATOM 3114 O O . LYS A 1 399 ? 9.850 4.057 -17.913 1.00 89.50 399 LYS A O 1
ATOM 3119 N N . PRO A 1 400 ? 9.657 3.371 -20.063 1.00 92.81 400 PRO A N 1
ATOM 3120 C CA . PRO A 1 400 ? 9.305 2.004 -19.723 1.00 92.81 400 PRO A CA 1
ATOM 3121 C C . PRO A 1 400 ? 10.553 1.242 -19.262 1.00 92.81 400 PRO A C 1
ATOM 3123 O O . PRO A 1 400 ? 11.679 1.564 -19.644 1.00 92.81 400 PRO A O 1
ATOM 3126 N N . ILE A 1 401 ? 10.349 0.231 -18.427 1.00 93.31 401 ILE A N 1
ATOM 3127 C CA . ILE A 1 401 ? 11.379 -0.719 -18.006 1.00 93.31 401 ILE A CA 1
ATOM 3128 C C . ILE A 1 401 ? 10.783 -2.119 -17.997 1.00 93.31 401 ILE A C 1
ATOM 3130 O O . ILE A 1 401 ? 9.656 -2.315 -17.548 1.00 93.31 401 ILE A O 1
ATOM 3134 N N . GLN A 1 402 ? 11.544 -3.084 -18.499 1.00 94.75 402 GLN A N 1
ATOM 3135 C CA . GLN A 1 402 ? 11.209 -4.497 -18.425 1.00 94.75 402 GLN A CA 1
ATOM 3136 C C . GLN A 1 402 ? 12.467 -5.296 -18.094 1.00 94.75 402 GLN A C 1
ATOM 3138 O O . GLN A 1 402 ? 13.556 -4.955 -18.556 1.00 94.75 402 GLN A O 1
ATOM 3143 N N . CYS A 1 403 ? 12.325 -6.375 -17.335 1.00 94.31 403 CYS A N 1
ATOM 3144 C CA . CYS A 1 403 ? 13.347 -7.409 -17.262 1.00 94.31 403 CYS A CA 1
ATOM 3145 C C . CYS A 1 403 ? 12.749 -8.764 -16.883 1.00 94.31 403 CYS A C 1
ATOM 3147 O O . CYS A 1 403 ? 11.885 -8.865 -16.018 1.00 94.31 403 CYS A O 1
ATOM 3149 N N . SER A 1 404 ? 13.237 -9.821 -17.523 1.00 94.62 404 SER A N 1
ATOM 3150 C CA . SER A 1 404 ? 13.027 -11.196 -17.088 1.00 94.62 404 SER A CA 1
ATOM 3151 C C . SER A 1 404 ? 14.086 -11.531 -16.045 1.00 94.62 404 SER A C 1
ATOM 3153 O O . SER A 1 404 ? 15.238 -11.775 -16.400 1.00 94.62 404 SER A O 1
ATOM 3155 N N . LEU A 1 405 ? 13.714 -11.498 -14.767 1.00 93.12 405 LEU A N 1
ATOM 3156 C CA . LEU A 1 405 ? 14.607 -11.770 -13.644 1.00 93.12 405 LEU A CA 1
ATOM 3157 C C . LEU A 1 405 ? 14.657 -13.264 -13.319 1.00 93.12 405 LEU A C 1
ATOM 3159 O O . LEU A 1 405 ? 13.672 -13.990 -13.442 1.00 93.12 405 LEU A O 1
ATOM 3163 N N . THR A 1 406 ? 15.824 -13.714 -12.873 1.00 91.44 406 THR A N 1
ATOM 3164 C CA . THR A 1 406 ? 16.098 -15.057 -12.364 1.00 91.44 406 THR A CA 1
ATOM 3165 C C . THR A 1 406 ? 16.910 -14.952 -11.078 1.00 91.44 406 THR A C 1
ATOM 3167 O O . THR A 1 406 ? 17.896 -14.211 -11.012 1.00 91.44 406 THR A O 1
ATOM 3170 N N . GLU A 1 407 ? 16.499 -15.708 -10.062 1.00 89.25 407 GLU A N 1
ATOM 3171 C CA . GLU A 1 407 ? 17.183 -15.793 -8.772 1.00 89.25 407 GLU A CA 1
ATOM 3172 C C . GLU A 1 407 ? 18.254 -16.886 -8.759 1.00 89.25 407 GLU A C 1
ATOM 3174 O O . GLU A 1 407 ? 18.052 -17.998 -9.250 1.00 89.25 407 GLU A O 1
ATOM 3179 N N . TYR A 1 408 ? 19.389 -16.571 -8.138 1.00 86.19 408 TYR A N 1
ATOM 3180 C CA . TYR A 1 408 ? 20.516 -17.471 -7.938 1.00 86.19 408 TYR A CA 1
ATOM 3181 C C . TYR A 1 408 ? 20.917 -17.475 -6.460 1.00 86.19 408 TYR A C 1
ATOM 3183 O O . TYR A 1 408 ? 21.161 -16.421 -5.873 1.00 86.19 408 TYR A O 1
ATOM 3191 N N . ILE A 1 409 ? 21.015 -18.658 -5.855 1.00 83.31 409 ILE A N 1
ATOM 3192 C CA . ILE A 1 409 ? 21.366 -18.845 -4.441 1.00 83.31 409 ILE A CA 1
ATOM 3193 C C . ILE A 1 409 ? 22.785 -19.400 -4.318 1.00 83.31 409 ILE A C 1
ATOM 3195 O O . ILE A 1 409 ? 23.181 -20.274 -5.087 1.00 83.31 409 ILE A O 1
ATOM 3199 N N . ASN A 1 410 ? 23.558 -18.900 -3.352 1.00 77.12 410 ASN A N 1
ATOM 3200 C CA . ASN A 1 410 ? 24.928 -19.355 -3.104 1.00 77.12 410 ASN A CA 1
ATOM 3201 C C . ASN A 1 410 ? 24.984 -20.847 -2.708 1.00 77.12 410 ASN A C 1
ATOM 3203 O O . ASN A 1 410 ? 24.208 -21.300 -1.872 1.00 77.12 410 ASN A O 1
ATOM 3207 N N . ILE A 1 411 ? 25.920 -21.595 -3.301 1.00 65.00 411 ILE A N 1
ATOM 3208 C CA . ILE A 1 411 ? 26.101 -23.044 -3.104 1.00 65.00 411 ILE A CA 1
ATOM 3209 C C . ILE A 1 411 ? 27.033 -23.359 -1.905 1.00 65.00 411 ILE A C 1
ATOM 3211 O O . ILE A 1 411 ? 27.102 -24.503 -1.463 1.00 65.00 411 ILE A O 1
ATOM 3215 N N . MET A 1 412 ? 27.773 -22.382 -1.364 1.00 57.12 412 MET A N 1
ATOM 3216 C CA . MET A 1 412 ? 28.840 -22.620 -0.376 1.00 57.12 412 MET A CA 1
ATOM 3217 C C . MET A 1 412 ? 28.322 -22.799 1.064 1.00 57.12 412 MET A C 1
ATOM 3219 O O . MET A 1 412 ? 27.594 -21.952 1.581 1.00 57.12 412 MET A O 1
ATOM 3223 N N . ASN A 1 413 ? 28.797 -23.862 1.728 1.00 45.50 413 ASN A N 1
ATOM 3224 C CA . ASN A 1 413 ? 28.586 -24.164 3.150 1.00 45.50 413 ASN A CA 1
ATOM 3225 C C . ASN A 1 413 ? 29.039 -23.014 4.072 1.00 45.50 413 ASN A C 1
ATOM 3227 O O . ASN A 1 413 ? 30.138 -22.490 3.908 1.00 45.50 413 ASN A O 1
ATOM 3231 N N . GLU A 1 414 ? 28.178 -22.702 5.045 1.00 45.41 414 GLU A N 1
ATOM 3232 C CA . GLU A 1 414 ? 28.210 -21.889 6.285 1.00 45.41 414 GLU A CA 1
ATOM 3233 C C . GLU A 1 414 ? 29.419 -21.013 6.715 1.00 45.41 414 GLU A C 1
ATOM 3235 O O . GLU A 1 414 ? 29.249 -20.188 7.610 1.00 45.41 414 GLU A O 1
ATOM 3240 N N . GLN A 1 415 ? 30.621 -21.087 6.140 1.00 41.28 415 GLN A N 1
ATOM 3241 C CA . GLN A 1 415 ? 31.829 -20.507 6.754 1.00 41.28 415 GLN A CA 1
ATOM 3242 C C . GLN A 1 415 ? 32.362 -19.196 6.142 1.00 41.28 415 GLN A C 1
ATOM 3244 O O . GLN A 1 415 ? 33.328 -18.643 6.665 1.00 41.28 415 GLN A O 1
ATOM 3249 N N . SER A 1 416 ? 31.752 -18.624 5.095 1.00 41.38 416 SER A N 1
ATOM 3250 C CA . SER A 1 416 ? 32.291 -17.404 4.444 1.00 41.38 416 SER A CA 1
ATOM 3251 C C . SER A 1 416 ? 31.271 -16.301 4.109 1.00 41.38 416 SER A C 1
ATOM 3253 O O . SER A 1 416 ? 31.521 -15.461 3.241 1.00 41.38 416 SER A O 1
ATOM 3255 N N . LEU A 1 417 ? 30.124 -16.271 4.792 1.00 46.12 417 LEU A N 1
ATOM 3256 C CA . LEU A 1 417 ? 28.968 -15.427 4.439 1.00 46.12 417 LEU A CA 1
ATOM 3257 C C . LEU A 1 417 ? 29.071 -13.938 4.834 1.00 46.12 417 LEU A C 1
ATOM 3259 O O . LEU A 1 417 ? 28.299 -13.124 4.339 1.00 46.12 417 LEU A O 1
ATOM 3263 N N . SER A 1 418 ? 30.045 -13.526 5.649 1.00 41.81 418 SER A N 1
ATOM 3264 C CA . SER A 1 418 ? 30.026 -12.193 6.283 1.00 41.81 418 SER A CA 1
ATOM 3265 C C . SER A 1 418 ? 30.638 -11.033 5.481 1.00 41.81 418 SER A C 1
ATOM 3267 O O . SER A 1 418 ? 30.569 -9.892 5.931 1.00 41.81 418 SER A O 1
ATOM 3269 N N . ARG A 1 419 ? 31.251 -11.263 4.309 1.00 42.88 419 ARG A N 1
ATOM 3270 C CA . ARG A 1 419 ? 32.053 -10.214 3.628 1.00 42.88 419 ARG A CA 1
ATOM 3271 C C . ARG A 1 419 ? 31.470 -9.619 2.342 1.00 42.88 419 ARG A C 1
ATOM 3273 O O . ARG A 1 419 ? 31.970 -8.591 1.898 1.00 42.88 419 ARG A O 1
ATOM 3280 N N . HIS A 1 420 ? 30.423 -10.199 1.752 1.00 43.84 420 HIS A N 1
ATOM 3281 C CA . HIS A 1 420 ? 29.992 -9.819 0.393 1.00 43.84 420 HIS A CA 1
ATOM 3282 C C . HIS A 1 420 ? 28.773 -8.887 0.323 1.00 43.84 420 HIS A C 1
ATOM 3284 O O . HIS A 1 420 ? 28.592 -8.214 -0.691 1.00 43.84 420 HIS A O 1
ATOM 3290 N N . ALA A 1 421 ? 27.982 -8.766 1.396 1.00 40.97 421 ALA A N 1
ATOM 3291 C CA . ALA A 1 421 ? 26.789 -7.912 1.406 1.00 40.97 421 ALA A CA 1
ATOM 3292 C C . ALA A 1 421 ? 27.113 -6.421 1.170 1.00 40.97 421 ALA A C 1
ATOM 3294 O O . ALA A 1 421 ? 26.304 -5.678 0.624 1.00 40.97 421 ALA A O 1
ATOM 3295 N N . HIS A 1 422 ? 28.323 -5.965 1.501 1.00 38.91 422 HIS A N 1
ATOM 3296 C CA . HIS A 1 422 ? 28.692 -4.551 1.390 1.00 38.91 422 HIS A CA 1
ATOM 3297 C C . HIS A 1 422 ? 29.215 -4.115 0.006 1.00 38.91 422 HIS A C 1
ATOM 3299 O O . HIS A 1 422 ? 29.444 -2.923 -0.192 1.00 38.91 422 HIS A O 1
ATOM 3305 N N . ALA A 1 423 ? 29.371 -5.026 -0.966 1.00 45.56 423 ALA A N 1
ATOM 3306 C CA . ALA A 1 423 ? 30.136 -4.745 -2.187 1.00 45.56 423 ALA A CA 1
ATOM 3307 C C . ALA A 1 423 ? 29.325 -4.508 -3.479 1.00 45.56 423 ALA A C 1
ATOM 3309 O O . ALA A 1 423 ? 29.934 -4.116 -4.468 1.00 45.56 423 ALA A O 1
ATOM 3310 N N . LEU A 1 424 ? 27.990 -4.664 -3.512 1.00 50.25 424 LEU A N 1
ATOM 3311 C CA . LEU A 1 424 ? 27.194 -4.550 -4.760 1.00 50.25 424 LEU A CA 1
ATOM 3312 C C . LEU A 1 424 ? 27.292 -3.182 -5.468 1.00 50.25 424 LEU A C 1
ATOM 3314 O O . LEU A 1 424 ? 27.092 -3.109 -6.676 1.00 50.25 424 LEU A O 1
ATOM 3318 N N . ASN A 1 425 ? 27.658 -2.108 -4.758 1.00 44.81 425 ASN A N 1
ATOM 3319 C CA . ASN A 1 425 ? 27.879 -0.794 -5.378 1.00 44.81 425 ASN A CA 1
ATOM 3320 C C . ASN A 1 425 ? 29.119 -0.747 -6.293 1.00 44.81 425 ASN A C 1
ATOM 3322 O O . ASN A 1 425 ? 29.168 0.106 -7.176 1.00 44.81 425 ASN A O 1
ATOM 3326 N N . ASN A 1 426 ? 30.082 -1.658 -6.109 1.00 50.78 426 ASN A N 1
ATOM 3327 C CA . ASN A 1 426 ? 31.354 -1.680 -6.841 1.00 50.78 426 ASN A CA 1
ATOM 3328 C C . ASN A 1 426 ? 31.486 -2.871 -7.802 1.00 50.78 426 ASN A C 1
ATOM 3330 O O . ASN A 1 426 ? 32.535 -3.025 -8.420 1.00 50.78 426 ASN A O 1
ATOM 3334 N N . ILE A 1 427 ? 30.456 -3.713 -7.941 1.00 56.16 427 ILE A N 1
ATOM 3335 C CA . ILE A 1 427 ? 30.538 -4.880 -8.825 1.00 56.16 427 ILE A CA 1
ATOM 3336 C C . ILE A 1 427 ? 30.346 -4.443 -10.284 1.00 56.16 427 ILE A C 1
ATOM 3338 O O . ILE A 1 427 ? 29.395 -3.728 -10.644 1.00 56.16 427 ILE A O 1
ATOM 3342 N N . SER A 1 428 ? 31.279 -4.853 -11.142 1.00 56.62 428 SER A N 1
ATOM 3343 C CA . SER A 1 428 ? 31.154 -4.692 -12.583 1.00 56.62 428 SER A CA 1
ATOM 3344 C C . SER A 1 428 ? 30.324 -5.836 -13.159 1.00 56.62 428 SER A C 1
ATOM 3346 O O . SER A 1 428 ? 30.435 -6.979 -12.731 1.00 56.62 428 SER A O 1
ATOM 3348 N N . VAL A 1 429 ? 29.516 -5.551 -14.182 1.00 57.62 429 VAL A N 1
ATOM 3349 C CA . VAL A 1 429 ? 28.773 -6.589 -14.923 1.00 57.62 429 VAL A CA 1
ATOM 3350 C C . VAL A 1 429 ? 29.727 -7.651 -15.497 1.00 57.62 429 VAL A C 1
ATOM 3352 O O . VAL A 1 429 ? 29.376 -8.821 -15.580 1.00 57.62 429 VAL A O 1
ATOM 3355 N N . SER A 1 430 ? 30.969 -7.262 -15.799 1.00 57.81 430 SER A N 1
ATOM 3356 C CA . SER A 1 430 ? 32.044 -8.150 -16.261 1.00 57.81 430 SER A CA 1
ATOM 3357 C C . SER A 1 430 ? 32.560 -9.145 -15.214 1.00 57.81 430 SER A C 1
ATOM 3359 O O . SER A 1 430 ? 33.407 -9.974 -15.536 1.00 57.81 430 SER A O 1
ATOM 3361 N N . ASP A 1 431 ? 32.122 -9.044 -13.958 1.00 66.19 431 ASP A N 1
ATOM 3362 C CA . ASP A 1 431 ? 32.558 -9.933 -12.879 1.00 66.19 431 ASP A CA 1
ATOM 3363 C C . ASP A 1 431 ? 31.683 -11.195 -12.767 1.00 66.19 431 ASP A C 1
ATOM 3365 O O . ASP A 1 431 ? 31.945 -12.045 -11.917 1.00 66.19 431 ASP A O 1
ATOM 3369 N N . PHE A 1 432 ? 30.664 -11.339 -13.618 1.00 72.31 432 PHE A N 1
ATOM 3370 C CA . PHE A 1 432 ? 29.702 -12.438 -13.593 1.00 72.31 432 PHE A CA 1
ATOM 3371 C C . PHE A 1 432 ? 29.821 -13.337 -14.826 1.00 72.31 432 PHE A C 1
ATOM 3373 O O . PHE A 1 432 ? 29.869 -12.861 -15.959 1.00 72.31 432 PHE A O 1
ATOM 3380 N N . PHE A 1 433 ? 29.803 -14.651 -14.602 1.00 76.75 433 PHE A N 1
ATOM 3381 C CA . PHE A 1 433 ? 29.879 -15.673 -15.643 1.00 76.75 433 PHE A CA 1
ATOM 3382 C C . PHE A 1 433 ? 28.733 -16.667 -15.466 1.00 76.75 433 PHE A C 1
ATOM 3384 O O . PHE A 1 433 ? 28.675 -17.381 -14.464 1.00 76.75 433 PHE A O 1
ATOM 3391 N N . LEU A 1 434 ? 27.819 -16.713 -16.432 1.00 79.38 434 LEU A N 1
ATOM 3392 C CA . LEU A 1 434 ? 26.762 -17.723 -16.485 1.00 79.38 434 LEU A CA 1
ATOM 3393 C C . LEU A 1 434 ? 27.289 -18.994 -17.152 1.00 79.38 434 LEU A C 1
ATOM 3395 O O . LEU A 1 434 ? 28.039 -18.922 -18.127 1.00 79.38 434 LEU A O 1
ATOM 3399 N N . SER A 1 435 ? 26.887 -20.155 -16.639 1.00 79.44 435 SER A N 1
ATOM 3400 C CA . SER A 1 435 ? 27.102 -21.432 -17.319 1.00 79.44 435 SER A CA 1
ATOM 3401 C C . SER A 1 435 ? 26.341 -21.478 -18.652 1.00 79.44 435 SER A C 1
ATOM 3403 O O . SER A 1 435 ? 25.369 -20.749 -18.856 1.00 79.44 435 SER A O 1
ATOM 3405 N N . HIS A 1 436 ? 26.758 -22.356 -19.571 1.00 74.62 436 HIS A N 1
ATOM 3406 C CA . HIS A 1 436 ? 26.131 -22.494 -20.896 1.00 74.62 436 HIS A CA 1
ATOM 3407 C C . HIS A 1 436 ? 24.625 -22.793 -20.843 1.00 74.62 436 HIS A C 1
ATOM 3409 O O . HIS A 1 436 ? 23.879 -22.367 -21.717 1.00 74.62 436 HIS A O 1
ATOM 3415 N N . ASP A 1 437 ? 24.177 -23.502 -19.812 1.00 78.81 437 ASP A N 1
ATOM 3416 C CA . ASP A 1 437 ? 22.778 -23.851 -19.554 1.00 78.81 437 ASP A CA 1
ATOM 3417 C C . ASP A 1 437 ? 22.065 -22.855 -18.616 1.00 78.81 437 ASP A C 1
ATOM 3419 O O . ASP A 1 437 ? 20.900 -23.049 -18.268 1.00 78.81 437 ASP A O 1
ATOM 3423 N N . SER A 1 438 ? 22.747 -21.783 -18.193 1.00 78.44 438 SER A N 1
ATOM 3424 C CA . SER A 1 438 ? 22.263 -20.785 -17.225 1.00 78.44 438 SER A CA 1
ATOM 3425 C C . SER A 1 438 ? 21.825 -21.360 -15.867 1.00 78.44 438 SER A C 1
ATOM 3427 O O . SER A 1 438 ? 21.105 -20.685 -15.120 1.00 78.44 438 SER A O 1
ATOM 3429 N N . SER A 1 439 ? 22.231 -22.591 -15.537 1.00 80.50 439 SER A N 1
ATOM 3430 C CA . SER A 1 439 ? 21.909 -23.255 -14.268 1.00 80.50 439 SER A CA 1
ATOM 3431 C C . SER A 1 439 ? 22.806 -22.794 -13.118 1.00 80.50 439 SER A C 1
ATOM 3433 O O . SER A 1 439 ? 22.373 -22.791 -11.962 1.00 80.50 439 SER A O 1
ATOM 3435 N N . GLU A 1 440 ? 24.020 -22.336 -13.427 1.00 82.75 440 GLU A N 1
ATOM 3436 C CA . GLU A 1 440 ? 24.992 -21.837 -12.464 1.00 82.75 440 GLU A CA 1
ATOM 3437 C C . GLU A 1 440 ? 25.493 -20.438 -12.838 1.00 82.75 440 GLU A C 1
ATOM 3439 O O . GLU A 1 440 ? 25.679 -20.088 -14.005 1.00 82.75 440 GLU A O 1
ATOM 3444 N N . LEU A 1 441 ? 25.741 -19.633 -11.809 1.00 82.31 441 LEU A N 1
ATOM 3445 C CA . LEU A 1 441 ? 26.341 -18.311 -11.900 1.00 82.31 441 LEU A CA 1
ATOM 3446 C C . LEU A 1 441 ? 27.632 -18.305 -11.080 1.00 82.31 441 LEU A C 1
ATOM 3448 O O . LEU A 1 441 ? 27.622 -18.567 -9.879 1.00 82.31 441 LEU A O 1
ATOM 3452 N N . SER A 1 442 ? 28.747 -17.982 -11.722 1.00 80.50 442 SER A N 1
ATOM 3453 C CA . SER A 1 442 ? 30.046 -17.811 -11.073 1.00 80.50 442 SER A CA 1
ATOM 3454 C C . SER A 1 442 ? 30.405 -16.332 -10.997 1.00 80.50 442 SER A C 1
ATOM 3456 O O . SER A 1 442 ? 30.281 -15.605 -11.980 1.00 80.50 442 SER A O 1
ATOM 3458 N N . VAL A 1 443 ? 30.873 -15.887 -9.834 1.00 76.25 443 VAL A N 1
ATOM 3459 C CA . VAL A 1 443 ? 31.331 -14.508 -9.615 1.00 76.25 443 VAL A CA 1
ATOM 3460 C C . VAL A 1 443 ? 32.853 -14.490 -9.520 1.00 76.25 443 VAL A C 1
ATOM 3462 O O . VAL A 1 443 ? 33.456 -15.368 -8.890 1.00 76.25 443 VAL A O 1
ATOM 3465 N N . ARG A 1 444 ? 33.490 -13.480 -10.118 1.00 67.12 444 ARG A N 1
ATOM 3466 C CA . ARG A 1 444 ? 34.925 -13.211 -9.986 1.00 67.12 444 ARG A CA 1
ATOM 3467 C C . ARG A 1 444 ? 35.272 -13.132 -8.494 1.00 67.12 444 ARG A C 1
ATOM 3469 O O . ARG A 1 444 ? 34.772 -12.275 -7.776 1.00 67.12 444 ARG A O 1
ATOM 3476 N N . GLY A 1 445 ? 36.089 -14.075 -8.025 1.00 65.69 445 GLY A N 1
ATOM 3477 C CA . GLY A 1 445 ? 36.305 -14.329 -6.592 1.00 65.69 445 GLY A CA 1
ATOM 3478 C C . GLY A 1 445 ? 35.922 -15.743 -6.135 1.00 65.69 445 GLY A C 1
ATOM 3479 O O . GLY A 1 445 ? 36.115 -16.072 -4.971 1.00 65.69 445 GLY A O 1
ATOM 3480 N N . GLY A 1 446 ? 35.413 -16.593 -7.036 1.00 68.88 446 GLY A N 1
ATOM 3481 C CA . GLY A 1 446 ? 35.262 -18.039 -6.813 1.00 68.88 446 GLY A CA 1
ATOM 3482 C C . GLY A 1 446 ? 33.945 -18.471 -6.165 1.00 68.88 446 GLY A C 1
ATOM 3483 O O . GLY A 1 446 ? 33.750 -19.659 -5.919 1.00 68.88 446 GLY A O 1
ATOM 3484 N N . SER A 1 447 ? 33.023 -17.539 -5.908 1.00 75.56 447 SER A N 1
ATOM 3485 C CA . SER A 1 447 ? 31.682 -17.881 -5.421 1.00 75.56 447 SER A CA 1
ATOM 3486 C C . SER A 1 447 ? 30.829 -18.453 -6.552 1.00 75.56 447 SER A C 1
ATOM 3488 O O . SER A 1 447 ? 30.770 -17.866 -7.635 1.00 75.56 447 SER A O 1
ATOM 3490 N N . LYS A 1 448 ? 30.143 -19.567 -6.281 1.00 79.62 448 LYS A N 1
ATOM 3491 C CA . LYS A 1 448 ? 29.198 -20.205 -7.202 1.00 79.62 448 LYS A CA 1
ATOM 3492 C C . LYS A 1 448 ? 27.779 -20.125 -6.656 1.00 79.62 448 LYS A C 1
ATOM 3494 O O . LYS A 1 448 ? 27.550 -20.366 -5.471 1.00 79.62 448 LYS A O 1
ATOM 3499 N N . TYR A 1 449 ? 26.840 -19.825 -7.537 1.00 82.31 449 TYR A N 1
ATOM 3500 C CA . TYR A 1 449 ? 25.422 -19.728 -7.242 1.00 82.31 449 TYR A CA 1
ATOM 3501 C C . TYR A 1 449 ? 24.646 -20.654 -8.175 1.00 82.31 449 TYR A C 1
ATOM 3503 O O . TYR A 1 449 ? 24.996 -20.790 -9.345 1.00 82.31 449 TYR A O 1
ATOM 3511 N N . ARG A 1 450 ? 23.584 -21.276 -7.670 1.00 84.19 450 ARG A N 1
ATOM 3512 C CA . ARG A 1 450 ? 22.683 -22.134 -8.441 1.00 84.19 450 ARG A CA 1
ATOM 3513 C C . ARG A 1 450 ? 21.381 -21.402 -8.699 1.00 84.19 450 ARG A C 1
ATOM 3515 O O . ARG A 1 450 ? 20.854 -20.750 -7.797 1.00 84.19 450 ARG A O 1
ATOM 3522 N N . LYS A 1 451 ? 20.853 -21.545 -9.910 1.00 85.94 451 LYS A N 1
ATOM 3523 C CA . LYS A 1 451 ? 19.528 -21.057 -10.279 1.00 85.94 451 LYS A CA 1
ATOM 3524 C C . LYS A 1 451 ? 18.473 -21.646 -9.345 1.00 85.94 451 LYS A C 1
ATOM 3526 O O . LYS A 1 451 ? 18.402 -22.862 -9.162 1.00 85.94 451 LYS A O 1
ATOM 3531 N N . LEU A 1 452 ? 17.648 -20.781 -8.774 1.00 81.38 452 LEU A N 1
ATOM 3532 C CA . LEU A 1 452 ? 16.516 -21.192 -7.966 1.00 81.38 452 LEU A CA 1
ATOM 3533 C C . LEU A 1 452 ? 15.389 -21.663 -8.890 1.00 81.38 452 LEU A C 1
ATOM 3535 O O . LEU A 1 452 ? 14.892 -20.905 -9.723 1.00 81.38 452 LEU A O 1
ATOM 3539 N N . VAL A 1 453 ? 14.996 -22.927 -8.757 1.00 70.31 453 VAL A N 1
ATOM 3540 C CA . VAL A 1 453 ? 13.802 -23.463 -9.418 1.00 70.31 453 VAL A CA 1
ATOM 3541 C C . VAL A 1 453 ? 12.634 -23.241 -8.467 1.00 70.31 453 VAL A C 1
ATOM 3543 O O . VAL A 1 453 ? 12.728 -23.607 -7.297 1.00 70.31 453 VAL A O 1
ATOM 3546 N N . LYS A 1 454 ? 11.563 -22.603 -8.948 1.00 60.31 454 LYS A N 1
ATOM 3547 C CA . LYS A 1 454 ? 10.349 -22.351 -8.165 1.00 60.31 454 LYS A CA 1
ATOM 3548 C C . LYS A 1 454 ? 9.833 -23.700 -7.646 1.00 60.31 454 LYS A C 1
ATOM 3550 O O . LYS A 1 454 ? 9.445 -24.542 -8.447 1.00 60.31 454 LYS A O 1
ATOM 3555 N N . LEU A 1 455 ? 9.910 -23.945 -6.336 1.00 49.34 455 LEU A N 1
ATOM 3556 C CA . LEU A 1 455 ? 9.298 -25.137 -5.752 1.00 49.34 455 LEU A CA 1
ATOM 3557 C C . LEU A 1 455 ? 7.781 -24.931 -5.777 1.00 49.34 455 LEU A C 1
ATOM 3559 O O . LEU A 1 455 ? 7.283 -24.014 -5.128 1.00 49.34 455 LEU A O 1
ATOM 3563 N N . ASP A 1 456 ? 7.059 -25.798 -6.489 1.00 36.00 456 ASP A N 1
ATOM 3564 C CA . ASP A 1 456 ? 5.590 -25.759 -6.612 1.00 36.00 456 ASP A CA 1
ATOM 3565 C C . ASP A 1 456 ? 4.846 -25.987 -5.280 1.00 36.00 456 ASP A C 1
ATOM 3567 O O . ASP A 1 456 ? 3.638 -25.802 -5.187 1.00 36.00 456 ASP A O 1
ATOM 3571 N N . THR A 1 457 ? 5.564 -26.300 -4.204 1.00 36.00 457 THR A N 1
ATOM 3572 C CA . THR A 1 457 ? 5.028 -26.397 -2.845 1.00 36.00 457 THR A CA 1
ATOM 3573 C C . THR A 1 457 ? 6.070 -25.898 -1.858 1.00 36.00 457 THR A C 1
ATOM 3575 O O . THR A 1 457 ? 6.914 -26.662 -1.387 1.00 36.00 457 THR A O 1
ATOM 3578 N N . ILE A 1 458 ? 6.012 -24.613 -1.510 1.00 37.81 458 ILE A N 1
ATOM 3579 C CA . ILE A 1 458 ? 6.660 -24.137 -0.288 1.00 37.81 458 ILE A CA 1
ATOM 3580 C C . ILE A 1 458 ? 5.731 -24.531 0.864 1.00 37.81 458 ILE A C 1
ATOM 3582 O O . ILE A 1 458 ? 4.881 -23.757 1.299 1.00 37.81 458 ILE A O 1
ATOM 3586 N N . HIS A 1 459 ? 5.906 -25.748 1.387 1.00 31.50 459 HIS A N 1
ATOM 3587 C CA . HIS A 1 459 ? 5.738 -25.893 2.829 1.00 31.50 459 HIS A CA 1
ATOM 3588 C C . HIS A 1 459 ? 6.689 -24.876 3.466 1.00 31.50 459 HIS A C 1
ATOM 3590 O O . HIS A 1 459 ? 7.803 -24.736 2.953 1.00 31.50 459 HIS A O 1
ATOM 3596 N N . PRO A 1 460 ? 6.287 -24.138 4.515 1.00 35.88 460 PRO A N 1
ATOM 3597 C CA . PRO A 1 460 ? 7.228 -23.354 5.297 1.00 35.88 460 PRO A CA 1
ATOM 3598 C C . PRO A 1 460 ? 8.260 -24.344 5.832 1.00 35.88 460 PRO A C 1
ATOM 3600 O O . PRO A 1 460 ? 8.027 -24.995 6.846 1.00 35.88 460 PRO A O 1
ATOM 3603 N N . VAL A 1 461 ? 9.341 -24.537 5.070 1.00 34.34 461 VAL A N 1
ATOM 3604 C CA . VAL A 1 461 ? 10.487 -25.352 5.446 1.00 34.34 461 VAL A CA 1
ATOM 3605 C C . VAL A 1 461 ? 10.858 -24.832 6.811 1.00 34.34 461 VAL A C 1
ATOM 3607 O O . VAL A 1 461 ? 10.999 -23.614 6.969 1.00 34.34 461 VAL A O 1
ATOM 3610 N N . ASP A 1 462 ? 10.859 -25.744 7.782 1.00 31.88 462 ASP A N 1
ATOM 3611 C CA . ASP A 1 462 ? 11.088 -25.460 9.184 1.00 31.88 462 ASP A CA 1
ATOM 3612 C C . ASP A 1 462 ? 12.078 -24.309 9.304 1.00 31.88 462 ASP A C 1
ATOM 3614 O O . ASP A 1 462 ? 13.242 -24.427 8.919 1.00 31.88 462 ASP A O 1
ATOM 3618 N N . ALA A 1 463 ? 11.597 -23.173 9.815 1.00 38.91 463 ALA A N 1
ATOM 3619 C CA . ALA A 1 463 ? 12.364 -21.948 10.028 1.00 38.91 463 ALA A CA 1
ATOM 3620 C C . ALA A 1 463 ? 13.448 -22.121 11.119 1.00 38.91 463 ALA A C 1
ATOM 3622 O O . ALA A 1 463 ? 13.732 -21.197 11.880 1.00 38.91 463 ALA A O 1
ATOM 3623 N N . ARG A 1 464 ? 13.984 -23.339 11.244 1.00 35.19 464 ARG A N 1
ATOM 3624 C CA . ARG A 1 464 ? 15.056 -23.794 12.118 1.00 35.19 464 ARG A CA 1
ATOM 3625 C C . ARG A 1 464 ? 16.393 -23.878 11.380 1.00 35.19 464 ARG A C 1
ATOM 3627 O O . ARG A 1 464 ? 17.412 -23.699 12.041 1.00 35.19 464 ARG A O 1
ATOM 3634 N N . ASP A 1 465 ? 16.402 -24.034 10.053 1.00 38.12 465 ASP A N 1
ATOM 3635 C CA . ASP A 1 465 ? 17.646 -24.032 9.274 1.00 38.12 465 ASP A CA 1
ATOM 3636 C C . ASP A 1 465 ? 17.975 -22.612 8.803 1.00 38.12 465 ASP A C 1
ATOM 3638 O O . ASP A 1 465 ? 17.536 -22.100 7.776 1.00 38.12 465 ASP A O 1
ATOM 3642 N N . ASN A 1 466 ? 18.735 -21.947 9.665 1.00 43.44 466 ASN A N 1
ATOM 3643 C CA . ASN A 1 466 ? 19.099 -20.537 9.652 1.00 43.44 466 ASN A CA 1
ATOM 3644 C C . ASN A 1 466 ? 20.182 -20.200 8.596 1.00 43.44 466 ASN A C 1
ATOM 3646 O O . ASN A 1 466 ? 21.075 -19.389 8.852 1.00 43.44 466 ASN A O 1
ATOM 3650 N N . THR A 1 467 ? 20.161 -20.839 7.422 1.00 49.31 467 THR A N 1
ATOM 3651 C CA . THR A 1 467 ? 21.158 -20.596 6.371 1.00 49.31 467 THR A CA 1
ATOM 3652 C C . THR A 1 467 ? 20.868 -19.281 5.654 1.00 49.31 467 THR A C 1
ATOM 3654 O O . THR A 1 467 ? 19.923 -19.162 4.877 1.00 49.31 467 THR A O 1
ATOM 3657 N N . PHE A 1 468 ? 21.698 -18.273 5.916 1.00 52.72 468 PHE A N 1
ATOM 3658 C CA . PHE A 1 468 ? 21.695 -17.002 5.198 1.00 52.72 468 PHE A CA 1
ATOM 3659 C C . PHE A 1 468 ? 21.989 -17.241 3.711 1.00 52.72 468 PHE A C 1
ATOM 3661 O O . PHE A 1 468 ? 23.124 -17.525 3.329 1.00 52.72 468 PHE A O 1
ATOM 3668 N N . PHE A 1 469 ? 20.982 -17.112 2.850 1.00 59.88 469 PHE A N 1
ATOM 3669 C CA . PHE A 1 469 ? 21.191 -17.191 1.408 1.00 59.88 469 PHE A CA 1
ATOM 3670 C C . PHE A 1 469 ? 21.630 -15.824 0.874 1.00 59.88 469 PHE A C 1
ATOM 3672 O O . PHE A 1 469 ? 20.855 -14.872 0.838 1.00 59.88 469 PHE A O 1
ATOM 3679 N N . ASN A 1 470 ? 22.874 -15.706 0.409 1.00 71.88 470 ASN A N 1
ATOM 3680 C CA . ASN A 1 470 ? 23.207 -14.592 -0.475 1.00 71.88 470 ASN A CA 1
ATOM 3681 C C . ASN A 1 470 ? 22.500 -14.831 -1.818 1.00 71.88 470 ASN A C 1
ATOM 3683 O O . ASN A 1 470 ? 22.779 -15.835 -2.483 1.00 71.88 470 ASN A O 1
ATOM 3687 N N . VAL A 1 471 ? 21.571 -13.945 -2.178 1.00 80.75 471 VAL A N 1
ATOM 3688 C CA . VAL A 1 471 ? 20.733 -14.071 -3.377 1.00 80.75 471 VAL A CA 1
ATOM 3689 C C . VAL A 1 471 ? 21.222 -13.082 -4.419 1.00 80.75 471 VAL A C 1
ATOM 3691 O O . VAL A 1 471 ? 21.174 -11.868 -4.211 1.00 80.75 471 VAL A O 1
ATOM 3694 N N . MET A 1 472 ? 21.643 -13.621 -5.556 1.00 87.06 472 MET A N 1
ATOM 3695 C CA . MET A 1 472 ? 22.001 -12.860 -6.743 1.00 87.06 472 MET A CA 1
ATOM 3696 C C . MET A 1 472 ? 20.849 -12.862 -7.741 1.00 87.06 472 MET A C 1
ATOM 3698 O O . MET A 1 472 ? 20.135 -13.850 -7.902 1.00 87.06 472 MET A O 1
ATOM 3702 N N . LEU A 1 473 ? 20.689 -11.738 -8.425 1.00 90.38 473 LEU A N 1
ATOM 3703 C CA . LEU A 1 473 ? 19.678 -11.522 -9.445 1.00 90.38 473 LEU A CA 1
ATOM 3704 C C . LEU A 1 473 ? 20.371 -11.270 -10.776 1.00 90.38 473 LEU A C 1
ATOM 3706 O O . LEU A 1 473 ? 21.243 -10.404 -10.880 1.00 90.38 473 LEU A O 1
ATOM 3710 N N . HIS A 1 474 ? 19.936 -12.003 -11.791 1.00 92.25 474 HIS A N 1
ATOM 3711 C CA . HIS A 1 474 ? 20.279 -11.748 -13.180 1.00 92.25 474 HIS A CA 1
ATOM 3712 C C . HIS A 1 474 ? 18.993 -11.559 -13.969 1.00 92.25 474 HIS A C 1
ATOM 3714 O O . HIS A 1 474 ? 18.026 -12.290 -13.760 1.00 92.25 474 HIS A O 1
ATOM 3720 N N . GLY A 1 475 ? 18.978 -10.616 -14.900 1.00 92.75 475 GLY A N 1
ATOM 3721 C CA . GLY A 1 475 ? 17.902 -10.568 -15.866 1.00 92.75 475 GLY A CA 1
ATOM 3722 C C . GLY A 1 475 ? 18.219 -9.781 -17.110 1.00 92.75 475 GLY A C 1
ATOM 3723 O O . GLY A 1 475 ? 19.181 -9.022 -17.182 1.00 92.75 475 GLY A O 1
ATOM 3724 N N . GLU A 1 476 ? 17.359 -9.960 -18.096 1.00 94.12 476 GLU A N 1
ATOM 3725 C CA . GLU A 1 476 ? 17.495 -9.355 -19.409 1.00 94.12 476 GLU A CA 1
ATOM 3726 C C . GLU A 1 476 ? 16.125 -8.903 -19.911 1.00 94.12 476 GLU A C 1
ATOM 3728 O O . GLU A 1 476 ? 15.099 -9.506 -19.594 1.00 94.12 476 GLU A O 1
ATOM 3733 N N . THR A 1 477 ? 16.086 -7.826 -20.686 1.00 94.25 477 THR A N 1
ATOM 3734 C CA . THR A 1 477 ? 14.885 -7.442 -21.443 1.00 94.25 477 THR A CA 1
ATOM 3735 C C . THR A 1 477 ? 14.522 -8.512 -22.480 1.00 94.25 477 THR A C 1
ATOM 3737 O O . THR A 1 477 ? 15.397 -9.223 -22.980 1.00 94.25 477 THR A O 1
ATOM 3740 N N . LEU A 1 478 ? 13.237 -8.654 -22.810 1.00 93.25 478 LEU A N 1
ATOM 3741 C CA . LEU A 1 478 ? 12.786 -9.567 -23.865 1.00 93.25 478 LEU A CA 1
ATOM 3742 C C . LEU A 1 478 ? 12.953 -8.923 -25.246 1.00 93.25 478 LEU A C 1
ATOM 3744 O O . LEU A 1 478 ? 12.887 -7.705 -25.377 1.00 93.25 478 LEU A O 1
ATOM 3748 N N . ASN A 1 479 ? 13.054 -9.738 -26.300 1.00 90.38 479 ASN A N 1
ATOM 3749 C CA . ASN A 1 479 ? 13.285 -9.279 -27.681 1.00 90.38 479 ASN A CA 1
ATOM 3750 C C . ASN A 1 479 ? 12.311 -8.186 -28.160 1.00 90.38 479 ASN A C 1
ATOM 3752 O O . ASN A 1 479 ? 12.711 -7.259 -28.867 1.00 90.38 479 ASN A O 1
ATOM 3756 N N . ALA A 1 480 ? 11.035 -8.272 -27.770 1.00 88.44 480 ALA A N 1
ATOM 3757 C CA . ALA A 1 480 ? 10.044 -7.252 -28.107 1.00 88.44 480 ALA A CA 1
ATOM 3758 C C . ALA A 1 480 ? 10.397 -5.890 -27.481 1.00 88.44 480 ALA A C 1
ATOM 3760 O O . ALA A 1 480 ? 10.373 -4.868 -28.164 1.00 88.44 480 ALA A O 1
ATOM 3761 N N . HIS A 1 481 ? 10.803 -5.885 -26.207 1.00 91.50 481 HIS A N 1
ATOM 3762 C CA . HIS A 1 481 ? 11.244 -4.677 -25.513 1.00 91.50 481 HIS A CA 1
ATOM 3763 C C . HIS A 1 481 ? 12.598 -4.186 -26.035 1.00 91.50 481 HIS A C 1
ATOM 3765 O O . HIS A 1 481 ? 12.752 -2.985 -26.237 1.00 91.50 481 HIS A O 1
ATOM 3771 N N . ASP A 1 482 ? 13.535 -5.095 -26.334 1.00 90.94 482 ASP A N 1
ATOM 3772 C CA . ASP A 1 482 ? 14.836 -4.772 -26.939 1.00 90.94 482 ASP A CA 1
ATOM 3773 C C . ASP A 1 482 ? 14.663 -3.964 -28.223 1.00 90.94 482 ASP A C 1
ATOM 3775 O O . ASP A 1 482 ? 15.325 -2.946 -28.425 1.00 90.94 482 ASP A O 1
ATOM 3779 N N . THR A 1 483 ? 13.736 -4.409 -29.073 1.00 89.25 483 THR A N 1
ATOM 3780 C CA . THR A 1 483 ? 13.456 -3.787 -30.371 1.00 89.25 483 THR A CA 1
ATOM 3781 C C . THR A 1 483 ? 12.749 -2.437 -30.219 1.00 89.25 483 THR A C 1
ATOM 3783 O O . THR A 1 483 ? 12.987 -1.523 -31.009 1.00 89.25 483 THR A O 1
ATOM 3786 N N . ALA A 1 484 ? 11.872 -2.303 -29.220 1.00 90.06 484 ALA A N 1
ATOM 3787 C CA . ALA A 1 484 ? 11.079 -1.097 -29.000 1.00 90.06 484 ALA A CA 1
ATOM 3788 C C . ALA A 1 484 ? 11.846 0.009 -28.257 1.00 90.06 484 ALA A C 1
ATOM 3790 O O . ALA A 1 484 ? 11.783 1.173 -28.646 1.00 90.06 484 ALA A O 1
ATOM 3791 N N . TRP A 1 485 ? 12.563 -0.348 -27.191 1.00 90.56 485 TRP A N 1
ATOM 3792 C CA . TRP A 1 485 ? 13.085 0.592 -26.189 1.00 90.56 485 TRP A CA 1
ATOM 3793 C C . TRP A 1 485 ? 14.585 0.433 -25.911 1.00 90.56 485 TRP A C 1
ATOM 3795 O O . TRP A 1 485 ? 15.149 1.213 -25.140 1.00 90.56 485 TRP A O 1
ATOM 3805 N N . GLY A 1 486 ? 15.233 -0.542 -26.552 1.00 89.50 486 GLY A N 1
ATOM 3806 C CA . GLY A 1 486 ? 16.626 -0.904 -26.323 1.00 89.50 486 GLY A CA 1
ATOM 3807 C C . GLY A 1 486 ? 16.773 -2.124 -25.415 1.00 89.50 486 GLY A C 1
ATOM 3808 O O . GLY A 1 486 ? 15.950 -2.383 -24.536 1.00 89.50 486 GLY A O 1
ATOM 3809 N N . GLY A 1 487 ? 17.837 -2.892 -25.655 1.00 90.81 487 GLY A N 1
ATOM 3810 C CA . GLY A 1 487 ? 18.150 -4.098 -24.897 1.00 90.81 487 GLY A CA 1
ATOM 3811 C C . GLY A 1 487 ? 19.051 -3.818 -23.698 1.00 90.81 487 GLY A C 1
ATOM 3812 O O . GLY A 1 487 ? 20.107 -3.195 -23.839 1.00 90.81 487 GLY A O 1
ATOM 3813 N N . PHE A 1 488 ? 18.672 -4.335 -22.531 1.00 92.31 488 PHE A N 1
ATOM 3814 C CA . PHE A 1 488 ? 19.383 -4.150 -21.270 1.00 92.31 488 PHE A CA 1
ATOM 3815 C C . PHE A 1 488 ? 19.624 -5.468 -20.525 1.00 92.31 488 PHE A C 1
ATOM 3817 O O . PHE A 1 488 ? 18.818 -6.399 -20.584 1.00 92.31 488 PHE A O 1
ATOM 3824 N N . LYS A 1 489 ? 20.733 -5.510 -19.783 1.00 92.00 489 LYS A N 1
ATOM 3825 C CA . LYS A 1 489 ? 21.043 -6.532 -18.778 1.00 92.00 489 LYS A CA 1
ATOM 3826 C C . LYS A 1 489 ? 20.943 -5.931 -17.387 1.00 92.00 489 LYS A C 1
ATOM 3828 O O . LYS A 1 489 ? 21.273 -4.763 -17.181 1.00 92.00 489 LYS A O 1
ATOM 3833 N N . PHE A 1 490 ? 20.514 -6.747 -16.439 1.00 92.38 490 PHE A N 1
ATOM 3834 C CA . PHE A 1 490 ? 20.306 -6.392 -15.047 1.00 92.38 490 PHE A CA 1
ATOM 3835 C C . PHE A 1 490 ? 21.069 -7.361 -14.158 1.00 92.38 490 PHE A C 1
ATOM 3837 O O . PHE A 1 490 ? 20.956 -8.576 -14.309 1.00 92.38 490 PHE A O 1
ATOM 3844 N N . TRP A 1 491 ? 21.815 -6.804 -13.213 1.00 90.38 491 TRP A N 1
ATOM 3845 C CA . TRP A 1 491 ? 22.617 -7.557 -12.257 1.00 90.38 491 TRP A CA 1
ATOM 3846 C C . TRP A 1 491 ? 22.451 -6.973 -10.875 1.00 90.38 491 TRP A C 1
ATOM 3848 O O . TRP A 1 491 ? 22.496 -5.757 -10.708 1.00 90.38 491 TRP A O 1
ATOM 3858 N N . GLY A 1 492 ? 22.276 -7.812 -9.868 1.00 89.44 492 GLY A N 1
ATOM 3859 C CA . GLY A 1 492 ? 22.013 -7.300 -8.540 1.00 89.44 492 GLY A CA 1
ATOM 3860 C C . GLY A 1 492 ? 21.890 -8.370 -7.484 1.00 89.44 492 GLY A C 1
ATOM 3861 O O . GLY A 1 492 ? 22.251 -9.520 -7.705 1.00 89.44 492 GLY A O 1
ATOM 3862 N N . GLY A 1 493 ? 21.358 -7.982 -6.335 1.00 87.12 493 GLY A N 1
ATOM 3863 C CA . GLY A 1 493 ? 21.154 -8.908 -5.236 1.00 87.12 493 GLY A CA 1
ATOM 3864 C C . GLY A 1 493 ? 20.135 -8.413 -4.229 1.00 87.12 493 GLY A C 1
ATOM 3865 O O . GLY A 1 493 ? 19.702 -7.252 -4.262 1.00 87.12 493 GLY A O 1
ATOM 3866 N N . VAL A 1 494 ? 19.761 -9.325 -3.338 1.00 82.81 494 VAL A N 1
ATOM 3867 C CA . VAL A 1 494 ? 18.843 -9.056 -2.234 1.00 82.81 494 VAL A CA 1
ATOM 3868 C C . VAL A 1 494 ? 19.613 -9.039 -0.923 1.00 82.81 494 VAL A C 1
ATOM 3870 O O . VAL A 1 494 ? 20.386 -9.946 -0.626 1.00 82.81 494 VAL A O 1
ATOM 3873 N N . TYR A 1 495 ? 19.404 -7.985 -0.146 1.00 76.88 495 TYR A N 1
ATOM 3874 C CA . TYR A 1 495 ? 20.023 -7.781 1.156 1.00 76.88 495 TYR A CA 1
ATOM 3875 C C . TYR A 1 495 ? 19.199 -8.431 2.271 1.00 76.88 495 TYR A C 1
ATOM 3877 O O . TYR A 1 495 ? 17.993 -8.641 2.133 1.00 76.88 495 TYR A O 1
ATOM 3885 N N . GLU A 1 496 ? 19.842 -8.673 3.415 1.00 70.06 496 GLU A N 1
ATOM 3886 C CA . GLU A 1 496 ? 19.212 -9.239 4.620 1.00 70.06 496 GLU A CA 1
ATOM 3887 C C . GLU A 1 496 ? 17.977 -8.445 5.073 1.00 70.06 496 GLU A C 1
ATOM 3889 O O . GLU A 1 496 ? 16.983 -9.015 5.518 1.00 70.06 496 GLU A O 1
ATOM 3894 N N . ASP A 1 497 ? 17.998 -7.122 4.899 1.00 68.44 497 ASP A N 1
ATOM 3895 C CA . ASP A 1 497 ? 16.897 -6.232 5.263 1.00 68.44 497 ASP A CA 1
ATOM 3896 C C . ASP A 1 497 ? 15.741 -6.217 4.242 1.00 68.44 497 ASP A C 1
ATOM 3898 O O . ASP A 1 497 ? 14.814 -5.415 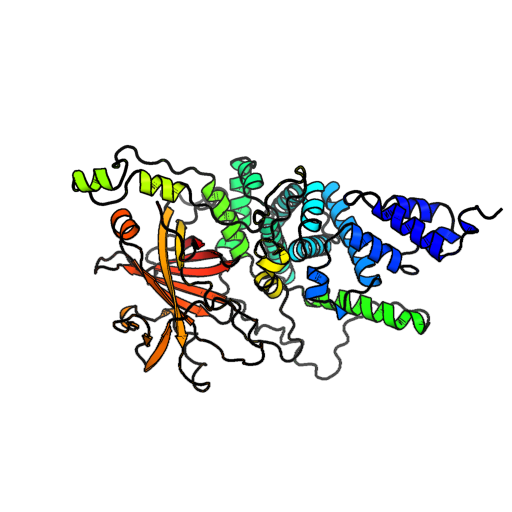4.387 1.00 68.44 497 ASP A O 1
ATOM 3902 N N . GLY A 1 498 ? 15.789 -7.068 3.210 1.00 75.56 498 GLY A N 1
ATOM 3903 C CA . GLY A 1 498 ? 14.803 -7.161 2.129 1.00 75.56 498 GLY A CA 1
ATOM 3904 C C . GLY A 1 498 ? 14.948 -6.087 1.047 1.00 75.56 498 GLY A C 1
ATOM 3905 O O . GLY A 1 498 ? 14.094 -5.974 0.166 1.00 75.56 498 GLY A O 1
ATOM 3906 N N . ARG A 1 499 ? 16.000 -5.261 1.101 1.00 82.19 499 ARG A N 1
ATOM 3907 C CA . ARG A 1 499 ? 16.311 -4.310 0.032 1.00 82.19 499 ARG A CA 1
ATOM 3908 C C . ARG A 1 499 ? 16.842 -5.046 -1.196 1.00 82.19 499 ARG A C 1
ATOM 3910 O O . ARG A 1 499 ? 17.682 -5.932 -1.083 1.00 82.19 499 ARG A O 1
ATOM 3917 N N . ILE A 1 500 ? 16.402 -4.622 -2.372 1.00 87.44 500 ILE A N 1
ATOM 3918 C CA . ILE A 1 500 ? 16.823 -5.154 -3.667 1.00 87.44 500 ILE A CA 1
ATOM 3919 C C . ILE A 1 500 ? 17.569 -4.050 -4.406 1.00 87.44 500 ILE A C 1
ATOM 3921 O O . ILE A 1 500 ? 17.079 -2.921 -4.491 1.00 87.44 500 ILE A O 1
ATOM 3925 N N . VAL A 1 501 ? 18.742 -4.373 -4.944 1.00 89.50 501 VAL A N 1
ATOM 3926 C CA . VAL A 1 501 ? 19.531 -3.451 -5.768 1.00 89.50 501 VAL A CA 1
ATOM 3927 C C . VAL A 1 501 ? 19.823 -4.115 -7.102 1.00 89.50 501 VAL A C 1
ATOM 3929 O O . VAL A 1 501 ? 20.425 -5.182 -7.114 1.00 89.50 501 VAL A O 1
ATOM 3932 N N . LEU A 1 502 ? 19.426 -3.479 -8.206 1.00 91.31 502 LEU A N 1
ATOM 3933 C CA . LEU A 1 502 ? 19.707 -3.900 -9.578 1.00 91.31 502 LEU A CA 1
ATOM 3934 C C . LEU A 1 502 ? 20.497 -2.816 -10.314 1.00 91.31 502 LEU A C 1
ATOM 3936 O O . LEU A 1 502 ? 20.085 -1.661 -10.378 1.00 91.31 502 LEU A O 1
ATOM 3940 N N . LYS A 1 503 ? 21.606 -3.194 -10.933 1.00 90.25 503 LYS A N 1
ATOM 3941 C CA . LYS A 1 503 ? 22.367 -2.384 -11.877 1.00 90.25 503 LYS A CA 1
ATOM 3942 C C . LYS A 1 503 ? 21.972 -2.772 -13.296 1.00 90.25 503 LYS A C 1
ATOM 3944 O O . LYS A 1 503 ? 22.095 -3.933 -13.677 1.00 90.25 503 LYS A O 1
ATOM 3949 N N . ARG A 1 504 ? 21.517 -1.795 -14.073 1.00 90.56 504 ARG A N 1
ATOM 3950 C CA . ARG A 1 504 ? 21.193 -1.919 -15.493 1.00 90.56 504 ARG A CA 1
ATOM 3951 C C . ARG A 1 504 ? 22.369 -1.461 -16.350 1.00 90.56 504 ARG A C 1
ATOM 3953 O O . ARG A 1 504 ? 22.878 -0.360 -16.133 1.00 90.56 504 ARG A O 1
ATOM 3960 N N . SER A 1 505 ? 22.717 -2.249 -17.360 1.00 88.44 505 SER A N 1
ATOM 3961 C CA . SER A 1 505 ? 23.651 -1.901 -18.438 1.00 88.44 505 SER A CA 1
ATOM 3962 C C . SER A 1 505 ? 23.042 -2.232 -19.803 1.00 88.44 505 SER A C 1
ATOM 3964 O O . SER A 1 505 ? 22.131 -3.055 -19.889 1.00 88.44 505 SER A O 1
ATOM 3966 N N . ALA A 1 506 ? 23.523 -1.609 -20.879 1.00 87.62 506 ALA A N 1
ATOM 3967 C CA . ALA A 1 506 ? 23.118 -1.984 -22.234 1.00 87.62 506 ALA A CA 1
ATOM 3968 C C . ALA A 1 506 ? 23.560 -3.427 -22.561 1.00 87.62 506 ALA A C 1
ATOM 3970 O O . ALA A 1 506 ? 24.575 -3.900 -22.046 1.00 87.62 506 ALA A O 1
ATOM 3971 N N . LYS A 1 507 ? 22.780 -4.145 -23.383 1.00 86.88 507 LYS A N 1
ATOM 3972 C CA . LYS A 1 507 ? 23.156 -5.478 -23.901 1.00 86.88 507 LYS A CA 1
ATOM 3973 C C . LYS A 1 507 ? 24.288 -5.404 -24.921 1.00 86.88 507 LYS A C 1
ATOM 3975 O O . LYS A 1 507 ? 25.132 -6.292 -24.950 1.00 86.88 507 LYS A O 1
ATOM 3980 N N . ASN A 1 508 ? 24.263 -4.356 -25.734 1.00 79.75 508 ASN A N 1
ATOM 3981 C CA . ASN A 1 508 ? 25.270 -4.053 -26.743 1.00 79.75 508 ASN A CA 1
ATOM 3982 C C . ASN A 1 508 ? 26.191 -2.955 -26.191 1.00 79.75 508 ASN A C 1
ATOM 3984 O O . ASN A 1 508 ? 25.743 -2.204 -25.325 1.00 79.75 508 ASN A O 1
ATOM 3988 N N . ASP A 1 509 ? 27.416 -2.822 -26.713 1.00 60.97 509 ASP A N 1
ATOM 3989 C CA . ASP A 1 509 ? 28.454 -1.851 -26.290 1.00 60.97 509 ASP A CA 1
ATOM 3990 C C . ASP A 1 509 ? 28.094 -0.363 -26.544 1.00 60.97 509 ASP A C 1
ATOM 3992 O O . ASP A 1 509 ? 28.943 0.478 -26.831 1.00 60.97 509 ASP A O 1
ATOM 3996 N N . GLY A 1 510 ? 26.812 -0.009 -26.463 1.00 57.84 510 GLY A N 1
ATOM 3997 C CA . GLY A 1 510 ? 26.320 1.356 -26.527 1.00 57.84 510 GLY A CA 1
ATOM 3998 C C . GLY A 1 510 ? 26.456 2.074 -25.186 1.00 57.84 510 GLY A C 1
ATOM 3999 O O . GLY A 1 510 ? 26.133 1.532 -24.127 1.00 57.84 510 GLY A O 1
ATOM 4000 N N . ASP A 1 511 ? 26.848 3.342 -25.252 1.00 56.78 511 ASP A N 1
ATOM 4001 C CA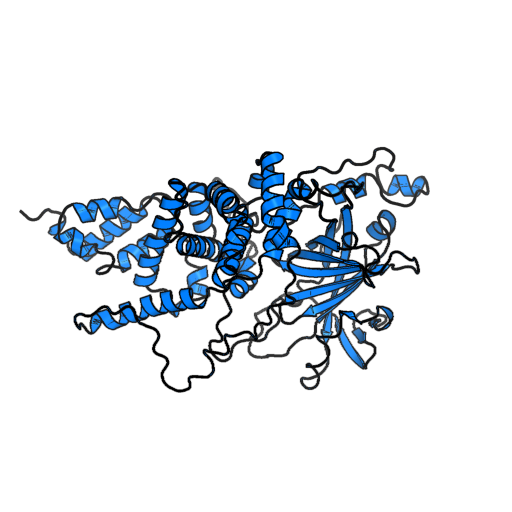 . ASP A 1 511 ? 27.068 4.227 -24.107 1.00 56.78 511 ASP A CA 1
ATOM 4002 C C . ASP A 1 511 ? 25.747 4.757 -23.498 1.00 56.78 511 ASP A C 1
ATOM 4004 O O . ASP A 1 511 ? 25.520 5.953 -23.344 1.00 56.78 511 ASP A O 1
ATOM 4008 N N . GLN A 1 512 ? 24.800 3.864 -23.182 1.00 62.66 512 GLN A N 1
ATOM 4009 C CA . GLN A 1 512 ? 23.490 4.238 -22.611 1.00 62.66 512 GLN A CA 1
ATOM 4010 C C . GLN A 1 512 ? 23.535 4.504 -21.088 1.00 62.66 512 GLN A C 1
ATOM 4012 O O . GLN A 1 512 ? 22.493 4.680 -20.441 1.00 62.66 512 GLN A O 1
ATOM 4017 N N . GLY A 1 513 ? 24.743 4.555 -20.516 1.00 70.69 513 GLY A N 1
ATOM 4018 C CA . GLY A 1 513 ? 25.005 4.742 -19.092 1.00 70.69 513 GLY A CA 1
ATOM 4019 C C . GLY A 1 513 ? 24.612 3.537 -18.228 1.00 70.69 513 GLY A C 1
ATOM 4020 O O . GLY A 1 513 ? 23.764 2.718 -18.585 1.00 70.69 513 GLY A O 1
ATOM 4021 N N . SER A 1 514 ? 25.217 3.431 -17.043 1.00 80.38 514 SER A N 1
ATOM 4022 C CA . SER A 1 514 ? 24.832 2.445 -16.021 1.00 80.38 514 SER A CA 1
ATOM 4023 C C . SER A 1 514 ? 23.866 3.066 -15.016 1.00 80.38 514 SER A C 1
ATOM 4025 O O . SER A 1 514 ? 24.091 4.176 -14.540 1.00 80.38 514 SER A O 1
ATOM 4027 N N . TRP A 1 515 ? 22.783 2.363 -14.692 1.00 87.88 515 TRP A N 1
ATOM 4028 C CA . TRP A 1 515 ? 21.709 2.871 -13.829 1.00 87.88 515 TRP A CA 1
ATOM 4029 C C . TRP A 1 515 ? 21.506 1.907 -12.667 1.00 87.88 515 TRP A C 1
ATOM 4031 O O . TRP A 1 515 ? 21.541 0.698 -12.867 1.00 87.88 515 TRP A O 1
ATOM 4041 N N . ILE A 1 516 ? 21.294 2.418 -11.461 1.00 89.50 516 ILE A N 1
ATOM 4042 C CA . ILE A 1 516 ? 21.095 1.622 -10.250 1.00 89.50 516 ILE A CA 1
ATOM 4043 C C . ILE A 1 516 ? 19.664 1.824 -9.776 1.00 89.50 516 ILE A C 1
ATOM 4045 O O . ILE A 1 516 ? 19.264 2.950 -9.505 1.00 89.50 516 ILE A O 1
ATOM 4049 N N . PHE A 1 517 ? 18.924 0.732 -9.653 1.00 92.56 517 PHE A N 1
ATOM 4050 C CA . PHE A 1 517 ? 17.563 0.652 -9.146 1.00 92.56 517 PHE A CA 1
ATOM 4051 C C . PHE A 1 517 ? 17.611 0.023 -7.753 1.00 92.56 517 PHE A C 1
ATOM 4053 O O . PHE A 1 517 ? 18.006 -1.129 -7.604 1.00 92.56 517 PHE A O 1
ATOM 4060 N N . GLU A 1 518 ? 17.242 0.783 -6.728 1.00 91.38 518 GLU A N 1
ATOM 4061 C CA . GLU A 1 518 ? 17.198 0.356 -5.329 1.00 91.38 518 GLU A CA 1
ATOM 4062 C C . GLU A 1 518 ? 15.755 0.417 -4.831 1.00 91.38 518 GLU A C 1
ATOM 4064 O O . GLU A 1 518 ? 15.135 1.481 -4.837 1.00 91.38 518 GLU A O 1
ATOM 4069 N N . GLY A 1 519 ? 15.213 -0.708 -4.376 1.00 90.12 519 GLY A N 1
ATOM 4070 C CA . GLY A 1 519 ? 13.817 -0.790 -3.966 1.00 90.12 519 GLY A CA 1
ATOM 4071 C C . GLY A 1 519 ? 13.513 -1.972 -3.058 1.00 90.12 519 GLY A C 1
ATOM 4072 O O . GLY A 1 519 ? 14.413 -2.596 -2.495 1.00 90.12 519 GLY A O 1
ATOM 4073 N N . ARG A 1 520 ? 12.224 -2.279 -2.908 1.00 87.81 520 ARG A N 1
ATOM 4074 C CA . ARG A 1 520 ? 11.722 -3.414 -2.121 1.00 87.81 520 ARG A CA 1
ATOM 4075 C C . ARG A 1 520 ? 10.560 -4.092 -2.839 1.00 87.81 520 ARG A C 1
ATOM 4077 O O . ARG A 1 520 ? 9.773 -3.420 -3.507 1.00 87.81 520 ARG A O 1
ATOM 4084 N N . LEU A 1 521 ? 10.449 -5.405 -2.654 1.00 84.12 521 LEU A N 1
ATOM 4085 C CA . LEU A 1 521 ? 9.301 -6.195 -3.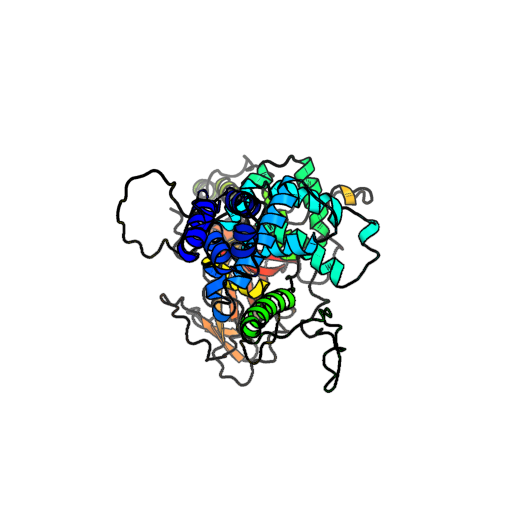092 1.00 84.12 521 LEU A CA 1
ATOM 4086 C C . LEU A 1 521 ? 8.099 -5.951 -2.169 1.00 84.12 521 LEU A C 1
ATOM 4088 O O . LEU A 1 521 ? 8.257 -5.848 -0.949 1.00 84.12 521 LEU A O 1
ATOM 4092 N N . LYS A 1 522 ? 6.911 -5.847 -2.757 1.00 77.38 522 LYS A N 1
ATOM 4093 C CA . LYS A 1 522 ? 5.627 -5.632 -2.090 1.00 77.38 522 LYS A CA 1
ATOM 4094 C C . LYS A 1 522 ? 4.560 -6.519 -2.721 1.00 77.38 522 LYS A C 1
ATOM 4096 O O . LYS A 1 522 ? 4.544 -6.687 -3.937 1.00 77.38 522 LYS A O 1
ATOM 4101 N N . PHE A 1 523 ? 3.680 -7.087 -1.900 1.00 68.38 523 PHE A N 1
ATOM 4102 C CA . PHE A 1 523 ? 2.566 -7.944 -2.332 1.00 68.38 523 PHE A CA 1
ATOM 4103 C C . PHE A 1 523 ? 3.017 -9.175 -3.127 1.00 68.38 523 PHE A C 1
ATOM 4105 O O . PHE A 1 523 ? 2.292 -9.660 -3.994 1.00 68.38 523 PHE A O 1
ATOM 4112 N N . GLY A 1 524 ? 4.272 -9.597 -2.940 1.00 69.44 524 GLY A N 1
ATOM 4113 C CA . GLY A 1 524 ? 4.927 -10.622 -3.760 1.00 69.44 524 GLY A CA 1
ATOM 4114 C C . GLY A 1 524 ? 5.040 -10.306 -5.261 1.00 69.44 524 GLY A C 1
ATOM 4115 O O . GLY A 1 524 ? 5.577 -11.121 -6.003 1.00 69.44 524 GLY A O 1
ATOM 4116 N N . THR A 1 525 ? 4.553 -9.152 -5.726 1.00 76.12 525 THR A N 1
ATOM 4117 C CA . THR A 1 525 ? 4.280 -8.895 -7.153 1.00 76.12 525 THR A CA 1
ATOM 4118 C C . THR A 1 525 ? 4.635 -7.484 -7.614 1.00 76.12 525 THR A C 1
ATOM 4120 O O . THR A 1 525 ? 4.678 -7.251 -8.815 1.00 76.12 525 THR A O 1
ATOM 4123 N N . ALA A 1 526 ? 4.936 -6.551 -6.709 1.00 86.06 526 ALA A N 1
ATOM 4124 C CA . ALA A 1 526 ? 5.281 -5.172 -7.035 1.00 86.06 526 ALA A CA 1
ATOM 4125 C C . ALA A 1 526 ? 6.676 -4.808 -6.508 1.00 86.06 526 ALA A C 1
ATOM 4127 O O . ALA A 1 526 ? 6.961 -4.922 -5.319 1.00 86.06 526 ALA A O 1
ATOM 4128 N N . PHE A 1 527 ? 7.555 -4.327 -7.379 1.00 91.25 527 PHE A N 1
ATOM 4129 C CA . PHE A 1 527 ? 8.895 -3.866 -7.042 1.00 91.25 527 PHE A CA 1
ATOM 4130 C C . PHE A 1 527 ? 8.953 -2.350 -7.206 1.00 91.25 527 PHE A C 1
ATOM 4132 O O . PHE A 1 527 ? 8.864 -1.826 -8.317 1.00 91.25 527 PHE A O 1
ATOM 4139 N N . LEU A 1 528 ? 9.066 -1.633 -6.085 1.00 92.00 528 LEU A N 1
ATOM 4140 C CA . LEU A 1 528 ? 9.063 -0.171 -6.067 1.00 92.00 528 LEU A CA 1
ATOM 4141 C C . LEU A 1 528 ? 10.320 0.373 -5.408 1.00 92.00 528 LEU A C 1
ATOM 4143 O O . LEU A 1 528 ? 10.832 -0.198 -4.439 1.00 92.00 528 LEU A O 1
ATOM 4147 N N . GLY A 1 529 ? 10.778 1.524 -5.886 1.00 93.31 529 GLY A N 1
ATOM 4148 C CA . GLY A 1 529 ? 11.938 2.169 -5.301 1.00 93.31 529 GLY A CA 1
ATOM 4149 C C . GLY A 1 529 ? 12.418 3.388 -6.063 1.00 93.31 529 GLY A C 1
ATOM 4150 O O . GLY A 1 529 ? 11.649 4.109 -6.699 1.00 93.31 529 GLY A O 1
ATOM 4151 N N . ARG A 1 530 ? 13.722 3.621 -5.963 1.00 91.81 530 ARG A N 1
ATOM 4152 C CA . ARG A 1 530 ? 14.428 4.745 -6.563 1.00 91.81 530 ARG A CA 1
ATOM 4153 C C . ARG A 1 530 ? 15.423 4.265 -7.590 1.00 91.81 530 ARG A C 1
ATOM 4155 O O . ARG A 1 530 ? 16.044 3.222 -7.417 1.00 91.81 530 ARG A O 1
ATOM 4162 N N . TRP A 1 531 ? 15.622 5.061 -8.623 1.00 90.81 531 TRP A N 1
ATOM 4163 C CA . TRP A 1 531 ? 16.727 4.858 -9.545 1.00 90.81 531 TRP A CA 1
ATOM 4164 C C . TRP A 1 531 ? 17.710 6.017 -9.447 1.00 90.81 531 TRP A C 1
ATOM 4166 O O . TRP A 1 531 ? 17.334 7.131 -9.078 1.00 90.81 531 TRP A O 1
ATOM 4176 N N . ARG A 1 532 ? 18.972 5.746 -9.773 1.00 86.50 532 ARG A N 1
ATOM 4177 C CA . ARG A 1 532 ? 20.028 6.749 -9.913 1.00 86.50 532 ARG A CA 1
ATOM 4178 C C . ARG A 1 532 ? 21.023 6.369 -11.002 1.00 86.50 532 ARG A C 1
ATOM 4180 O O . ARG A 1 532 ? 21.192 5.184 -11.286 1.00 86.50 532 ARG A O 1
ATOM 4187 N N . VAL A 1 533 ? 21.707 7.343 -11.585 1.00 83.06 533 VAL A N 1
ATOM 4188 C CA . VAL A 1 533 ? 22.834 7.087 -12.497 1.00 83.06 533 VAL A CA 1
ATOM 4189 C C . VAL A 1 533 ? 24.041 6.576 -11.691 1.00 83.06 533 VAL A C 1
ATOM 4191 O O . VAL A 1 533 ? 24.246 6.943 -10.532 1.00 83.06 533 VAL A O 1
ATOM 4194 N N . SER A 1 534 ? 24.808 5.656 -12.273 1.00 72.56 534 SER A N 1
ATOM 4195 C CA . SER A 1 534 ? 26.049 5.118 -11.709 1.00 72.56 534 SER A CA 1
ATOM 4196 C C . SER A 1 534 ? 27.236 5.972 -12.158 1.00 72.56 534 SER A C 1
ATOM 4198 O O . SER A 1 534 ? 27.466 6.087 -13.357 1.00 72.56 534 SER A O 1
ATOM 4200 N N . GLY A 1 535 ? 28.013 6.510 -11.216 1.00 67.44 535 GLY A N 1
ATOM 4201 C CA . GLY A 1 535 ? 29.164 7.386 -11.482 1.00 67.44 535 GLY A CA 1
ATOM 4202 C C . GLY A 1 535 ? 29.153 8.628 -10.588 1.00 67.44 535 GLY A C 1
ATOM 4203 O O . GLY A 1 535 ? 28.296 8.740 -9.707 1.00 67.44 535 GLY A O 1
ATOM 4204 N N . GLU A 1 536 ? 30.101 9.545 -10.799 1.00 53.00 536 GLU A N 1
ATOM 4205 C CA . GLU A 1 536 ? 30.024 10.876 -10.191 1.00 53.00 536 GLU A CA 1
ATOM 4206 C C . GLU A 1 536 ? 28.863 11.654 -10.830 1.00 53.00 536 GLU A C 1
ATOM 4208 O O . GLU A 1 536 ? 28.755 11.681 -12.060 1.00 53.00 536 GLU A O 1
ATOM 4213 N N . PRO A 1 537 ? 27.962 12.247 -10.026 1.00 53.56 537 PRO A N 1
ATOM 4214 C CA . PRO A 1 537 ? 26.843 13.012 -10.553 1.00 53.56 537 PRO A CA 1
ATOM 4215 C C . PRO A 1 537 ? 27.390 14.212 -11.327 1.00 53.56 537 PRO A C 1
ATOM 4217 O O . PRO A 1 537 ? 28.030 15.090 -10.753 1.00 53.56 537 PRO A O 1
ATOM 4220 N N . THR A 1 538 ? 27.139 14.245 -12.633 1.00 50.28 538 THR A N 1
ATOM 4221 C CA . THR A 1 538 ? 27.592 15.354 -13.491 1.00 50.28 538 THR A CA 1
ATOM 4222 C C . THR A 1 538 ? 26.742 16.604 -13.278 1.00 50.28 538 THR A C 1
ATOM 4224 O O . THR A 1 538 ? 27.208 17.709 -13.536 1.00 50.28 538 THR A O 1
ATOM 4227 N N . ASN A 1 539 ? 25.517 16.439 -12.760 1.00 50.00 539 ASN A N 1
ATOM 4228 C CA . ASN A 1 539 ? 24.595 17.521 -12.440 1.00 50.00 539 ASN A CA 1
ATOM 4229 C C . ASN A 1 539 ? 23.830 17.247 -11.137 1.00 50.00 539 ASN A C 1
ATOM 4231 O O . ASN A 1 539 ? 23.173 16.215 -10.967 1.00 50.00 539 ASN A O 1
ATOM 4235 N N . VAL A 1 540 ? 23.859 18.215 -10.219 1.00 45.06 540 VAL A N 1
ATOM 4236 C CA . VAL A 1 540 ? 23.082 18.183 -8.973 1.00 45.06 540 VAL A CA 1
ATOM 4237 C C . VAL A 1 540 ? 21.588 18.225 -9.325 1.00 45.06 540 VAL A C 1
ATOM 4239 O O . VAL A 1 540 ? 21.087 19.235 -9.803 1.00 45.06 540 VAL A O 1
ATOM 4242 N N . GLY A 1 541 ? 20.875 17.112 -9.120 1.00 49.81 541 GLY A N 1
ATOM 4243 C CA . GLY A 1 541 ? 19.410 17.037 -9.258 1.00 49.81 541 GLY A CA 1
ATOM 4244 C C . GLY A 1 541 ? 18.859 16.310 -10.495 1.00 49.81 541 GLY A C 1
ATOM 4245 O O . GLY A 1 541 ? 17.660 16.056 -10.548 1.00 49.81 541 GLY A O 1
ATOM 4246 N N . VAL A 1 542 ? 19.693 15.913 -11.465 1.00 56.06 542 VAL A N 1
ATOM 4247 C CA . VAL A 1 542 ? 19.224 15.364 -12.765 1.00 56.06 542 VAL A CA 1
ATOM 4248 C C . VAL A 1 542 ? 19.286 13.824 -12.843 1.00 56.06 542 VAL A C 1
ATOM 4250 O O . VAL A 1 542 ? 18.611 13.210 -13.682 1.00 56.06 542 VAL A O 1
ATOM 4253 N N . ASP A 1 543 ? 20.010 13.201 -11.908 1.00 71.31 543 ASP A N 1
ATOM 4254 C CA . ASP A 1 543 ? 20.495 11.816 -12.003 1.00 71.31 543 ASP A CA 1
ATOM 4255 C C . ASP A 1 543 ? 19.762 10.806 -11.105 1.00 71.31 543 ASP A C 1
ATOM 4257 O O . ASP A 1 543 ? 20.307 9.744 -10.802 1.00 71.31 543 ASP A O 1
ATOM 4261 N N . HIS A 1 544 ? 18.547 11.112 -10.643 1.00 82.19 544 HIS A N 1
ATOM 4262 C CA . HIS A 1 544 ? 17.756 10.192 -9.822 1.00 82.19 544 HIS A CA 1
ATOM 4263 C C . HIS A 1 544 ? 16.243 10.358 -10.012 1.00 82.19 544 HIS A C 1
ATOM 4265 O O . HIS A 1 544 ? 15.755 11.346 -10.565 1.00 82.19 544 HIS A O 1
ATOM 4271 N N . GLY A 1 545 ? 15.484 9.374 -9.539 1.00 89.19 545 GLY A N 1
ATOM 4272 C CA . GLY A 1 545 ? 14.028 9.398 -9.567 1.00 89.19 545 GLY A CA 1
ATOM 4273 C C . GLY A 1 545 ? 13.420 8.152 -8.938 1.00 89.19 545 GLY A C 1
ATOM 4274 O O . GLY A 1 545 ? 14.056 7.492 -8.117 1.00 89.19 545 GLY A O 1
ATOM 4275 N N . VAL A 1 546 ? 12.189 7.822 -9.323 1.00 93.25 546 VAL A N 1
ATOM 4276 C CA . VAL A 1 546 ? 11.434 6.682 -8.780 1.00 93.25 546 VAL A CA 1
ATOM 4277 C C . VAL A 1 546 ? 11.056 5.687 -9.861 1.00 93.25 546 VAL A C 1
ATOM 4279 O O . VAL A 1 546 ? 10.984 6.034 -11.039 1.00 93.25 546 VAL A O 1
ATOM 4282 N N . PHE A 1 547 ? 10.821 4.442 -9.467 1.00 94.50 547 PHE A N 1
ATOM 4283 C CA . PHE A 1 547 ? 10.344 3.401 -10.365 1.00 94.50 547 PHE A CA 1
ATOM 4284 C C . PHE A 1 547 ? 9.306 2.506 -9.689 1.00 94.50 547 PHE A C 1
ATOM 4286 O O . PHE A 1 547 ? 9.265 2.377 -8.462 1.00 94.50 547 PHE A O 1
ATOM 4293 N N . SER A 1 548 ? 8.489 1.875 -10.523 1.00 94.56 548 SER A N 1
ATOM 4294 C CA . SER A 1 548 ? 7.549 0.829 -10.145 1.00 94.56 548 SER A CA 1
ATOM 4295 C C . SER A 1 548 ? 7.521 -0.227 -11.240 1.00 94.56 548 SER A C 1
ATOM 4297 O O . SER A 1 548 ? 7.446 0.124 -12.420 1.00 94.56 548 SER A O 1
ATOM 4299 N N . MET A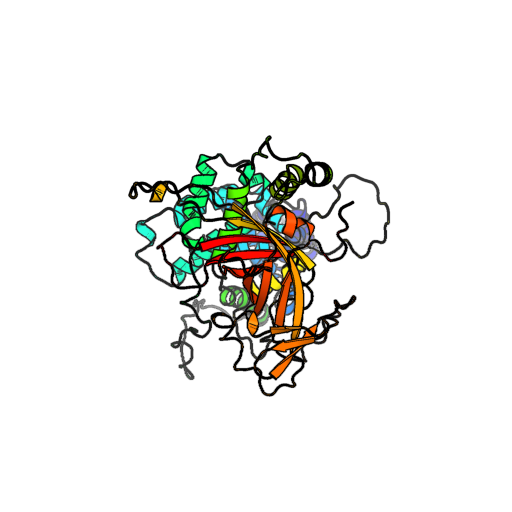 1 549 ? 7.581 -1.495 -10.843 1.00 94.31 549 MET A N 1
ATOM 4300 C CA . MET A 1 549 ? 7.443 -2.657 -11.715 1.00 94.31 549 MET A CA 1
ATOM 4301 C C . MET A 1 549 ? 6.472 -3.671 -11.108 1.00 94.31 549 MET A C 1
ATOM 4303 O O . MET A 1 549 ? 6.471 -3.863 -9.894 1.00 94.31 549 MET A O 1
ATOM 4307 N N . GLY A 1 550 ? 5.690 -4.339 -11.949 1.00 91.00 550 GLY A N 1
ATOM 4308 C CA . GLY A 1 550 ? 4.825 -5.462 -11.603 1.00 91.00 550 GLY A CA 1
ATOM 4309 C C . GLY A 1 550 ? 5.343 -6.762 -12.218 1.00 91.00 550 GLY A C 1
ATOM 4310 O O . GLY A 1 550 ? 5.914 -6.739 -13.308 1.00 91.00 550 GLY A O 1
ATOM 4311 N N . ASN A 1 551 ? 5.164 -7.883 -11.522 1.00 87.25 551 ASN A N 1
ATOM 4312 C CA . ASN A 1 551 ? 5.512 -9.219 -12.003 1.00 87.25 551 ASN A CA 1
ATOM 4313 C C . ASN A 1 551 ? 4.299 -9.878 -12.668 1.00 87.25 551 ASN A C 1
ATOM 4315 O O . ASN A 1 551 ? 3.250 -10.012 -12.040 1.00 87.25 551 ASN A O 1
ATOM 4319 N N . HIS A 1 552 ? 4.458 -10.341 -13.906 1.00 70.69 552 HIS A N 1
ATOM 4320 C CA . HIS A 1 552 ? 3.407 -11.041 -14.653 1.00 70.69 552 HIS A CA 1
ATOM 4321 C C . HIS A 1 552 ? 3.456 -12.575 -14.512 1.00 70.69 552 HIS A C 1
ATOM 4323 O O . HIS A 1 552 ? 2.644 -13.280 -15.110 1.00 70.69 552 HIS A O 1
ATOM 4329 N N . GLY A 1 553 ? 4.372 -13.117 -13.701 1.00 58.16 553 GLY A N 1
ATOM 4330 C CA . GLY A 1 553 ? 4.569 -14.560 -13.564 1.00 58.16 553 GLY A CA 1
ATOM 4331 C C . GLY A 1 553 ? 5.109 -15.213 -14.847 1.00 58.16 553 GLY A C 1
ATOM 4332 O O . GLY A 1 553 ? 5.187 -14.603 -15.909 1.00 58.16 553 GLY A O 1
ATOM 4333 N N . ALA A 1 554 ? 5.525 -16.479 -14.758 1.00 38.62 554 ALA A N 1
ATOM 4334 C CA . ALA A 1 554 ? 6.149 -17.195 -15.880 1.00 38.62 554 ALA A CA 1
ATOM 4335 C C . ALA A 1 554 ? 5.162 -17.636 -16.986 1.00 38.62 554 ALA A C 1
ATOM 4337 O O . ALA A 1 554 ? 5.598 -18.002 -18.073 1.00 38.62 554 ALA A O 1
ATOM 4338 N N . ASN A 1 555 ? 3.847 -17.589 -16.730 1.00 32.19 555 ASN A N 1
ATOM 4339 C CA . ASN A 1 555 ? 2.809 -18.105 -17.635 1.00 32.19 555 ASN A CA 1
ATOM 4340 C C . ASN A 1 555 ? 2.162 -17.038 -18.533 1.00 32.19 555 ASN A C 1
ATOM 4342 O O . ASN A 1 555 ? 1.189 -17.332 -19.226 1.00 32.19 555 ASN A O 1
ATOM 4346 N N . TRP A 1 556 ? 2.689 -15.814 -18.558 1.00 31.97 556 TRP A N 1
ATOM 4347 C CA . TRP A 1 556 ? 2.177 -14.776 -19.445 1.00 31.97 556 TRP A CA 1
ATOM 4348 C C . TRP A 1 556 ? 2.619 -15.025 -20.894 1.00 31.97 556 TRP A C 1
ATOM 4350 O O . TRP A 1 556 ? 3.687 -14.596 -21.333 1.00 31.97 556 TRP A O 1
ATOM 4360 N N . LYS A 1 557 ? 1.779 -15.732 -21.653 1.00 25.81 557 LYS A N 1
ATOM 4361 C CA . LYS A 1 557 ? 1.775 -15.652 -23.114 1.00 25.81 557 LYS A CA 1
ATOM 4362 C C . LYS A 1 557 ? 0.928 -14.433 -23.484 1.00 25.81 557 LYS A C 1
ATOM 4364 O O . LYS A 1 557 ? -0.265 -14.432 -23.201 1.00 25.81 557 LYS A O 1
ATOM 4369 N N . ARG A 1 558 ? 1.530 -13.399 -24.086 1.00 33.38 558 ARG A N 1
ATOM 4370 C CA . ARG A 1 558 ? 0.733 -12.466 -24.900 1.00 33.38 558 ARG A CA 1
ATOM 4371 C C . ARG A 1 558 ? 0.233 -13.280 -26.090 1.00 33.38 558 ARG A C 1
ATOM 4373 O O . ARG A 1 558 ? 1.066 -13.852 -26.794 1.00 33.38 558 ARG A O 1
ATOM 4380 N N . GLU A 1 559 ? -1.084 -13.402 -26.213 1.00 27.69 559 GLU A N 1
ATOM 4381 C CA . GLU A 1 559 ? -1.729 -13.850 -27.453 1.00 27.69 559 GLU A CA 1
ATOM 4382 C C . GLU A 1 559 ? -1.353 -12.941 -28.624 1.00 27.69 559 GLU A C 1
ATOM 4384 O O . GLU A 1 559 ? -1.195 -11.716 -28.391 1.00 27.69 559 GLU A O 1
#

Solvent-accessible surface area (backbone atoms only — not comparable to full-atom values): 32644 Å² total; per-residue (Å²): 129,84,51,80,72,71,73,47,59,67,70,59,51,47,48,51,40,28,56,54,27,45,73,42,55,84,54,78,48,55,54,39,59,53,52,32,68,74,40,72,69,46,27,57,63,61,29,66,88,74,34,16,57,44,39,23,52,30,29,64,58,44,41,52,51,65,47,48,43,75,78,40,49,93,48,69,40,37,54,39,36,27,50,49,44,51,53,50,51,52,35,48,50,34,40,64,67,65,63,80,57,74,79,63,40,68,59,37,52,51,50,51,48,49,36,59,58,26,15,67,55,46,29,49,51,53,41,57,76,33,43,41,52,62,41,48,54,50,52,43,55,62,64,61,60,42,78,83,63,73,78,60,85,45,78,64,51,57,52,50,54,25,50,52,38,41,48,43,26,54,49,53,21,68,69,56,60,68,70,45,52,73,68,54,48,51,51,51,46,48,54,37,46,73,37,49,74,59,67,75,88,82,68,62,87,81,70,56,65,73,77,72,77,68,57,91,66,87,79,84,72,87,68,86,84,75,88,82,87,91,56,85,82,59,47,65,59,52,54,42,35,51,48,39,52,49,49,59,63,62,34,74,48,77,60,78,30,25,61,32,26,43,49,49,47,54,50,59,60,62,70,61,77,72,78,65,61,84,86,40,40,66,37,70,68,58,20,56,77,70,72,51,84,46,58,27,32,47,55,44,50,58,56,59,66,62,73,73,85,48,74,29,44,72,79,85,78,80,76,78,97,82,74,83,92,74,93,71,92,63,92,83,79,75,79,43,61,30,64,65,35,39,68,61,45,47,58,45,40,63,76,66,89,65,80,92,74,77,94,56,64,69,63,68,91,57,54,73,40,24,39,30,43,34,39,38,32,50,69,69,78,42,77,88,68,54,85,81,59,100,64,92,65,80,79,72,56,66,45,77,45,58,31,40,31,42,42,24,36,55,70,74,76,93,81,75,78,88,75,61,86,82,45,73,91,75,64,56,80,86,40,58,45,70,42,98,83,60,52,36,39,39,37,76,88,78,52,47,22,35,50,62,73,73,66,96,69,77,65,84,67,67,92,77,74,83,74,81,67,57,34,37,36,43,26,34,37,51,71,71,48,26,52,34,77,55,44,37,33,34,42,34,38,51,42,68,87,34,41,33,40,35,39,37,36,50,66,56,100,57,91,77,60,42,35,37,39,44,28,37,77,39,79,73,37,33,43,39,39,35,34,30,60,62,74,83,80,90,49,95,84,76,51,47,31,40,35,38,30,38,52,61,45,86,81,67,71,83,130